Protein AF-A0A522F9F0-F1 (afdb_monomer)

Radius of gyration: 49.86 Å; Cα contacts (8 Å, |Δi|>4): 573; chains: 1; bounding box: 104×82×132 Å

Solvent-accessible surface area (backbone atoms only — not comparable to full-atom values): 29514 Å² total; per-residue (Å²): 129,68,66,38,39,62,70,67,55,67,70,47,55,77,93,46,48,78,68,43,40,61,43,62,64,61,73,43,70,48,67,55,66,69,54,46,45,54,49,38,51,54,48,35,77,34,83,36,64,32,25,82,37,68,54,78,43,66,48,51,72,68,56,47,52,50,26,50,51,36,35,74,73,72,43,85,35,39,51,38,66,67,54,42,52,50,39,53,52,44,52,47,50,50,35,30,74,71,69,41,84,54,70,50,65,78,54,28,74,76,68,66,70,58,67,68,59,52,56,48,44,65,46,81,85,46,72,69,53,51,48,52,55,53,47,52,43,44,49,50,42,75,74,64,51,89,78,61,87,83,68,85,64,97,72,81,53,67,34,51,69,37,51,76,70,69,42,53,57,59,34,45,59,66,61,38,80,48,66,69,61,40,52,53,43,40,57,48,44,73,75,75,48,92,68,90,61,60,62,48,78,92,27,69,44,44,53,54,43,31,53,51,23,48,51,54,15,47,56,22,61,74,36,92,46,33,91,36,66,94,80,33,63,27,54,62,50,19,47,52,25,48,49,52,22,41,76,60,36,74,74,55,49,77,81,42,47,69,63,45,28,53,45,26,53,77,68,70,36,56,71,65,20,47,60,45,39,74,66,45,93,42,67,69,59,34,51,47,53,47,68,78,73,44,54,73,70,53,45,66,73,71,43,52,58,64,33,80,66,14,44,53,51,18,51,54,27,46,75,70,69,34,56,80,62,16,55,67,16,28,81,62,39,58,82,74,40,44,64,59,37,34,50,51,27,43,75,70,64,40,54,69,61,26,49,49,50,44,71,78,34,61,90,83,50,81,67,57,67,67,44,31,44,53,53,17,51,51,25,41,52,52,12,52,55,32,39,50,52,20,57,54,42,49,70,48,28,81,79,67,69,51,45,67,64,31,37,49,28,26,44,52,16,27,52,27,22,49,54,13,34,75,55,45,71,42,74,68,45,46,51,49,30,43,52,37,46,48,50,27,43,50,46,48,51,49,37,37,64,77,36,66,91,73,52,55,68,70,58,51,51,55,41,48,61,51,44,66,78,52,56,62,53,88,86,41,87,61,26,64,58,54,50,49,51,50,50,50,54,51,51,50,54,49,53,50,53,49,58,59,70,57,73,76,96,72,78,71,97,49,86,64,51,63,55,54,50,50,51,53,45,50,55,38,48,56,50,50,54,53,68,71,74,109

Nearest PDB structures (foldseek):
  6xns-assembly2_E  TM=2.927E-01  e=1.046E-01  synthetic construct
  5cwm-assembly1_A  TM=2.498E-01  e=1.089E-01  synthetic construct
  5a31-assembly1_F  TM=1.572E-01  e=1.738E-02  Homo sapiens
  5g04-assembly1_F  TM=1.366E-01  e=1.022E-02  Homo sapiens
  6xr2-assembly2_F  TM=3.954E-01  e=1.259E+00  synthetic construct

pLDDT: mean 86.7, std 9.48, range [40.38, 97.75]

Structure (mmCIF, N/CA/C/O backbone):
data_AF-A0A522F9F0-F1
#
_entry.id   AF-A0A522F9F0-F1
#
loop_
_atom_site.group_PDB
_atom_site.id
_atom_site.type_symbol
_atom_site.label_atom_id
_atom_site.label_alt_id
_atom_site.label_comp_id
_atom_site.label_asym_id
_atom_site.label_entity_id
_atom_site.label_seq_id
_atom_site.pdbx_PDB_ins_code
_atom_site.Cartn_x
_atom_site.Cartn_y
_atom_site.Cartn_z
_atom_site.occupancy
_atom_site.B_iso_or_equiv
_atom_site.auth_seq_id
_atom_site.auth_comp_id
_atom_site.auth_asym_id
_atom_site.auth_atom_id
_atom_site.pdbx_PDB_model_num
ATOM 1 N N . MET A 1 1 ? 5.466 3.163 -49.094 1.00 43.47 1 MET A N 1
ATOM 2 C CA . MET A 1 1 ? 5.959 3.839 -47.871 1.00 43.47 1 MET A CA 1
ATOM 3 C C . MET A 1 1 ? 7.481 3.857 -47.912 1.00 43.47 1 MET A C 1
ATOM 5 O O . MET A 1 1 ? 8.030 2.966 -48.554 1.00 43.47 1 MET A O 1
ATOM 9 N N . PRO A 1 2 ? 8.168 4.862 -47.339 1.00 52.47 2 PRO A N 1
ATOM 10 C CA . PRO A 1 2 ? 9.627 4.839 -47.276 1.00 52.47 2 PRO A CA 1
ATOM 11 C C . PRO A 1 2 ? 10.073 3.642 -46.428 1.00 52.47 2 PRO A C 1
ATOM 13 O O . PRO A 1 2 ? 9.620 3.484 -45.306 1.00 52.47 2 PRO A O 1
ATOM 16 N N . ILE A 1 3 ? 10.933 2.791 -46.988 1.00 67.50 3 ILE A N 1
ATOM 17 C CA . ILE A 1 3 ? 11.431 1.564 -46.335 1.00 67.50 3 ILE A CA 1
ATOM 18 C C . ILE A 1 3 ? 12.525 1.887 -45.294 1.00 67.50 3 ILE A C 1
ATOM 20 O O . ILE A 1 3 ? 12.871 1.061 -44.448 1.00 67.50 3 ILE A O 1
ATOM 24 N N . TYR A 1 4 ? 13.054 3.115 -45.331 1.00 77.06 4 TYR A N 1
ATOM 25 C CA . TYR A 1 4 ? 14.063 3.613 -44.405 1.00 77.06 4 TYR A CA 1
ATOM 26 C C . TYR A 1 4 ? 13.725 5.018 -43.877 1.00 77.06 4 TYR A C 1
ATOM 28 O O . TYR A 1 4 ? 13.125 5.848 -44.565 1.00 77.06 4 TYR A O 1
ATOM 36 N N . ASN A 1 5 ? 14.167 5.301 -42.654 1.00 80.12 5 ASN A N 1
ATOM 37 C CA . ASN A 1 5 ? 13.998 6.544 -41.924 1.00 80.12 5 ASN A CA 1
ATOM 38 C C . ASN A 1 5 ? 14.796 7.680 -42.586 1.00 80.12 5 ASN A C 1
ATOM 40 O O . ASN A 1 5 ? 16.004 7.855 -42.379 1.00 80.12 5 ASN A O 1
ATOM 44 N N . VAL A 1 6 ? 14.090 8.483 -43.382 1.00 81.19 6 VAL A N 1
ATOM 45 C CA . VAL A 1 6 ? 14.659 9.613 -44.129 1.00 81.19 6 VAL A CA 1
ATOM 46 C C . VAL A 1 6 ? 15.247 10.673 -43.193 1.00 81.19 6 VAL A C 1
ATOM 48 O O . VAL A 1 6 ? 16.269 11.274 -43.523 1.00 81.19 6 VAL A O 1
ATOM 51 N N . GLN A 1 7 ? 14.665 10.891 -42.010 1.00 80.31 7 GLN A N 1
ATOM 52 C CA . GLN A 1 7 ? 15.174 11.886 -41.061 1.00 80.31 7 GLN A CA 1
ATOM 53 C C . GLN A 1 7 ? 16.551 11.489 -40.518 1.00 80.31 7 GLN A C 1
ATOM 55 O O . GLN A 1 7 ? 17.471 12.308 -40.526 1.00 80.31 7 GLN A O 1
ATOM 60 N N . SER A 1 8 ? 16.719 10.233 -40.105 1.00 80.88 8 SER A N 1
ATOM 61 C CA . SER A 1 8 ? 18.006 9.702 -39.642 1.00 80.88 8 SER A CA 1
ATOM 62 C C . SER A 1 8 ? 19.043 9.668 -40.768 1.00 80.88 8 SER A C 1
ATOM 64 O O . SER A 1 8 ? 20.196 10.033 -40.548 1.00 80.88 8 SER A O 1
ATOM 66 N N . TYR A 1 9 ? 18.632 9.337 -41.998 1.00 85.81 9 TYR A N 1
ATOM 67 C CA . TYR A 1 9 ? 19.507 9.393 -43.175 1.00 85.81 9 TYR A CA 1
ATOM 68 C C . TYR A 1 9 ? 20.014 10.815 -43.471 1.00 85.81 9 TYR A C 1
ATOM 70 O O . TYR A 1 9 ? 21.198 11.021 -43.747 1.00 85.81 9 TYR A O 1
ATOM 78 N N . LEU A 1 10 ? 19.138 11.822 -43.391 1.00 85.69 10 LEU A N 1
ATOM 79 C CA . LEU A 1 10 ? 19.510 13.216 -43.644 1.00 85.69 10 LEU A CA 1
ATOM 80 C C . LEU A 1 10 ? 20.484 13.773 -42.599 1.00 85.69 10 LEU A C 1
ATOM 82 O O . LEU A 1 10 ? 21.293 14.633 -42.948 1.00 85.69 10 LEU A O 1
ATOM 86 N N . ARG A 1 11 ? 20.458 13.251 -41.365 1.00 83.00 11 ARG A N 1
ATOM 87 C CA . ARG A 1 11 ? 21.407 13.608 -40.295 1.00 83.00 11 ARG A CA 1
ATOM 88 C C . ARG A 1 11 ? 22.820 13.079 -40.535 1.00 83.00 11 ARG A C 1
ATOM 90 O O . ARG A 1 11 ? 23.765 13.624 -39.972 1.00 83.00 11 ARG A O 1
ATOM 97 N N . ILE A 1 12 ? 22.991 12.063 -41.384 1.00 85.94 12 ILE A N 1
ATOM 98 C CA . ILE A 1 12 ? 24.321 11.588 -41.768 1.00 85.94 12 ILE A CA 1
ATOM 99 C C . ILE A 1 12 ? 24.950 12.600 -42.746 1.00 85.94 12 ILE A C 1
ATOM 101 O O . ILE A 1 12 ? 24.376 12.841 -43.822 1.00 85.94 12 ILE A O 1
ATOM 105 N N . PRO A 1 13 ? 26.134 13.172 -42.431 1.00 87.19 13 PRO A N 1
ATOM 106 C CA . PRO A 1 13 ? 26.830 14.091 -43.328 1.00 87.19 13 PRO A CA 1
ATOM 107 C C . PRO A 1 13 ? 27.064 13.450 -44.695 1.00 87.19 13 PRO A C 1
ATOM 109 O O . PRO A 1 13 ? 27.516 12.308 -44.761 1.00 87.19 13 PRO A O 1
ATOM 112 N N . LYS A 1 14 ? 26.799 14.179 -45.790 1.00 85.94 14 LYS A N 1
ATOM 113 C CA . LYS A 1 14 ? 26.909 13.645 -47.165 1.00 85.94 14 LYS A CA 1
ATOM 114 C C . LYS A 1 14 ? 28.255 12.956 -47.425 1.00 85.94 14 LYS A C 1
ATOM 116 O O . LYS A 1 14 ? 28.269 11.867 -47.980 1.00 85.94 14 LYS A O 1
ATOM 121 N N . THR A 1 15 ? 29.347 13.544 -46.937 1.00 83.00 15 THR A N 1
ATOM 122 C CA . THR A 1 15 ? 30.723 13.030 -47.069 1.00 83.00 15 THR A CA 1
ATOM 123 C C . THR A 1 15 ? 30.987 11.720 -46.326 1.00 83.00 15 THR A C 1
ATOM 125 O O . THR A 1 15 ? 31.985 11.065 -46.596 1.00 83.00 15 THR A O 1
ATOM 128 N N . LYS A 1 16 ? 30.119 11.329 -45.385 1.00 83.31 16 LYS A N 1
ATOM 129 C CA . LYS A 1 16 ? 30.250 10.097 -44.595 1.00 83.31 16 LYS A CA 1
ATOM 130 C C . LYS A 1 16 ? 29.263 9.005 -45.010 1.00 83.31 16 LYS A C 1
ATOM 132 O O . LYS A 1 16 ? 29.410 7.878 -44.557 1.00 83.31 16 LYS A O 1
ATOM 137 N N . ARG A 1 17 ? 28.270 9.302 -45.858 1.00 84.38 17 ARG A N 1
ATOM 138 C CA . ARG A 1 17 ? 27.180 8.360 -46.183 1.00 84.38 17 ARG A CA 1
ATOM 139 C C . ARG A 1 17 ? 27.668 7.077 -46.836 1.00 84.38 17 ARG A C 1
ATOM 141 O O . ARG A 1 17 ? 27.158 6.023 -46.483 1.00 84.38 17 ARG A O 1
ATOM 148 N N . GLU A 1 18 ? 28.638 7.163 -47.738 1.00 80.31 18 GLU A N 1
ATOM 149 C CA . GLU A 1 18 ? 29.184 5.991 -48.434 1.00 80.31 18 GLU A CA 1
ATOM 150 C C . GLU A 1 18 ? 29.910 5.057 -47.464 1.00 80.31 18 GLU A C 1
ATOM 152 O O . GLU A 1 18 ? 29.632 3.866 -47.431 1.00 80.31 18 GLU A O 1
ATOM 157 N N . ALA A 1 19 ? 30.747 5.603 -46.578 1.00 81.12 19 ALA A N 1
ATOM 158 C CA . ALA A 1 19 ? 31.408 4.809 -45.543 1.00 81.12 19 ALA A CA 1
ATOM 159 C C . ALA A 1 19 ? 30.406 4.251 -44.516 1.00 81.12 19 ALA A C 1
ATOM 161 O O . ALA A 1 19 ? 30.556 3.127 -44.033 1.00 81.12 19 ALA A O 1
ATOM 162 N N . MET A 1 20 ? 29.368 5.027 -44.179 1.00 85.50 20 MET A N 1
ATOM 163 C CA . MET A 1 20 ? 28.471 4.686 -43.079 1.00 85.50 20 MET A CA 1
ATOM 164 C C . MET A 1 20 ? 27.504 3.538 -43.349 1.00 85.50 20 MET A C 1
ATOM 166 O O . MET A 1 20 ? 27.003 2.932 -42.401 1.00 85.50 20 MET A O 1
ATOM 170 N N . VAL A 1 21 ? 27.322 3.185 -44.619 1.00 83.00 21 VAL A N 1
ATOM 171 C CA . VAL A 1 21 ? 26.626 1.969 -45.052 1.00 83.00 21 VAL A CA 1
ATOM 172 C C . VAL A 1 21 ? 27.149 0.725 -44.325 1.00 83.00 21 VAL A C 1
ATOM 174 O O . VAL A 1 21 ? 26.368 -0.152 -43.946 1.00 83.00 21 VAL A O 1
ATOM 177 N N . HIS A 1 22 ? 28.459 0.664 -44.082 1.00 82.00 22 HIS A N 1
ATOM 178 C CA . HIS A 1 22 ? 29.112 -0.527 -43.553 1.00 82.00 22 HIS A CA 1
ATOM 179 C C . HIS A 1 22 ? 29.095 -0.617 -42.021 1.00 82.00 22 HIS A C 1
ATOM 181 O O . HIS A 1 22 ? 29.227 -1.722 -41.500 1.00 82.00 22 HIS A O 1
ATOM 187 N N . TYR A 1 23 ? 28.892 0.484 -41.282 1.00 88.25 23 TYR A N 1
ATOM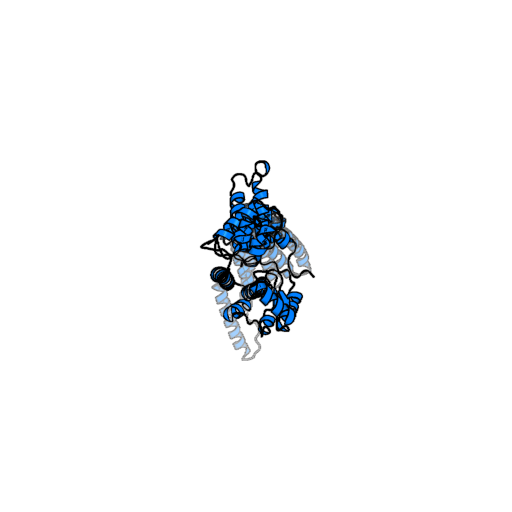 188 C CA . TYR A 1 23 ? 28.904 0.435 -39.811 1.00 88.25 23 TYR A CA 1
ATOM 189 C C . TYR A 1 23 ? 27.743 -0.401 -39.270 1.00 88.25 23 TYR A C 1
ATOM 191 O O . TYR A 1 23 ? 26.604 -0.190 -39.690 1.00 88.25 23 TYR A O 1
ATOM 199 N N . PRO A 1 24 ? 27.986 -1.307 -38.314 1.00 90.25 24 PRO A N 1
ATOM 200 C CA . PRO A 1 24 ? 26.999 -2.293 -37.876 1.00 90.25 24 PRO A CA 1
ATOM 201 C C . PRO A 1 24 ? 25.811 -1.664 -37.131 1.00 90.25 24 PRO A C 1
ATOM 203 O O . PRO A 1 24 ? 24.702 -2.184 -37.201 1.00 90.25 24 PRO A O 1
ATOM 206 N N . ASP A 1 25 ? 26.022 -0.520 -36.481 1.00 91.31 25 ASP A N 1
ATOM 207 C CA . ASP A 1 25 ? 25.040 0.220 -35.684 1.00 91.31 25 ASP A CA 1
ATOM 208 C C . ASP A 1 25 ? 24.257 1.282 -36.482 1.00 91.31 25 ASP A C 1
ATOM 210 O O . ASP A 1 25 ? 23.335 1.910 -35.956 1.00 91.31 25 ASP A O 1
ATOM 214 N N . VAL A 1 26 ? 24.568 1.469 -37.771 1.00 91.56 26 VAL A N 1
ATOM 215 C CA . VAL A 1 26 ? 23.791 2.326 -38.680 1.00 91.56 26 VAL A CA 1
ATOM 216 C C . VAL A 1 26 ? 22.660 1.504 -39.290 1.00 91.56 26 VAL A C 1
ATOM 218 O O . VAL A 1 26 ? 22.815 0.861 -40.335 1.00 91.56 26 VAL A O 1
ATOM 221 N N . ILE A 1 27 ? 21.520 1.527 -38.602 1.00 91.56 27 ILE A N 1
ATOM 222 C CA . ILE A 1 27 ? 20.289 0.823 -38.967 1.00 91.56 27 ILE A CA 1
ATOM 223 C C . ILE A 1 27 ? 19.202 1.867 -39.188 1.00 91.56 27 ILE A C 1
ATOM 225 O O . ILE A 1 27 ? 18.800 2.558 -38.256 1.00 91.56 27 ILE A O 1
ATOM 229 N N . LEU A 1 28 ? 18.759 2.006 -40.438 1.00 90.19 28 LEU A N 1
ATOM 230 C CA . LEU A 1 28 ? 17.803 3.041 -40.838 1.00 90.19 28 LEU A CA 1
ATOM 231 C C . LEU A 1 28 ? 16.439 2.477 -41.231 1.00 90.19 28 LEU A C 1
ATOM 233 O O . LEU A 1 28 ? 15.639 3.233 -41.754 1.00 90.19 28 LEU A O 1
ATOM 237 N N . PHE A 1 29 ? 16.161 1.190 -41.036 1.00 90.06 29 PHE A N 1
ATOM 238 C CA . PHE A 1 29 ? 14.865 0.623 -41.414 1.00 90.06 29 PHE A CA 1
ATOM 239 C C . PHE A 1 29 ? 13.719 1.259 -40.618 1.00 90.06 29 PHE A C 1
ATOM 241 O O . PHE A 1 29 ? 13.864 1.556 -39.432 1.00 90.06 29 PHE A O 1
ATOM 248 N N . ASP A 1 30 ? 12.592 1.478 -41.291 1.00 89.56 30 ASP A N 1
ATOM 249 C CA . ASP A 1 30 ? 11.379 2.047 -40.700 1.00 89.56 30 ASP A CA 1
ATOM 250 C C . ASP A 1 30 ? 10.158 1.301 -41.247 1.00 89.56 30 ASP A C 1
ATOM 252 O O . ASP A 1 30 ? 9.471 1.750 -42.163 1.00 89.56 30 ASP A O 1
ATOM 256 N N . LEU A 1 31 ? 9.971 0.077 -40.755 1.00 91.38 31 LEU A N 1
ATOM 257 C CA . LEU A 1 31 ? 8.941 -0.855 -41.201 1.00 91.38 31 LEU A CA 1
ATOM 258 C C . LEU A 1 31 ? 8.011 -1.188 -40.032 1.00 91.38 31 LEU A C 1
ATOM 260 O O . LEU A 1 31 ? 8.460 -1.476 -38.922 1.00 91.38 31 LEU A O 1
ATOM 264 N N . ASN A 1 32 ? 6.703 -1.218 -40.281 1.00 92.75 32 ASN A N 1
ATOM 265 C CA . ASN A 1 32 ? 5.777 -1.873 -39.356 1.00 92.75 32 ASN A CA 1
ATOM 266 C C . ASN A 1 32 ? 5.843 -3.405 -39.527 1.00 92.75 32 ASN A C 1
ATOM 268 O O . ASN A 1 32 ? 6.434 -3.909 -40.482 1.00 92.75 32 ASN A O 1
ATOM 272 N N . ALA A 1 33 ? 5.214 -4.156 -38.620 1.00 92.81 33 ALA A N 1
ATOM 273 C CA . ALA A 1 33 ? 5.259 -5.620 -38.630 1.00 92.81 33 ALA A CA 1
ATOM 274 C C . ALA A 1 33 ? 4.759 -6.251 -39.947 1.00 92.81 33 ALA A C 1
ATOM 276 O O . ALA A 1 33 ? 5.337 -7.228 -40.420 1.00 92.81 33 ALA A O 1
ATOM 277 N N . GLY A 1 34 ? 3.706 -5.694 -40.558 1.00 93.00 34 GLY A N 1
ATOM 278 C CA . GLY A 1 34 ? 3.159 -6.205 -41.818 1.00 93.00 34 GLY A CA 1
ATOM 279 C C . GLY A 1 34 ? 4.077 -5.926 -43.008 1.00 93.00 34 GLY A C 1
ATOM 280 O O . GLY A 1 34 ? 4.314 -6.810 -43.830 1.00 93.00 34 GLY A O 1
ATOM 281 N N . ASP A 1 35 ? 4.634 -4.716 -43.072 1.00 93.25 35 ASP A N 1
ATOM 282 C CA . ASP A 1 35 ? 5.587 -4.328 -44.110 1.00 93.25 35 ASP A CA 1
ATOM 283 C C . ASP A 1 35 ? 6.901 -5.102 -43.981 1.00 93.25 35 ASP A C 1
ATOM 285 O O . ASP A 1 35 ? 7.471 -5.492 -44.992 1.00 93.25 35 ASP A O 1
ATOM 289 N N . TYR A 1 36 ? 7.344 -5.399 -42.757 1.00 94.44 36 TYR A N 1
ATOM 290 C CA . TYR A 1 36 ? 8.517 -6.231 -42.498 1.00 94.44 36 TYR A CA 1
ATOM 291 C C . TYR A 1 36 ? 8.385 -7.633 -43.107 1.00 94.44 36 TYR A C 1
ATOM 293 O O . TYR A 1 36 ? 9.287 -8.082 -43.815 1.00 94.44 36 TYR A O 1
ATOM 301 N N . VAL A 1 37 ? 7.249 -8.304 -42.883 1.00 93.62 37 VAL A N 1
ATOM 302 C CA . VAL A 1 37 ? 6.984 -9.645 -43.431 1.00 93.62 37 VAL A CA 1
ATOM 303 C C . VAL A 1 37 ? 6.930 -9.608 -44.958 1.00 93.62 37 VAL A C 1
ATOM 305 O O . VAL A 1 37 ? 7.653 -10.359 -45.610 1.00 93.62 37 VAL A O 1
ATOM 308 N N . ARG A 1 38 ? 6.156 -8.678 -45.536 1.00 92.56 38 ARG A N 1
ATOM 309 C CA . ARG A 1 38 ? 6.055 -8.516 -47.000 1.00 92.56 38 ARG A CA 1
ATOM 310 C C . ARG A 1 38 ? 7.399 -8.189 -47.642 1.00 92.56 38 ARG A C 1
ATOM 312 O O . ARG A 1 38 ? 7.676 -8.615 -48.760 1.00 92.56 38 ARG A O 1
ATOM 319 N N . TYR A 1 39 ? 8.229 -7.410 -46.953 1.00 93.44 39 TYR A N 1
ATOM 320 C CA . TYR A 1 39 ? 9.554 -7.052 -47.435 1.00 93.44 39 TYR A CA 1
ATOM 321 C C . TYR A 1 39 ? 10.470 -8.279 -47.470 1.00 93.44 39 TYR A C 1
ATOM 323 O O . TYR A 1 39 ? 11.094 -8.521 -48.497 1.00 93.44 39 TYR A O 1
ATOM 331 N N . TRP A 1 40 ? 10.470 -9.126 -46.435 1.00 93.75 40 TRP A N 1
ATOM 332 C CA . TRP A 1 40 ? 11.181 -10.410 -46.480 1.00 93.75 40 TRP A CA 1
ATOM 333 C C . TRP A 1 40 ? 10.649 -11.372 -47.547 1.00 93.75 40 TRP A C 1
ATOM 335 O O . TRP A 1 40 ? 11.449 -12.016 -48.218 1.00 93.75 40 TRP A O 1
ATOM 345 N N . GLU A 1 41 ? 9.332 -11.458 -47.739 1.00 91.69 41 GLU A N 1
ATOM 346 C CA . GLU A 1 41 ? 8.721 -12.274 -48.801 1.00 91.69 41 GLU A CA 1
ATOM 347 C C . GLU A 1 41 ? 9.142 -11.805 -50.202 1.00 91.69 41 GLU A C 1
ATOM 349 O O . GLU A 1 41 ? 9.465 -12.619 -51.063 1.00 91.69 41 GLU A O 1
ATOM 354 N N . SER A 1 42 ? 9.198 -10.491 -50.424 1.00 92.06 42 SER A N 1
ATOM 355 C CA . SER A 1 42 ? 9.685 -9.907 -51.680 1.00 92.06 42 SER A CA 1
ATOM 356 C C . SER A 1 42 ? 11.159 -10.246 -51.939 1.00 92.06 42 SER A C 1
ATOM 358 O O . SER A 1 42 ? 11.541 -10.622 -53.052 1.00 92.06 42 SER A O 1
ATOM 360 N N . LEU A 1 43 ? 11.996 -10.164 -50.897 1.00 93.31 43 LEU A N 1
ATOM 361 C CA . LEU A 1 43 ? 13.418 -10.495 -50.992 1.00 93.31 43 LEU A CA 1
ATOM 362 C C . LEU A 1 43 ? 13.650 -11.998 -51.216 1.00 93.31 43 LEU A C 1
ATOM 364 O O . LEU A 1 43 ? 14.528 -12.362 -51.993 1.00 93.31 43 LEU A O 1
ATOM 368 N N . SER A 1 44 ? 12.863 -12.870 -50.581 1.00 91.31 44 SER A N 1
ATOM 369 C CA . SER A 1 44 ? 13.048 -14.325 -50.659 1.00 91.31 44 SER A CA 1
ATOM 370 C C . SER A 1 44 ? 12.637 -14.930 -52.001 1.00 91.31 44 SER A C 1
ATOM 372 O O . SER A 1 44 ? 13.225 -15.921 -52.431 1.00 91.31 44 SER A O 1
ATOM 374 N N . GLN A 1 45 ? 11.682 -14.310 -52.699 1.00 90.25 45 GLN A N 1
ATOM 375 C CA . GLN A 1 45 ? 11.254 -14.719 -54.043 1.00 90.25 45 GLN A CA 1
ATOM 376 C C . GLN A 1 45 ? 12.298 -14.429 -55.131 1.00 90.25 45 GLN A C 1
ATOM 378 O O . GLN A 1 45 ? 12.183 -14.934 -56.248 1.00 90.25 45 GLN A O 1
ATOM 383 N N . SER A 1 46 ? 13.302 -13.604 -54.833 1.00 91.12 46 SER A N 1
ATOM 384 C CA . SER A 1 46 ? 14.242 -13.099 -55.828 1.00 91.12 46 SER A CA 1
ATOM 385 C C . SER A 1 46 ? 15.587 -13.813 -55.756 1.00 91.12 46 SER A C 1
ATOM 387 O O . SER A 1 46 ? 16.210 -13.907 -54.702 1.00 91.12 46 SER A O 1
ATOM 389 N N . GLN A 1 47 ? 16.072 -14.282 -56.908 1.00 91.44 47 GLN A N 1
ATOM 390 C CA . GLN A 1 47 ? 17.373 -14.949 -57.008 1.00 91.44 47 GLN A CA 1
ATOM 391 C C . GLN A 1 47 ? 18.554 -13.985 -56.844 1.00 91.44 47 GLN A C 1
ATOM 393 O O . GLN A 1 47 ? 19.605 -14.385 -56.348 1.00 91.44 47 GLN A O 1
ATOM 398 N N . TYR A 1 48 ? 18.382 -12.728 -57.256 1.00 93.06 48 TYR A N 1
ATOM 399 C CA . TYR A 1 48 ? 19.413 -11.700 -57.182 1.00 93.06 48 TYR A CA 1
ATOM 400 C C . TYR A 1 48 ? 18.909 -10.523 -56.359 1.00 93.06 48 TYR A C 1
ATOM 402 O O . TYR A 1 48 ? 17.803 -10.024 -56.579 1.00 93.06 48 TYR A O 1
ATOM 410 N N . LEU A 1 49 ? 19.744 -10.060 -55.434 1.00 94.19 49 LEU A N 1
ATOM 411 C CA . LEU A 1 49 ? 19.473 -8.894 -54.602 1.00 94.19 49 LEU A CA 1
ATOM 412 C C . LEU A 1 49 ? 20.573 -7.850 -54.777 1.00 94.19 49 LEU A C 1
ATOM 414 O O . LEU A 1 49 ? 21.746 -8.180 -54.960 1.00 94.19 49 LEU A O 1
ATOM 418 N N . ALA A 1 50 ? 20.179 -6.589 -54.664 1.00 91.88 50 ALA A N 1
ATOM 419 C CA . ALA A 1 50 ? 21.071 -5.445 -54.628 1.00 91.88 50 ALA A CA 1
ATOM 420 C C . ALA A 1 50 ? 20.763 -4.584 -53.397 1.00 91.88 50 ALA A C 1
ATOM 422 O O . ALA A 1 50 ? 19.656 -4.593 -52.856 1.00 91.88 50 ALA A O 1
ATOM 423 N N . THR A 1 51 ? 21.755 -3.837 -52.929 1.00 90.62 51 THR A N 1
ATOM 424 C CA . THR A 1 51 ? 21.635 -2.928 -51.795 1.00 90.62 51 THR A CA 1
ATOM 425 C C . THR A 1 51 ? 22.482 -1.687 -52.021 1.00 90.62 51 THR A C 1
ATOM 427 O O . THR A 1 51 ? 23.610 -1.763 -52.492 1.00 90.62 51 THR A O 1
ATOM 430 N N . ASN A 1 52 ? 21.957 -0.530 -51.628 1.00 86.31 52 ASN A N 1
ATOM 431 C CA . ASN A 1 52 ? 22.764 0.688 -51.494 1.00 86.31 52 ASN A CA 1
ATOM 432 C C . ASN A 1 52 ? 23.302 0.862 -50.060 1.00 86.31 52 ASN A C 1
ATOM 434 O O . ASN A 1 52 ? 23.718 1.954 -49.674 1.00 86.31 52 ASN A O 1
ATOM 438 N N . GLY A 1 53 ? 23.189 -0.185 -49.236 1.00 82.19 53 GLY A N 1
ATOM 439 C CA . GLY A 1 53 ? 23.555 -0.199 -47.827 1.00 82.19 53 GLY A CA 1
ATOM 440 C C . GLY A 1 53 ? 22.436 0.133 -46.850 1.00 82.19 53 GLY A C 1
ATOM 441 O O . GLY A 1 53 ? 22.405 -0.411 -45.744 1.00 82.19 53 GLY A O 1
ATOM 442 N N . TYR A 1 54 ? 21.510 0.997 -47.262 1.00 85.19 54 TYR A N 1
ATOM 443 C CA . TYR A 1 54 ? 20.380 1.460 -46.451 1.00 85.19 54 TYR A CA 1
ATOM 444 C C . TYR A 1 54 ? 19.055 0.798 -46.848 1.00 85.19 54 TYR A C 1
ATOM 446 O O . TYR A 1 54 ? 18.122 0.754 -46.051 1.00 85.19 54 TYR A O 1
ATOM 454 N N . HIS A 1 55 ? 18.974 0.289 -48.076 1.00 89.31 55 HIS A N 1
ATOM 455 C CA . HIS A 1 55 ? 17.799 -0.332 -48.668 1.00 89.31 55 HIS A CA 1
ATOM 456 C C . HIS A 1 55 ? 18.213 -1.540 -49.511 1.00 89.31 55 HIS A C 1
ATOM 458 O O . HIS A 1 55 ? 19.187 -1.456 -50.258 1.00 89.31 55 HIS A O 1
ATOM 464 N N . ILE A 1 56 ? 17.451 -2.630 -49.410 1.00 92.25 56 ILE A N 1
ATOM 465 C CA . ILE A 1 56 ? 17.684 -3.899 -50.106 1.00 92.25 56 ILE A CA 1
ATOM 466 C C . ILE A 1 56 ? 16.542 -4.086 -51.096 1.00 92.25 56 ILE A C 1
ATOM 468 O O . ILE A 1 56 ? 15.379 -3.929 -50.743 1.00 92.25 56 ILE A O 1
ATOM 472 N N . TYR A 1 57 ? 16.849 -4.415 -52.339 1.00 92.06 57 TYR A N 1
ATOM 473 C CA . TYR A 1 57 ? 15.826 -4.574 -53.357 1.00 92.06 57 TYR A CA 1
ATOM 474 C C . TYR A 1 57 ? 16.133 -5.754 -54.273 1.00 92.06 57 TYR A C 1
ATOM 476 O O . TYR A 1 57 ? 17.303 -6.073 -54.513 1.00 92.06 57 TYR A O 1
ATOM 484 N N . PRO A 1 58 ? 15.086 -6.421 -54.779 1.00 92.25 58 PRO A N 1
ATOM 485 C CA . PRO A 1 58 ? 15.254 -7.459 -55.777 1.00 92.25 58 PRO A CA 1
ATOM 486 C C . PRO A 1 58 ? 15.785 -6.864 -57.082 1.00 92.25 58 PRO A C 1
ATOM 488 O O . PRO A 1 58 ? 15.435 -5.745 -57.460 1.00 92.25 58 PRO A O 1
ATOM 491 N N . THR A 1 59 ? 16.647 -7.610 -57.768 1.00 92.06 59 THR A N 1
ATOM 492 C CA . THR A 1 59 ? 17.229 -7.202 -59.050 1.00 92.06 59 THR A CA 1
ATOM 493 C C . THR A 1 59 ? 17.203 -8.351 -60.058 1.00 92.06 59 THR A C 1
ATOM 495 O O . THR A 1 59 ? 16.965 -9.508 -59.707 1.00 92.06 59 THR A O 1
ATOM 498 N N . HIS A 1 60 ? 17.411 -8.041 -61.336 1.00 91.12 60 HIS A N 1
ATOM 499 C CA . HIS A 1 60 ? 17.479 -9.037 -62.401 1.00 91.12 60 HIS A CA 1
ATOM 500 C C . HIS A 1 60 ? 18.931 -9.444 -62.683 1.00 91.12 60 HIS A C 1
ATOM 502 O O . HIS A 1 60 ? 19.875 -8.726 -62.361 1.00 91.12 60 HIS A O 1
ATOM 508 N N . TRP A 1 61 ? 19.127 -10.596 -63.329 1.00 92.56 61 TRP A N 1
ATOM 509 C CA . TRP A 1 61 ? 20.463 -11.141 -63.603 1.00 92.56 61 TRP A CA 1
ATOM 510 C C . TRP A 1 61 ? 21.348 -10.206 -64.452 1.00 92.56 61 TRP A C 1
ATOM 512 O O . TRP A 1 61 ? 22.562 -10.174 -64.255 1.00 92.56 61 TRP A O 1
ATOM 522 N N . LEU A 1 62 ? 20.750 -9.430 -65.369 1.00 93.06 62 LEU A N 1
ATOM 523 C CA . LEU A 1 62 ? 21.459 -8.442 -66.195 1.00 93.06 62 LEU A CA 1
ATOM 524 C C . LEU A 1 62 ? 22.047 -7.318 -65.340 1.00 93.06 62 LEU A C 1
ATOM 526 O O . LEU A 1 62 ? 23.231 -7.004 -65.458 1.00 93.06 62 LEU A O 1
ATOM 530 N N . ASP A 1 63 ? 21.234 -6.752 -64.450 1.00 90.00 63 ASP A N 1
ATOM 531 C CA . ASP A 1 63 ? 21.660 -5.700 -63.530 1.00 90.00 63 ASP A CA 1
ATOM 532 C C . ASP A 1 63 ? 22.700 -6.228 -62.543 1.00 90.00 63 ASP A C 1
ATOM 534 O O . ASP A 1 63 ? 23.692 -5.554 -62.282 1.00 90.00 63 ASP A O 1
ATOM 538 N N . TYR A 1 64 ? 22.534 -7.459 -62.057 1.00 91.06 64 TYR A N 1
ATOM 539 C CA . TYR A 1 64 ? 23.518 -8.122 -61.204 1.00 91.06 64 TYR A CA 1
ATOM 540 C C . TYR A 1 64 ? 24.879 -8.282 -61.903 1.00 91.06 64 TYR A C 1
ATOM 542 O O . TYR A 1 64 ? 25.924 -7.952 -61.331 1.00 91.06 64 TYR A O 1
ATOM 550 N N . ALA A 1 65 ? 24.885 -8.739 -63.161 1.00 90.81 65 ALA A N 1
ATOM 551 C CA . ALA A 1 65 ? 26.103 -8.871 -63.958 1.00 90.81 65 ALA A CA 1
ATOM 552 C C . ALA A 1 65 ? 26.754 -7.504 -64.216 1.00 90.81 65 ALA A C 1
ATOM 554 O O . ALA A 1 65 ? 27.968 -7.352 -64.062 1.00 90.81 65 ALA A O 1
ATOM 555 N N . TRP A 1 66 ? 25.946 -6.489 -64.532 1.00 92.06 66 TRP A N 1
ATOM 556 C CA . TRP A 1 66 ? 26.416 -5.120 -64.724 1.00 92.06 66 TRP A CA 1
ATOM 557 C C . TRP A 1 66 ? 27.006 -4.515 -63.445 1.00 92.06 66 TRP A C 1
ATOM 559 O O . TRP A 1 66 ? 28.089 -3.938 -63.479 1.00 92.06 66 TRP A O 1
ATOM 569 N N . GLN A 1 67 ? 26.342 -4.674 -62.301 1.00 89.75 67 GLN A N 1
ATOM 570 C CA . GLN A 1 67 ? 26.818 -4.212 -60.994 1.00 89.75 67 GLN A CA 1
ATOM 571 C C . GLN A 1 67 ? 28.132 -4.890 -60.597 1.00 89.75 67 GLN A C 1
ATOM 573 O O . GLN A 1 67 ? 29.067 -4.227 -60.147 1.00 89.75 67 GLN A O 1
ATOM 578 N N . THR A 1 68 ? 28.244 -6.191 -60.861 1.00 87.06 68 THR A N 1
ATOM 579 C CA . THR A 1 68 ? 29.484 -6.946 -60.654 1.00 87.06 68 THR A CA 1
ATOM 580 C C . THR A 1 68 ? 30.616 -6.416 -61.538 1.00 87.06 68 THR A C 1
ATOM 582 O O . THR A 1 68 ? 31.717 -6.167 -61.044 1.00 87.06 68 THR A O 1
ATOM 585 N N . PHE A 1 69 ? 30.342 -6.161 -62.821 1.00 89.75 69 PHE A N 1
ATOM 586 C CA . PHE A 1 69 ? 31.308 -5.569 -63.750 1.00 89.75 69 PHE A CA 1
ATOM 587 C C . PHE A 1 69 ? 31.725 -4.147 -63.336 1.00 89.75 69 PHE A C 1
ATOM 589 O O . PHE A 1 69 ? 32.914 -3.832 -63.329 1.00 89.75 69 PHE A O 1
ATOM 596 N N . LYS A 1 70 ? 30.776 -3.302 -62.906 1.00 90.56 70 LYS A N 1
ATOM 597 C CA . LYS A 1 70 ? 31.063 -1.974 -62.334 1.00 90.56 70 LYS A CA 1
ATOM 598 C C . LYS A 1 70 ? 31.992 -2.066 -61.124 1.00 90.56 70 LYS A C 1
ATOM 600 O O . LYS A 1 70 ? 32.942 -1.294 -61.035 1.00 90.56 70 LYS A O 1
ATOM 605 N N . GLY A 1 71 ? 31.736 -3.020 -60.228 1.00 84.25 71 GLY A N 1
ATOM 606 C CA . GLY A 1 71 ? 32.584 -3.283 -59.066 1.00 84.25 71 GLY A CA 1
ATOM 607 C C . GLY A 1 71 ? 34.009 -3.662 -59.443 1.00 84.25 71 GLY A C 1
ATOM 608 O O . GLY A 1 71 ? 34.956 -3.159 -58.847 1.00 84.25 71 GLY A O 1
ATOM 609 N N . TRP A 1 72 ? 34.166 -4.498 -60.471 1.00 86.75 72 TRP A N 1
ATOM 610 C CA . TRP A 1 72 ? 35.480 -4.864 -61.003 1.00 86.75 72 TRP A CA 1
ATOM 611 C C . TRP A 1 72 ? 36.253 -3.653 -61.553 1.00 86.75 72 TRP A C 1
ATOM 613 O O . TRP A 1 72 ? 37.466 -3.571 -61.387 1.00 86.75 72 TRP A O 1
ATOM 623 N N . LEU A 1 73 ? 35.548 -2.671 -62.125 1.00 86.12 73 LEU A N 1
ATOM 624 C CA . LEU A 1 73 ? 36.115 -1.391 -62.569 1.00 86.12 73 LEU A CA 1
ATOM 625 C C . LEU A 1 73 ? 36.368 -0.380 -61.430 1.00 86.12 73 LEU A C 1
ATOM 627 O O . LEU A 1 73 ? 36.812 0.735 -61.698 1.00 86.12 73 LEU A O 1
ATOM 631 N N . GLY A 1 74 ? 36.088 -0.734 -60.173 1.00 79.00 74 GLY A N 1
ATOM 632 C CA . GLY A 1 74 ? 36.289 0.138 -59.011 1.00 79.00 74 GLY A CA 1
ATOM 633 C C . GLY A 1 74 ? 35.159 1.142 -58.752 1.00 79.00 74 GLY A C 1
ATOM 634 O O . GLY A 1 74 ? 35.311 2.016 -57.900 1.00 79.00 74 GLY A O 1
ATOM 635 N N . PHE A 1 75 ? 34.025 1.028 -59.451 1.00 83.88 75 PHE A N 1
ATOM 636 C CA . PHE A 1 75 ? 32.816 1.795 -59.139 1.00 83.88 75 PHE A CA 1
ATOM 637 C C . PHE A 1 75 ? 31.983 1.104 -58.054 1.00 83.88 75 PHE A C 1
ATOM 639 O O . PHE A 1 75 ? 32.146 -0.084 -57.773 1.00 83.88 75 PHE A O 1
ATOM 646 N N . THR A 1 76 ? 31.032 1.836 -57.472 1.00 81.19 76 THR A N 1
ATOM 647 C CA . THR A 1 76 ? 30.088 1.289 -56.492 1.00 81.19 76 THR A CA 1
ATOM 648 C C . THR A 1 76 ? 29.320 0.098 -57.070 1.00 81.19 76 THR A C 1
ATOM 650 O O . THR A 1 76 ? 28.663 0.206 -58.114 1.00 81.19 76 THR A O 1
ATOM 653 N N . ASN A 1 77 ? 29.415 -1.032 -56.368 1.00 85.88 77 ASN A N 1
ATOM 654 C CA . ASN A 1 77 ? 28.740 -2.283 -56.685 1.00 85.88 77 ASN A CA 1
ATOM 655 C C . ASN A 1 77 ? 27.628 -2.539 -55.667 1.00 85.88 77 ASN A C 1
ATOM 657 O O . ASN A 1 77 ? 27.889 -2.999 -54.556 1.00 85.88 77 ASN A O 1
ATOM 661 N N . ASP A 1 78 ? 26.385 -2.297 -56.074 1.00 87.19 78 ASP A N 1
ATOM 662 C CA . ASP A 1 78 ? 25.218 -2.516 -55.212 1.00 87.19 78 ASP A CA 1
ATOM 663 C C . ASP A 1 78 ? 24.954 -4.015 -54.963 1.00 87.19 78 ASP A C 1
ATOM 665 O O . ASP A 1 78 ? 24.218 -4.390 -54.058 1.00 87.19 78 ASP A O 1
ATOM 669 N N . CYS A 1 79 ? 25.564 -4.901 -55.751 1.00 88.25 79 CYS A N 1
ATOM 670 C CA . CYS A 1 79 ? 25.487 -6.355 -55.598 1.00 88.25 79 CYS A CA 1
ATOM 671 C C . CYS A 1 79 ? 26.689 -6.928 -54.827 1.00 88.25 79 CYS A C 1
ATOM 673 O O . CYS A 1 79 ? 26.917 -8.140 -54.858 1.00 88.25 79 CYS A O 1
ATOM 675 N N . HIS A 1 80 ? 27.487 -6.085 -54.156 1.00 87.00 80 HIS A N 1
ATOM 676 C CA . HIS A 1 80 ? 28.655 -6.549 -53.412 1.00 87.00 80 HIS A CA 1
ATOM 677 C C . HIS A 1 80 ? 28.232 -7.493 -52.266 1.00 87.00 80 HIS A C 1
ATOM 679 O O . HIS A 1 80 ? 27.483 -7.056 -51.380 1.00 87.00 80 HIS A O 1
ATOM 685 N N . PRO A 1 81 ? 28.715 -8.756 -52.236 1.00 86.50 81 PRO A N 1
ATOM 686 C CA . PRO A 1 81 ? 28.214 -9.781 -51.316 1.00 86.50 81 PRO A CA 1
ATOM 687 C C . PRO A 1 81 ? 28.249 -9.366 -49.845 1.00 86.50 81 PRO A C 1
ATOM 689 O O . PRO A 1 81 ? 27.287 -9.587 -49.119 1.00 86.50 81 PRO A O 1
ATOM 692 N N . GLU A 1 82 ? 29.316 -8.692 -49.424 1.00 85.06 82 GLU A N 1
ATOM 693 C CA . GLU A 1 82 ? 29.527 -8.290 -48.029 1.00 85.06 82 GLU A CA 1
ATOM 694 C C . GLU A 1 82 ? 28.594 -7.153 -47.599 1.00 85.06 82 GLU A C 1
ATOM 696 O O . GLU A 1 82 ? 28.091 -7.117 -46.477 1.00 85.06 82 GLU A O 1
ATOM 701 N N . THR A 1 83 ? 28.296 -6.229 -48.518 1.00 86.25 83 THR A N 1
ATOM 702 C CA . THR A 1 83 ? 27.347 -5.140 -48.236 1.00 86.25 83 THR A CA 1
ATOM 703 C C . THR A 1 83 ? 25.933 -5.692 -48.144 1.00 86.25 83 THR A C 1
ATOM 705 O O . THR A 1 83 ? 25.196 -5.347 -47.223 1.00 86.25 83 THR A O 1
ATOM 708 N N . LEU A 1 84 ? 25.580 -6.606 -49.050 1.00 90.12 84 LEU A N 1
ATOM 709 C CA . LEU A 1 84 ? 24.301 -7.300 -49.023 1.00 90.12 84 LEU A CA 1
ATOM 710 C C . LEU A 1 84 ? 24.140 -8.146 -47.754 1.00 90.12 84 LEU A C 1
ATOM 712 O O . LEU A 1 84 ? 23.112 -8.046 -47.084 1.00 90.12 84 LEU A O 1
ATOM 716 N N . TYR A 1 85 ? 25.168 -8.910 -47.379 1.00 89.56 85 TYR A N 1
ATOM 717 C CA . TYR A 1 85 ? 25.189 -9.704 -46.153 1.00 89.56 85 TYR A CA 1
ATOM 718 C C . TYR A 1 85 ? 24.959 -8.826 -44.920 1.00 89.56 85 TYR A C 1
ATOM 720 O O . TYR A 1 85 ? 24.050 -9.101 -44.132 1.00 89.56 85 TYR A O 1
ATOM 728 N N . MET A 1 86 ? 25.721 -7.736 -44.774 1.00 89.81 86 MET A N 1
ATOM 729 C CA . MET A 1 86 ? 25.566 -6.798 -43.662 1.00 89.81 86 MET A CA 1
ATOM 730 C C . MET A 1 86 ? 24.160 -6.179 -43.631 1.00 89.81 86 MET A C 1
ATOM 732 O O . MET A 1 86 ? 23.526 -6.153 -42.575 1.00 89.81 86 MET A O 1
ATOM 736 N N . SER A 1 87 ? 23.638 -5.706 -44.769 1.00 91.94 87 SER A N 1
ATOM 737 C CA . SER A 1 87 ? 22.293 -5.118 -44.841 1.00 91.94 87 SER A CA 1
ATOM 738 C C . SER A 1 87 ? 21.202 -6.113 -44.425 1.00 91.94 87 SER A C 1
ATOM 740 O O . SER A 1 87 ? 20.306 -5.739 -43.667 1.00 91.94 87 SER A O 1
ATOM 742 N N . LEU A 1 88 ? 21.285 -7.378 -44.856 1.00 93.12 88 LEU A N 1
ATOM 743 C CA . LEU A 1 88 ? 20.325 -8.420 -44.472 1.00 93.12 88 LEU A CA 1
ATOM 744 C C . LEU A 1 88 ? 20.383 -8.727 -42.966 1.00 93.12 88 LEU A C 1
ATOM 746 O O . LEU A 1 88 ? 19.340 -8.846 -42.323 1.00 93.12 88 LEU A O 1
ATOM 750 N N . HIS A 1 89 ? 21.580 -8.789 -42.372 1.00 92.94 89 HIS A N 1
ATOM 751 C CA . HIS A 1 89 ? 21.726 -9.013 -40.927 1.00 92.94 89 HIS A CA 1
ATOM 752 C C . HIS A 1 89 ? 21.226 -7.818 -40.107 1.00 92.94 89 HIS A C 1
ATOM 754 O O . HIS A 1 89 ? 20.596 -8.012 -39.067 1.00 92.94 89 HIS A O 1
ATOM 760 N N . LYS A 1 90 ? 21.435 -6.585 -40.585 1.00 94.25 90 LYS A N 1
ATOM 761 C CA . LYS A 1 90 ? 20.849 -5.378 -39.982 1.00 94.25 90 LYS A CA 1
ATOM 762 C C . LYS A 1 90 ? 19.321 -5.397 -40.034 1.00 94.25 90 LYS A C 1
ATOM 764 O O . LYS A 1 90 ? 18.688 -5.027 -39.051 1.00 94.25 90 LYS A O 1
ATOM 769 N N . LEU A 1 91 ? 18.727 -5.840 -41.147 1.00 94.00 91 LEU A N 1
ATOM 770 C CA . LEU A 1 91 ? 17.271 -5.970 -41.287 1.00 94.00 91 LEU A CA 1
ATOM 771 C C . LEU A 1 91 ? 16.706 -7.034 -40.335 1.00 94.00 91 LEU A C 1
ATOM 773 O O . LEU A 1 91 ? 15.686 -6.815 -39.682 1.00 94.00 91 LEU A O 1
ATOM 777 N N . ALA A 1 92 ? 17.383 -8.175 -40.218 1.00 94.50 92 ALA A N 1
ATOM 778 C CA . ALA A 1 92 ? 17.016 -9.224 -39.273 1.00 94.50 92 ALA A CA 1
ATOM 779 C C . ALA A 1 92 ? 17.118 -8.731 -37.818 1.00 94.50 92 ALA A C 1
ATOM 781 O O . ALA A 1 92 ? 16.162 -8.864 -37.058 1.00 94.50 92 ALA A O 1
ATOM 782 N N . TYR A 1 93 ? 18.220 -8.069 -37.451 1.00 95.31 93 TYR A N 1
ATOM 783 C CA . TYR A 1 93 ? 18.390 -7.483 -36.118 1.00 95.31 93 TYR A CA 1
ATOM 784 C C . TYR A 1 93 ? 17.354 -6.389 -35.816 1.00 95.31 93 TYR A C 1
ATOM 786 O O . TYR A 1 93 ? 16.811 -6.352 -34.717 1.00 95.31 93 TYR A O 1
ATOM 794 N N . TYR A 1 94 ? 17.014 -5.546 -36.796 1.00 94.25 94 TYR A N 1
ATOM 795 C CA . TYR A 1 94 ? 15.930 -4.568 -36.677 1.00 94.25 94 TYR A CA 1
ATOM 796 C C . TYR A 1 94 ? 14.590 -5.231 -36.321 1.00 94.25 94 TYR A C 1
ATOM 798 O O . TYR A 1 94 ? 13.926 -4.812 -35.374 1.00 94.25 94 TYR A O 1
ATOM 806 N N . GLY A 1 95 ? 14.214 -6.299 -37.034 1.00 94.00 95 GLY A N 1
ATOM 807 C CA . GLY A 1 95 ? 12.992 -7.046 -36.730 1.00 94.00 95 GLY A CA 1
ATOM 808 C C . GLY A 1 95 ? 13.030 -7.744 -35.370 1.00 94.00 95 GLY A C 1
ATOM 809 O O . GLY A 1 95 ? 12.016 -7.758 -34.675 1.00 94.00 95 GLY A O 1
ATOM 810 N N . TYR A 1 96 ? 14.194 -8.263 -34.966 1.00 95.00 96 TYR A N 1
ATOM 811 C CA . TYR A 1 96 ? 14.415 -8.830 -33.632 1.00 95.00 96 TYR A CA 1
ATOM 812 C C . TYR A 1 96 ? 14.192 -7.785 -32.528 1.00 95.00 96 TYR A C 1
ATOM 814 O O . TYR A 1 96 ? 13.459 -8.049 -31.575 1.00 95.00 96 TYR A O 1
ATOM 822 N N . LEU A 1 97 ? 14.750 -6.576 -32.676 1.00 93.81 97 LEU A N 1
ATOM 823 C CA . LEU A 1 97 ? 14.547 -5.483 -31.718 1.00 93.81 97 LEU A CA 1
ATOM 824 C C . LEU A 1 97 ? 13.078 -5.061 -31.617 1.00 93.81 97 LEU A C 1
ATOM 826 O O . LEU A 1 97 ? 12.586 -4.811 -30.517 1.00 93.81 97 LEU A O 1
ATOM 830 N N . ALA A 1 98 ? 12.379 -5.011 -32.753 1.00 91.94 98 ALA A N 1
ATOM 831 C CA . ALA A 1 98 ? 10.964 -4.661 -32.817 1.00 91.94 98 ALA A CA 1
ATOM 832 C C . ALA A 1 98 ? 10.020 -5.802 -32.377 1.00 91.94 98 ALA A C 1
ATOM 834 O O . ALA A 1 98 ? 8.818 -5.581 -32.237 1.00 91.94 98 ALA A O 1
ATOM 835 N N . GLY A 1 99 ? 10.538 -7.017 -32.153 1.00 92.75 99 GLY A N 1
ATOM 836 C CA . GLY A 1 99 ? 9.741 -8.191 -31.785 1.00 92.75 99 GLY A CA 1
ATOM 837 C C . GLY A 1 99 ? 8.837 -8.704 -32.911 1.00 92.75 99 GLY A C 1
ATOM 838 O O . GLY A 1 99 ? 7.795 -9.299 -32.640 1.00 92.75 99 GLY A O 1
ATOM 839 N N . TYR A 1 100 ? 9.199 -8.449 -34.170 1.00 94.38 100 TYR A N 1
ATOM 840 C CA . TYR A 1 100 ? 8.434 -8.889 -35.337 1.00 94.38 100 TYR A CA 1
ATOM 841 C C . TYR A 1 100 ? 8.635 -10.376 -35.632 1.00 94.38 100 TYR A C 1
ATOM 843 O O . TYR A 1 100 ? 9.644 -10.970 -35.251 1.00 94.38 100 TYR A O 1
ATOM 851 N N . ASP A 1 101 ? 7.685 -10.967 -36.361 1.00 91.00 101 ASP A N 1
ATOM 852 C CA . ASP A 1 101 ? 7.747 -12.365 -36.787 1.00 91.00 101 ASP A CA 1
ATOM 853 C C . ASP A 1 101 ? 8.974 -12.636 -37.670 1.00 91.00 101 ASP A C 1
ATOM 855 O O . ASP A 1 101 ? 9.155 -12.017 -38.717 1.00 91.00 101 ASP A O 1
ATOM 859 N N . GLN A 1 102 ? 9.800 -13.591 -37.242 1.00 90.69 102 GLN A N 1
ATOM 860 C CA . GLN A 1 102 ? 11.055 -13.965 -37.892 1.00 90.69 102 GLN A CA 1
ATOM 861 C C . GLN A 1 102 ? 10.938 -15.216 -38.780 1.00 90.69 102 GLN A C 1
ATOM 863 O O . GLN A 1 102 ? 11.928 -15.638 -39.375 1.00 90.69 102 GLN A O 1
ATOM 868 N N . ARG A 1 103 ? 9.752 -15.831 -38.898 1.00 88.81 103 ARG A N 1
ATOM 869 C CA . ARG A 1 103 ? 9.525 -16.975 -39.806 1.00 88.81 103 ARG A CA 1
ATOM 870 C C . ARG A 1 103 ? 9.887 -16.693 -41.274 1.00 88.81 103 ARG A C 1
ATOM 872 O O . ARG A 1 103 ? 10.437 -17.596 -41.903 1.00 88.81 103 ARG A O 1
ATOM 879 N N . PRO A 1 104 ? 9.670 -15.482 -41.835 1.00 88.50 104 PRO A N 1
ATOM 880 C CA . PRO A 1 104 ? 10.029 -15.202 -43.227 1.00 88.50 104 PRO A CA 1
ATOM 881 C C . PRO A 1 104 ? 11.519 -15.384 -43.547 1.00 88.50 104 PRO A C 1
ATOM 883 O O . PRO A 1 104 ? 11.862 -15.669 -44.692 1.00 88.50 104 PRO A O 1
ATOM 886 N N . LEU A 1 105 ? 12.408 -15.286 -42.549 1.00 86.94 105 LEU A N 1
ATOM 887 C CA . LEU A 1 105 ? 13.849 -15.455 -42.752 1.00 86.94 105 LEU A CA 1
ATOM 888 C C . LEU A 1 105 ? 14.209 -16.876 -43.228 1.00 86.94 105 LEU A C 1
ATOM 890 O O . LEU A 1 105 ? 15.198 -17.036 -43.937 1.00 86.94 105 LEU A O 1
ATOM 894 N N . ASP A 1 106 ? 13.400 -17.892 -42.898 1.00 86.06 106 ASP A N 1
ATOM 895 C CA . ASP A 1 106 ? 13.604 -19.277 -43.361 1.00 86.06 106 ASP A CA 1
ATOM 896 C C . ASP A 1 106 ? 13.402 -19.445 -44.867 1.00 86.06 106 ASP A C 1
ATOM 898 O O . ASP A 1 106 ? 13.879 -20.410 -45.460 1.00 86.06 106 ASP A O 1
ATOM 902 N N . SER A 1 107 ? 12.701 -18.502 -45.496 1.00 85.50 107 SER A N 1
ATOM 903 C CA . SER A 1 107 ? 12.395 -18.554 -46.926 1.00 85.50 107 SER A CA 1
ATOM 904 C C . SER A 1 107 ? 13.555 -18.052 -47.796 1.00 85.50 107 SER A C 1
ATOM 906 O O . SER A 1 107 ? 13.503 -18.167 -49.017 1.00 85.50 107 SER A O 1
ATOM 908 N N . MET A 1 108 ? 14.618 -17.500 -47.197 1.00 88.50 108 MET A N 1
ATOM 909 C CA . MET A 1 108 ? 15.774 -16.943 -47.909 1.00 88.50 108 MET A CA 1
ATOM 910 C C . MET A 1 108 ? 16.717 -18.041 -48.429 1.00 88.50 108 MET A C 1
ATOM 912 O O . MET A 1 108 ? 17.761 -18.316 -47.840 1.00 88.50 108 MET A O 1
ATOM 916 N N . LEU A 1 109 ? 16.367 -18.657 -49.563 1.00 85.12 109 LEU A N 1
ATOM 917 C CA . LEU A 1 109 ? 17.133 -19.766 -50.153 1.00 85.12 109 LEU A CA 1
ATOM 918 C C . LEU A 1 109 ? 18.431 -19.321 -50.848 1.00 85.12 109 LEU A C 1
ATOM 920 O O . LEU A 1 109 ? 19.450 -20.000 -50.748 1.00 85.12 109 LEU A O 1
ATOM 924 N N . HIS A 1 110 ? 18.404 -18.189 -51.557 1.00 86.88 110 HIS A N 1
ATOM 925 C CA . HIS A 1 110 ? 19.535 -17.731 -52.380 1.00 86.88 110 HIS A CA 1
ATOM 926 C C . HIS A 1 110 ? 20.601 -16.955 -51.596 1.00 86.88 110 HIS A C 1
ATOM 928 O O . HIS A 1 110 ? 21.757 -16.907 -52.009 1.00 86.88 110 HIS A O 1
ATOM 934 N N . TYR A 1 111 ? 20.223 -16.387 -50.449 1.00 88.00 111 TYR A N 1
ATOM 935 C CA . TYR A 1 111 ? 21.107 -15.632 -49.560 1.00 88.00 111 TYR A CA 1
ATOM 936 C C . TYR A 1 111 ? 20.906 -16.098 -48.111 1.00 88.00 111 TYR A C 1
ATOM 938 O O . TYR A 1 111 ? 20.351 -15.351 -47.299 1.00 88.00 111 TYR A O 1
ATOM 946 N N . PRO A 1 112 ? 21.296 -17.346 -47.782 1.00 84.81 112 PRO A N 1
ATOM 947 C CA . PRO A 1 112 ? 21.049 -17.908 -46.463 1.00 84.81 112 PRO A CA 1
ATOM 948 C C . PRO A 1 112 ? 21.808 -17.124 -45.389 1.00 84.81 112 PRO A C 1
ATOM 950 O O . PRO A 1 112 ? 23.014 -16.882 -45.489 1.00 84.81 112 PRO A O 1
ATOM 953 N N . LEU A 1 113 ? 21.090 -16.733 -44.336 1.00 85.81 113 LEU A N 1
ATOM 954 C CA . LEU A 1 113 ? 21.687 -16.117 -43.154 1.00 85.81 113 LEU A CA 1
ATOM 955 C C . LEU A 1 113 ? 22.458 -17.161 -42.339 1.00 85.81 113 LEU A C 1
ATOM 957 O O . LEU A 1 113 ? 22.182 -18.360 -42.406 1.00 85.81 113 LEU A O 1
ATOM 961 N N . ASN A 1 114 ? 23.416 -16.703 -41.530 1.00 86.00 114 ASN A N 1
ATOM 962 C CA . ASN A 1 114 ? 24.151 -17.598 -40.640 1.00 86.00 114 ASN A CA 1
ATOM 963 C C . ASN A 1 114 ? 23.165 -18.342 -39.704 1.00 86.00 114 ASN A C 1
ATOM 965 O O . ASN A 1 114 ? 22.387 -17.673 -39.020 1.00 86.00 114 ASN A O 1
ATOM 969 N N . PRO A 1 115 ? 23.197 -19.689 -39.613 1.00 85.62 115 PRO A N 1
ATOM 970 C CA . PRO A 1 115 ? 22.229 -20.450 -38.817 1.00 85.62 115 PRO A CA 1
ATOM 971 C C . PRO A 1 115 ? 22.200 -20.079 -37.330 1.00 85.62 115 PRO A C 1
ATOM 973 O O . PRO A 1 115 ? 21.131 -20.055 -36.723 1.00 85.62 115 PRO A O 1
ATOM 976 N N . ASN A 1 116 ? 23.353 -19.737 -36.742 1.00 87.06 116 ASN A N 1
ATOM 977 C CA . ASN A 1 116 ? 23.424 -19.304 -35.345 1.00 87.06 116 ASN A CA 1
ATOM 978 C C . ASN A 1 116 ? 22.774 -17.929 -35.168 1.00 87.06 116 ASN A C 1
ATOM 980 O O . ASN A 1 116 ? 22.011 -17.732 -34.225 1.00 87.06 116 ASN A O 1
ATOM 984 N N . PHE A 1 117 ? 23.018 -17.006 -36.101 1.00 88.75 117 PHE A N 1
ATOM 985 C CA . PHE A 1 117 ? 22.385 -15.687 -36.097 1.00 88.75 117 PHE A CA 1
ATOM 986 C C . PHE A 1 117 ? 20.869 -15.780 -36.314 1.00 88.75 117 PHE A C 1
ATOM 988 O O . PHE A 1 117 ? 20.102 -15.105 -35.636 1.00 88.75 117 PHE A O 1
ATOM 995 N N . LEU A 1 118 ? 20.420 -16.658 -37.213 1.00 89.25 118 LEU A N 1
ATOM 996 C CA . LEU A 1 118 ? 19.003 -16.933 -37.455 1.00 89.25 118 LEU A CA 1
ATOM 997 C C . LEU A 1 118 ? 18.323 -17.516 -36.207 1.00 89.25 118 LEU A C 1
ATOM 999 O O . LEU A 1 118 ? 17.228 -17.094 -35.837 1.00 89.25 118 LEU A O 1
ATOM 1003 N N . CYS A 1 119 ? 18.985 -18.467 -35.542 1.00 90.00 119 CYS A N 1
ATOM 1004 C CA . CYS A 1 119 ? 18.516 -19.035 -34.281 1.00 90.00 119 CYS A CA 1
ATOM 1005 C C . CYS A 1 119 ? 18.372 -17.950 -33.204 1.00 90.00 119 CYS A C 1
ATOM 1007 O O . CYS A 1 119 ? 17.355 -17.912 -32.519 1.00 90.00 119 CYS A O 1
ATOM 1009 N N . GLN A 1 120 ? 19.343 -17.039 -33.094 1.00 92.25 120 GLN A N 1
ATOM 1010 C CA . GLN A 1 120 ? 19.294 -15.894 -32.178 1.00 92.25 120 GLN A CA 1
ATOM 1011 C C . GLN A 1 120 ? 18.161 -14.920 -32.525 1.00 92.25 120 GLN A C 1
ATOM 1013 O O . GLN A 1 120 ? 17.392 -14.559 -31.641 1.00 92.25 120 GLN A O 1
ATOM 1018 N N . ALA A 1 121 ? 18.007 -14.550 -33.800 1.00 91.31 121 ALA A N 1
ATOM 1019 C CA . ALA A 1 121 ? 16.981 -13.609 -34.247 1.00 91.31 121 ALA A CA 1
ATOM 1020 C C . ALA A 1 121 ? 15.562 -14.084 -33.898 1.00 91.31 121 ALA A C 1
ATOM 1022 O O . ALA A 1 121 ? 14.721 -13.275 -33.525 1.00 91.31 121 ALA A O 1
ATOM 1023 N N . LYS A 1 122 ? 15.305 -15.397 -33.962 1.00 90.31 122 LYS A N 1
ATOM 1024 C CA . LYS A 1 122 ? 14.006 -16.006 -33.625 1.00 90.31 122 LYS A CA 1
ATOM 1025 C C . LYS A 1 122 ? 13.721 -16.104 -32.123 1.00 90.31 122 LYS A C 1
ATOM 1027 O O . LYS A 1 122 ? 12.596 -16.430 -31.746 1.00 90.31 122 LYS A O 1
ATOM 1032 N N . GLN A 1 123 ? 14.713 -15.887 -31.261 1.00 90.75 123 GLN A N 1
ATOM 1033 C CA . GLN A 1 123 ? 14.511 -15.930 -29.814 1.00 90.75 123 GLN A CA 1
ATOM 1034 C C . GLN A 1 123 ? 13.812 -14.664 -29.319 1.00 90.75 123 GLN A C 1
ATOM 1036 O O . GLN A 1 123 ? 13.901 -13.591 -29.913 1.00 90.75 123 GLN A O 1
ATOM 1041 N N . LYS A 1 124 ? 13.137 -14.775 -28.170 1.00 91.00 124 LYS A N 1
ATOM 1042 C CA . LYS A 1 124 ? 12.592 -13.602 -27.482 1.00 91.00 124 LYS A CA 1
ATOM 1043 C C . LYS A 1 124 ? 13.737 -12.680 -27.050 1.00 91.00 124 LYS A C 1
ATOM 1045 O O . LYS A 1 124 ? 14.728 -13.156 -26.486 1.00 91.00 124 LYS A O 1
ATOM 1050 N N . ARG A 1 125 ? 13.552 -11.370 -27.253 1.00 91.44 125 ARG A N 1
ATOM 1051 C CA . ARG A 1 125 ? 14.534 -10.338 -26.897 1.00 91.44 125 ARG A CA 1
ATOM 1052 C C . ARG A 1 125 ? 15.002 -10.483 -25.449 1.00 91.44 125 ARG A C 1
ATOM 1054 O O . ARG A 1 125 ? 14.187 -10.526 -24.528 1.00 91.44 125 ARG A O 1
ATOM 1061 N N . ASN A 1 126 ? 16.316 -10.543 -25.271 1.00 92.25 126 ASN A N 1
ATOM 1062 C CA . ASN A 1 126 ? 16.992 -10.466 -23.981 1.00 92.25 126 ASN A CA 1
ATOM 1063 C C . ASN A 1 126 ? 18.434 -9.981 -24.181 1.00 92.25 126 ASN A C 1
ATOM 1065 O O . ASN A 1 126 ? 18.990 -10.114 -25.273 1.00 92.25 126 ASN A O 1
ATOM 1069 N N . ASP A 1 127 ? 19.049 -9.470 -23.116 1.00 91.62 127 ASP A N 1
ATOM 1070 C CA . ASP A 1 127 ? 20.376 -8.849 -23.178 1.00 91.62 127 ASP A CA 1
ATOM 1071 C C . ASP A 1 127 ? 21.457 -9.791 -23.732 1.00 91.62 127 ASP A C 1
ATOM 1073 O O . ASP A 1 127 ? 22.297 -9.371 -24.524 1.00 91.62 127 ASP A O 1
ATOM 1077 N N . ASN A 1 128 ? 21.429 -11.083 -23.386 1.00 93.06 128 ASN A N 1
ATOM 1078 C CA . ASN A 1 128 ? 22.430 -12.044 -23.858 1.00 93.06 128 ASN A CA 1
ATOM 1079 C C . ASN A 1 128 ? 22.340 -12.266 -25.377 1.00 93.06 128 ASN A C 1
ATOM 1081 O O . ASN A 1 128 ? 23.356 -12.233 -26.072 1.00 93.06 128 ASN A O 1
ATOM 1085 N N . VAL A 1 129 ? 21.129 -12.452 -25.905 1.00 93.62 129 VAL A N 1
ATOM 1086 C CA . VAL A 1 129 ? 20.904 -12.606 -27.350 1.00 93.62 129 VAL A CA 1
ATOM 1087 C C . VAL A 1 129 ? 21.270 -11.318 -28.083 1.00 93.62 129 VAL A C 1
ATOM 1089 O O . VAL A 1 129 ? 22.003 -11.371 -29.072 1.00 93.62 129 VAL A O 1
ATOM 1092 N N . THR A 1 130 ? 20.869 -10.157 -27.553 1.00 94.75 130 THR A N 1
ATOM 1093 C CA . THR A 1 130 ? 21.226 -8.849 -28.119 1.00 94.75 130 THR A CA 1
ATOM 1094 C C . THR A 1 130 ? 22.748 -8.671 -28.187 1.00 94.75 130 THR A C 1
ATOM 1096 O O . THR A 1 130 ? 23.273 -8.319 -29.243 1.00 94.75 130 THR A O 1
ATOM 1099 N N . VAL A 1 131 ? 23.485 -8.997 -27.116 1.00 94.06 131 VAL A N 1
ATOM 1100 C CA . VAL A 1 131 ? 24.960 -8.965 -27.100 1.00 94.06 131 VAL A CA 1
ATOM 1101 C C . VAL A 1 131 ? 25.550 -9.851 -28.195 1.00 94.06 131 VAL A C 1
ATOM 1103 O O . VAL A 1 131 ? 26.489 -9.441 -28.878 1.00 94.06 131 VAL A O 1
ATOM 1106 N N . GLN A 1 132 ? 25.041 -11.073 -28.363 1.00 93.06 132 GLN A N 1
ATOM 1107 C CA . GLN A 1 132 ? 25.571 -12.007 -29.356 1.00 93.06 132 GLN A CA 1
ATOM 1108 C C . GLN A 1 132 ? 25.330 -11.515 -30.789 1.00 93.06 132 GLN A C 1
ATOM 1110 O O . GLN A 1 132 ? 26.260 -11.527 -31.597 1.00 93.06 132 GLN A O 1
ATOM 1115 N N . MET A 1 133 ? 24.130 -11.010 -31.088 1.00 93.94 133 MET A N 1
ATOM 1116 C CA . MET A 1 133 ? 23.801 -10.468 -32.410 1.00 93.94 133 MET A CA 1
ATOM 1117 C C . MET A 1 133 ? 24.610 -9.203 -32.730 1.00 93.94 133 MET A C 1
ATOM 1119 O O . MET A 1 133 ? 25.161 -9.086 -33.827 1.00 93.94 133 MET A O 1
ATOM 1123 N N . GLN A 1 134 ? 24.761 -8.287 -31.766 1.00 93.94 134 GLN A N 1
ATOM 1124 C CA . GLN A 1 134 ? 25.605 -7.094 -31.919 1.00 93.94 134 GLN A CA 1
ATOM 1125 C C . GLN A 1 134 ? 27.077 -7.462 -32.140 1.00 93.94 134 GLN A C 1
ATOM 1127 O O . GLN A 1 134 ? 27.740 -6.858 -32.986 1.00 93.94 134 GLN A O 1
ATOM 1132 N N . LYS A 1 135 ? 27.594 -8.472 -31.424 1.00 91.00 135 LYS A N 1
ATOM 1133 C CA . LYS A 1 135 ? 28.953 -8.999 -31.633 1.00 91.00 135 LYS A CA 1
ATOM 1134 C C . LYS A 1 135 ? 29.119 -9.603 -33.021 1.00 91.00 135 LYS A C 1
ATOM 1136 O O . LYS A 1 135 ? 30.145 -9.360 -33.641 1.00 91.00 135 LYS A O 1
ATOM 1141 N N . HIS A 1 136 ? 28.131 -10.339 -33.531 1.00 90.25 136 HIS A N 1
ATOM 1142 C CA . HIS A 1 136 ? 28.177 -10.900 -34.887 1.00 90.25 136 HIS A CA 1
ATOM 1143 C C . HIS A 1 136 ? 28.284 -9.799 -35.950 1.00 90.25 136 HIS A C 1
ATOM 1145 O O . HIS A 1 136 ? 29.196 -9.826 -36.775 1.00 90.25 136 HIS A O 1
ATOM 1151 N N . LEU A 1 137 ? 27.418 -8.783 -35.870 1.00 91.00 137 LEU A N 1
ATOM 1152 C CA . LEU A 1 137 ? 27.450 -7.616 -36.761 1.00 91.00 137 LEU A CA 1
ATOM 1153 C C . LEU A 1 137 ? 28.777 -6.849 -36.659 1.00 91.00 137 LEU A C 1
ATOM 1155 O O . LEU A 1 137 ? 29.381 -6.491 -37.670 1.00 91.00 137 LEU A O 1
ATOM 1159 N N . THR A 1 138 ? 29.254 -6.622 -35.435 1.00 90.06 138 THR A N 1
ATOM 1160 C CA . THR A 1 138 ? 30.502 -5.892 -35.181 1.00 90.06 138 THR A CA 1
ATOM 1161 C C . THR A 1 138 ? 31.716 -6.657 -35.691 1.00 90.06 138 THR A C 1
ATOM 1163 O O . THR A 1 138 ? 32.568 -6.073 -36.353 1.00 90.06 138 THR A O 1
ATOM 1166 N N . ASN A 1 139 ? 31.786 -7.964 -35.443 1.00 87.12 139 ASN A N 1
ATOM 1167 C CA . ASN A 1 139 ? 32.884 -8.799 -35.916 1.00 87.12 139 ASN A CA 1
ATOM 1168 C C . ASN A 1 139 ? 32.925 -8.833 -37.440 1.00 87.12 139 ASN A C 1
ATOM 1170 O O . ASN A 1 139 ? 33.992 -8.636 -38.003 1.00 87.12 139 ASN A O 1
ATOM 1174 N N . HIS A 1 140 ? 31.775 -8.988 -38.102 1.00 85.25 140 HIS A N 1
ATOM 1175 C CA . HIS A 1 140 ? 31.707 -8.943 -39.560 1.00 85.25 140 HIS A CA 1
ATOM 1176 C C . HIS A 1 140 ? 32.217 -7.604 -40.121 1.00 85.25 140 HIS A C 1
ATOM 1178 O O . HIS A 1 140 ? 33.024 -7.570 -41.049 1.00 85.25 140 HIS A O 1
ATOM 1184 N N . TYR A 1 141 ? 31.825 -6.484 -39.506 1.00 85.50 141 TYR A N 1
ATOM 1185 C CA . TYR A 1 141 ? 32.362 -5.168 -39.860 1.00 85.50 141 TYR A CA 1
ATOM 1186 C C . TYR A 1 141 ? 33.892 -5.092 -39.689 1.00 85.50 141 TYR A C 1
ATOM 1188 O O . TYR A 1 141 ? 34.591 -4.565 -40.560 1.00 85.50 141 TYR A O 1
ATOM 1196 N N . LEU A 1 142 ? 34.422 -5.639 -38.592 1.00 81.25 142 LEU A N 1
ATOM 1197 C CA . LEU A 1 142 ? 35.853 -5.647 -38.274 1.00 81.25 142 LEU A CA 1
ATOM 1198 C C . LEU A 1 142 ? 36.675 -6.641 -39.104 1.00 81.25 142 LEU A C 1
ATOM 1200 O O . LEU A 1 142 ? 37.889 -6.485 -39.175 1.00 81.25 142 LEU A O 1
ATOM 1204 N N . THR A 1 143 ? 36.071 -7.650 -39.728 1.00 77.62 143 THR A N 1
ATOM 1205 C CA . THR A 1 143 ? 36.802 -8.620 -40.561 1.00 77.62 143 THR A CA 1
ATOM 1206 C C . THR A 1 143 ? 36.769 -8.282 -42.042 1.00 77.62 143 THR A C 1
ATOM 1208 O O . THR A 1 143 ? 37.676 -8.684 -42.763 1.00 77.62 143 THR A O 1
ATOM 1211 N N . THR A 1 144 ? 35.738 -7.566 -42.500 1.00 71.06 144 THR A N 1
ATOM 1212 C CA . THR A 1 144 ? 35.415 -7.534 -43.932 1.00 71.06 144 THR A CA 1
ATOM 1213 C C . THR A 1 144 ? 35.382 -6.138 -44.559 1.00 71.06 144 THR A C 1
ATOM 1215 O O . THR A 1 144 ? 35.355 -6.000 -45.782 1.00 71.06 144 THR A O 1
ATOM 1218 N N . SER A 1 145 ? 35.400 -5.064 -43.766 1.00 62.16 145 SER A N 1
ATOM 1219 C CA . SER A 1 145 ? 35.382 -3.712 -44.333 1.00 62.16 145 SER A CA 1
ATOM 1220 C C . SER A 1 145 ? 36.709 -3.371 -45.035 1.00 62.16 145 SER A C 1
ATOM 1222 O O . SER A 1 145 ? 37.735 -3.146 -44.405 1.00 62.16 145 SER A O 1
ATOM 1224 N N . LEU A 1 146 ? 36.681 -3.246 -46.367 1.00 52.88 146 LEU A N 1
ATOM 1225 C CA . LEU A 1 146 ? 37.819 -2.800 -47.197 1.00 52.88 146 LEU A CA 1
ATOM 1226 C C . LEU A 1 146 ? 38.308 -1.371 -46.858 1.00 52.88 146 LEU A C 1
ATOM 1228 O O . LEU A 1 146 ? 39.401 -0.973 -47.247 1.00 52.88 146 LEU A O 1
ATOM 1232 N N . TYR A 1 147 ? 37.530 -0.604 -46.088 1.00 52.50 147 TYR A N 1
ATOM 1233 C CA . TYR A 1 147 ? 37.840 0.761 -45.635 1.00 52.50 147 TYR A CA 1
ATOM 1234 C C . TYR A 1 147 ? 38.733 0.820 -44.376 1.00 52.50 147 TYR A C 1
ATOM 1236 O O . TYR A 1 147 ? 38.876 1.869 -43.748 1.00 52.50 147 TYR A O 1
ATOM 1244 N N . GLN A 1 148 ? 39.365 -0.296 -44.004 1.00 50.91 148 GLN A N 1
ATOM 1245 C CA . GLN A 1 148 ? 40.162 -0.466 -42.783 1.00 50.91 148 GLN A CA 1
ATOM 1246 C C . GLN A 1 148 ? 41.493 0.300 -42.707 1.00 50.91 148 GLN A C 1
ATOM 1248 O O . GLN A 1 148 ? 42.204 0.171 -41.714 1.00 50.91 148 GLN A O 1
ATOM 1253 N N . HIS A 1 149 ? 41.875 1.097 -43.706 1.00 40.38 149 HIS A N 1
ATOM 1254 C CA . HIS A 1 149 ? 43.243 1.635 -43.783 1.00 40.38 149 HIS A CA 1
ATOM 1255 C C . HIS A 1 149 ? 43.501 2.955 -43.035 1.00 40.38 149 HIS A C 1
ATOM 1257 O O . HIS A 1 149 ? 44.631 3.433 -43.052 1.00 40.38 149 HIS A O 1
ATOM 1263 N N . SER A 1 150 ? 42.527 3.543 -42.330 1.00 42.69 150 SER A N 1
ATOM 1264 C CA . SER A 1 150 ? 42.773 4.809 -41.602 1.00 42.69 150 SER A CA 1
ATOM 1265 C C . SER A 1 150 ? 42.147 4.942 -40.211 1.00 42.69 150 SER A C 1
ATOM 1267 O O . SER A 1 150 ? 42.523 5.851 -39.475 1.00 42.69 150 SER A O 1
ATOM 1269 N N . TYR A 1 151 ? 41.256 4.036 -39.793 1.00 44.53 151 TYR A N 1
ATOM 1270 C CA . TYR A 1 151 ? 40.580 4.133 -38.493 1.00 44.53 151 TYR A CA 1
ATOM 1271 C C . TYR A 1 151 ? 40.393 2.759 -37.838 1.00 44.53 151 TYR A C 1
ATOM 1273 O O . TYR A 1 151 ? 39.275 2.262 -37.705 1.00 44.53 151 TYR A O 1
ATOM 1281 N N . GLN A 1 152 ? 41.486 2.139 -37.386 1.00 43.12 152 GLN A N 1
ATOM 1282 C CA . GLN A 1 152 ? 41.389 1.051 -36.411 1.00 43.12 152 GLN A CA 1
ATOM 1283 C C . GLN A 1 152 ? 40.843 1.628 -35.095 1.00 43.12 152 GLN A C 1
ATOM 1285 O O . GLN A 1 152 ? 41.571 2.270 -34.342 1.00 43.12 152 GLN A O 1
ATOM 1290 N N . ARG A 1 153 ? 39.552 1.421 -34.809 1.00 50.50 153 ARG A N 1
ATOM 1291 C CA . ARG A 1 153 ? 39.037 1.508 -33.435 1.00 50.50 153 ARG A CA 1
ATOM 1292 C C . ARG A 1 153 ? 39.083 0.094 -32.845 1.00 50.50 153 ARG A C 1
ATOM 1294 O O . ARG A 1 153 ? 38.309 -0.743 -33.301 1.00 50.50 153 ARG A O 1
ATOM 1301 N N . PRO A 1 154 ? 39.953 -0.190 -31.855 1.00 48.00 154 PRO A N 1
ATOM 1302 C CA . PRO A 1 154 ? 40.110 -1.532 -31.275 1.00 48.00 154 PRO A CA 1
ATOM 1303 C C . PRO A 1 154 ? 38.870 -2.046 -30.522 1.00 48.00 154 PRO A C 1
ATOM 1305 O O . PRO A 1 154 ? 38.824 -3.203 -30.120 1.00 48.00 154 PRO A O 1
ATOM 1308 N N . SER A 1 155 ? 37.860 -1.200 -30.321 1.00 64.38 155 SER A N 1
ATOM 1309 C CA . SER A 1 155 ? 36.606 -1.533 -29.653 1.00 64.38 155 SER A CA 1
ATOM 1310 C C . SER A 1 155 ? 35.472 -0.699 -30.254 1.00 64.38 155 SER A C 1
ATOM 1312 O O . SER A 1 155 ? 35.341 0.497 -29.996 1.00 64.38 155 SER A O 1
ATOM 1314 N N . HIS A 1 156 ? 34.659 -1.310 -31.117 1.00 77.81 156 HIS A N 1
ATOM 1315 C CA . HIS A 1 156 ? 33.423 -0.691 -31.590 1.00 77.81 156 HIS A CA 1
ATOM 1316 C C . HIS A 1 156 ? 32.281 -1.088 -30.653 1.00 77.81 156 HIS A C 1
ATOM 1318 O O . HIS A 1 156 ? 31.826 -2.230 -30.671 1.00 77.81 156 HIS A O 1
ATOM 1324 N N . SER A 1 157 ? 31.824 -0.147 -29.829 1.00 86.81 157 SER A N 1
ATOM 1325 C CA . SER A 1 157 ? 30.595 -0.311 -29.049 1.00 86.81 157 SER A CA 1
ATOM 1326 C C . SER A 1 157 ? 29.394 -0.003 -29.945 1.00 86.81 157 SER A C 1
ATOM 1328 O O . SER A 1 157 ? 29.380 1.021 -30.635 1.00 86.81 157 SER A O 1
ATOM 1330 N N . PHE A 1 158 ? 28.388 -0.876 -29.940 1.00 90.56 158 PHE A N 1
ATOM 1331 C CA . PHE A 1 158 ? 27.203 -0.752 -30.790 1.00 90.56 158 PHE A CA 1
ATOM 1332 C C . PHE A 1 158 ? 26.401 0.509 -30.416 1.00 90.56 158 PHE A C 1
ATOM 1334 O O . PHE A 1 158 ? 25.849 0.588 -29.320 1.00 90.56 158 PHE A O 1
ATOM 1341 N N . GLY A 1 159 ? 26.387 1.515 -31.298 1.00 91.81 159 GLY A N 1
ATOM 1342 C CA . GLY A 1 159 ? 25.819 2.853 -31.075 1.00 91.81 159 GLY A CA 1
ATOM 1343 C C . GLY A 1 159 ? 26.866 3.980 -31.031 1.00 91.81 159 GLY A C 1
ATOM 1344 O O . GLY A 1 159 ? 26.513 5.158 -31.120 1.00 91.81 159 GLY A O 1
ATOM 1345 N N . SER A 1 160 ? 28.161 3.648 -30.949 1.00 90.44 160 SER A N 1
ATOM 1346 C CA . SER A 1 160 ? 29.263 4.626 -30.917 1.00 90.44 160 SER A CA 1
ATOM 1347 C C . SER A 1 160 ? 29.377 5.472 -32.194 1.00 90.44 160 SER A C 1
ATOM 1349 O O . SER A 1 160 ? 29.926 6.583 -32.163 1.00 90.44 160 SER A O 1
ATOM 1351 N N . THR A 1 161 ? 28.839 4.994 -33.320 1.00 90.12 161 THR A N 1
ATOM 1352 C CA . THR A 1 161 ? 28.777 5.773 -34.561 1.00 90.12 161 THR A CA 1
ATOM 1353 C C . THR A 1 161 ? 27.850 6.976 -34.396 1.00 90.12 161 THR A C 1
ATOM 1355 O O . THR A 1 161 ? 28.212 8.093 -34.770 1.00 90.12 161 THR A O 1
ATOM 1358 N N . TRP A 1 162 ? 26.688 6.781 -33.769 1.00 91.25 162 TRP A N 1
ATOM 1359 C CA . TRP A 1 162 ? 25.722 7.850 -33.503 1.00 91.25 162 TRP A CA 1
ATOM 1360 C C . TRP A 1 162 ? 26.208 8.822 -32.427 1.00 91.25 162 TRP A C 1
ATOM 1362 O O . TRP A 1 162 ? 26.026 10.029 -32.585 1.00 91.25 162 TRP A O 1
ATOM 1372 N N . GLU A 1 163 ? 26.912 8.323 -31.404 1.00 91.19 163 GLU A N 1
ATOM 1373 C CA . GLU A 1 163 ? 27.640 9.155 -30.431 1.00 91.19 163 GLU A CA 1
ATOM 1374 C C . GLU A 1 163 ? 28.639 10.082 -31.142 1.00 91.19 163 GLU A C 1
ATOM 1376 O O . GLU A 1 163 ? 28.633 11.292 -30.925 1.00 91.19 163 GLU A O 1
ATOM 1381 N N . THR A 1 164 ? 29.447 9.546 -32.064 1.00 88.06 164 THR A N 1
ATOM 1382 C CA . THR A 1 164 ? 30.458 10.328 -32.805 1.00 88.06 164 THR A CA 1
ATOM 1383 C C . THR A 1 164 ? 29.825 11.403 -33.706 1.00 88.06 164 THR A C 1
ATOM 1385 O O . THR A 1 164 ? 30.460 12.412 -34.011 1.00 88.06 164 THR A O 1
ATOM 1388 N N . LEU A 1 165 ? 28.576 11.206 -34.141 1.00 87.44 165 LEU A N 1
ATOM 1389 C CA . LEU A 1 165 ? 27.800 12.200 -34.892 1.00 87.44 165 LEU A CA 1
ATOM 1390 C C . LEU A 1 165 ? 27.028 13.185 -33.999 1.00 87.44 165 LEU A C 1
ATOM 1392 O O . LEU A 1 165 ? 26.348 14.065 -34.524 1.00 87.44 165 LEU A O 1
ATOM 1396 N N . GLY A 1 166 ? 27.097 13.041 -32.673 1.00 87.81 166 GLY A N 1
ATOM 1397 C CA . GLY A 1 166 ? 26.323 13.840 -31.724 1.00 87.81 166 GLY A CA 1
ATOM 1398 C C . GLY A 1 166 ? 24.820 13.544 -31.746 1.00 87.81 166 GLY A C 1
ATOM 1399 O O . GLY A 1 166 ? 24.039 14.329 -31.210 1.00 87.81 166 GLY A O 1
ATOM 1400 N N . PHE A 1 167 ? 24.389 12.430 -32.353 1.00 87.88 167 PHE A N 1
ATOM 1401 C CA . PHE A 1 167 ? 22.977 12.061 -32.456 1.00 87.88 167 PHE A CA 1
ATOM 1402 C C . PHE A 1 167 ? 22.575 11.044 -31.383 1.00 87.88 167 PHE A C 1
ATOM 1404 O O . PHE A 1 167 ? 22.169 9.914 -31.656 1.00 87.88 167 PHE A O 1
ATOM 1411 N N . TRP A 1 168 ? 22.686 11.480 -30.132 1.00 91.19 168 TRP A N 1
ATOM 1412 C CA . TRP A 1 168 ? 22.459 10.666 -28.939 1.00 91.19 168 TRP A CA 1
ATOM 1413 C C . TRP A 1 168 ? 21.059 10.049 -28.865 1.00 91.19 168 TRP A C 1
ATOM 1415 O O . TRP A 1 168 ? 20.905 8.952 -28.345 1.00 91.19 168 TRP A O 1
ATOM 1425 N N . GLN A 1 169 ? 20.043 10.715 -29.422 1.00 90.38 169 GLN A N 1
ATOM 1426 C CA . GLN A 1 169 ? 18.644 10.274 -29.376 1.00 90.38 169 GLN A CA 1
ATOM 1427 C C . GLN A 1 169 ? 18.382 8.977 -30.157 1.00 90.38 169 GLN A C 1
ATOM 1429 O O . GLN A 1 169 ? 17.372 8.326 -29.914 1.00 90.38 169 GLN A O 1
ATOM 1434 N N . ALA A 1 170 ? 19.254 8.601 -31.099 1.00 89.25 170 ALA A N 1
ATOM 1435 C CA . ALA A 1 170 ? 19.116 7.349 -31.846 1.00 89.25 170 ALA A CA 1
ATOM 1436 C C . ALA A 1 170 ? 19.652 6.133 -31.082 1.00 89.25 170 ALA A C 1
ATOM 1438 O O . ALA A 1 170 ? 19.231 5.010 -31.343 1.00 89.25 170 ALA A O 1
ATOM 1439 N N . ILE A 1 171 ? 20.574 6.350 -30.140 1.00 93.75 171 ILE A N 1
ATOM 1440 C CA . ILE A 1 171 ? 21.293 5.277 -29.448 1.00 93.75 171 ILE A CA 1
ATOM 1441 C C . ILE A 1 171 ? 20.340 4.365 -28.649 1.00 93.75 171 ILE A C 1
ATOM 1443 O O . ILE A 1 171 ? 20.469 3.150 -28.786 1.00 93.75 171 ILE A O 1
ATOM 1447 N N . PRO A 1 172 ? 19.351 4.872 -27.879 1.00 93.38 172 PRO A N 1
ATOM 1448 C CA . PRO A 1 172 ? 18.456 4.016 -27.092 1.00 93.38 172 PRO A CA 1
ATOM 1449 C C . PRO A 1 172 ? 17.623 3.025 -27.918 1.00 93.38 172 PRO A C 1
ATOM 1451 O O . PRO A 1 172 ? 17.279 1.952 -27.425 1.00 93.38 172 PRO A O 1
ATOM 1454 N N . ALA A 1 173 ? 17.317 3.351 -29.178 1.00 92.38 173 ALA A N 1
ATOM 1455 C CA . ALA A 1 173 ? 16.561 2.480 -30.079 1.00 92.38 173 ALA A CA 1
ATOM 1456 C C . ALA A 1 173 ? 17.379 1.292 -30.619 1.00 92.38 173 ALA A C 1
ATOM 1458 O O . ALA A 1 173 ? 16.817 0.395 -31.239 1.00 92.38 173 ALA A O 1
ATOM 1459 N N . LEU A 1 174 ? 18.696 1.270 -30.389 1.00 93.56 174 LEU A N 1
ATOM 1460 C CA . LEU A 1 174 ? 19.595 0.205 -30.846 1.00 93.56 174 LEU A CA 1
ATOM 1461 C C . LEU A 1 174 ? 19.801 -0.909 -29.808 1.00 93.56 174 LEU A C 1
ATOM 1463 O O . LEU A 1 174 ? 20.509 -1.875 -30.101 1.00 93.56 174 LEU A O 1
ATOM 1467 N N . ASP A 1 175 ? 19.201 -0.771 -28.619 1.00 94.31 175 ASP A N 1
ATOM 1468 C CA . ASP A 1 175 ? 19.396 -1.644 -27.449 1.00 94.31 175 ASP A CA 1
ATOM 1469 C C . ASP A 1 175 ? 20.890 -1.839 -27.099 1.00 94.31 175 ASP A C 1
ATOM 1471 O O . ASP A 1 175 ? 21.377 -2.975 -27.061 1.00 94.31 175 ASP A O 1
ATOM 1475 N N . PRO A 1 176 ? 21.671 -0.751 -26.913 1.00 94.69 176 PRO A N 1
ATOM 1476 C CA . PRO A 1 176 ? 23.111 -0.846 -26.686 1.00 94.69 176 PRO A CA 1
ATOM 1477 C C . PRO A 1 176 ? 23.397 -1.688 -25.442 1.00 94.69 176 PRO A C 1
ATOM 1479 O O . PRO A 1 176 ? 22.702 -1.579 -24.438 1.00 94.69 176 PRO A O 1
ATOM 1482 N N . GLN A 1 177 ? 24.442 -2.513 -25.498 1.00 94.19 177 GLN A N 1
ATOM 1483 C CA . GLN A 1 177 ? 24.811 -3.408 -24.392 1.00 94.19 177 GLN A CA 1
ATOM 1484 C C . GLN A 1 177 ? 26.086 -2.970 -23.655 1.00 94.19 177 GLN A C 1
ATOM 1486 O O . GLN A 1 177 ? 26.436 -3.527 -22.613 1.00 94.19 177 GLN A O 1
ATOM 1491 N N . ASP A 1 178 ? 26.777 -1.959 -24.185 1.00 93.25 178 ASP A N 1
ATOM 1492 C CA . ASP A 1 178 ? 27.970 -1.362 -23.590 1.00 93.25 178 ASP A CA 1
ATOM 1493 C C . ASP A 1 178 ? 27.582 -0.375 -22.479 1.00 93.25 178 ASP A C 1
ATOM 1495 O O . ASP A 1 178 ? 26.993 0.676 -22.738 1.00 93.25 178 ASP A O 1
ATOM 1499 N N . LEU A 1 179 ? 27.924 -0.713 -21.232 1.00 91.06 179 LEU A N 1
ATOM 1500 C CA . LEU A 1 179 ? 27.587 0.100 -20.060 1.00 91.06 179 LEU A CA 1
ATOM 1501 C C . LEU A 1 179 ? 28.186 1.510 -20.115 1.00 91.06 179 LEU A C 1
ATOM 1503 O O . LEU A 1 179 ? 27.531 2.459 -19.690 1.00 91.06 179 LEU A O 1
ATOM 1507 N N . GLY A 1 180 ? 29.402 1.665 -20.645 1.00 92.81 180 GLY A N 1
ATOM 1508 C CA . GLY A 1 180 ? 30.060 2.967 -20.726 1.00 92.81 180 GLY A CA 1
ATOM 1509 C C . GLY A 1 180 ? 29.352 3.898 -21.709 1.00 92.81 180 GLY A C 1
ATOM 1510 O O . GLY A 1 180 ? 29.125 5.068 -21.400 1.00 92.81 180 GLY A O 1
ATOM 1511 N N . LEU A 1 181 ? 28.962 3.380 -22.877 1.00 93.94 181 LEU A N 1
ATOM 1512 C CA . LEU A 1 181 ? 28.157 4.106 -23.859 1.00 93.94 181 LEU A CA 1
ATOM 1513 C C . LEU A 1 181 ? 26.771 4.445 -23.302 1.00 93.94 181 LEU A C 1
ATOM 1515 O O . LEU A 1 181 ? 26.324 5.583 -23.459 1.00 93.94 181 LEU A O 1
ATOM 1519 N N . ILE A 1 182 ? 26.107 3.494 -22.632 1.00 94.69 182 ILE A N 1
ATOM 1520 C CA . ILE A 1 182 ? 24.809 3.727 -21.984 1.00 94.69 182 ILE A CA 1
ATOM 1521 C C . ILE A 1 182 ? 24.921 4.884 -20.990 1.00 94.69 182 ILE A C 1
ATOM 1523 O O . ILE A 1 182 ? 24.159 5.838 -21.097 1.00 94.69 182 ILE A O 1
ATOM 1527 N N . GLN A 1 183 ? 25.889 4.842 -20.070 1.00 92.88 183 GLN A N 1
ATOM 1528 C CA . GLN A 1 183 ? 26.067 5.874 -19.045 1.00 92.88 183 GLN A CA 1
ATOM 1529 C C . GLN A 1 183 ? 26.283 7.259 -19.660 1.00 92.88 183 GLN A C 1
ATOM 1531 O O . GLN A 1 183 ? 25.584 8.202 -19.294 1.00 92.88 183 GLN A O 1
ATOM 1536 N N . ARG A 1 184 ? 27.181 7.385 -20.649 1.00 93.25 184 ARG A N 1
ATOM 1537 C CA . ARG A 1 184 ? 27.399 8.662 -21.355 1.00 93.25 184 ARG A CA 1
ATOM 1538 C C . ARG A 1 184 ? 26.137 9.148 -22.065 1.00 93.25 184 ARG A C 1
ATOM 1540 O O . ARG A 1 184 ? 25.815 10.332 -21.994 1.00 93.25 184 ARG A O 1
ATOM 1547 N N . THR A 1 185 ? 25.401 8.235 -22.700 1.00 93.69 185 THR A N 1
ATOM 1548 C CA . THR A 1 185 ? 24.145 8.547 -23.397 1.00 93.69 185 THR A CA 1
ATOM 1549 C C . THR A 1 185 ? 23.070 9.022 -22.424 1.00 93.69 185 THR A C 1
ATOM 1551 O O . THR A 1 185 ? 22.415 10.026 -22.696 1.00 93.69 185 THR A O 1
ATOM 1554 N N . VAL A 1 186 ? 22.907 8.352 -21.279 1.00 92.44 186 VAL A N 1
ATOM 1555 C CA . VAL A 1 186 ? 21.992 8.768 -20.207 1.00 92.44 186 VAL A CA 1
ATOM 1556 C C . VAL A 1 186 ? 22.388 10.150 -19.700 1.00 92.44 186 VAL A C 1
ATOM 1558 O O . VAL A 1 186 ? 21.581 11.070 -19.779 1.00 92.44 186 VAL A O 1
ATOM 1561 N N . SER A 1 187 ? 23.640 10.355 -19.281 1.00 89.69 187 SER A N 1
ATOM 1562 C CA . SER A 1 187 ? 24.093 11.662 -18.793 1.00 89.69 187 SER A CA 1
ATOM 1563 C C . SER A 1 187 ? 23.864 12.778 -19.816 1.00 89.69 187 SER A C 1
ATOM 1565 O O . SER A 1 187 ? 23.399 13.854 -19.446 1.00 89.69 187 SER A O 1
ATOM 1567 N N . HIS A 1 188 ? 24.123 12.530 -21.103 1.00 90.75 188 HIS A N 1
ATOM 1568 C CA . HIS A 1 188 ? 23.909 13.528 -22.148 1.00 90.75 188 HIS A CA 1
ATOM 1569 C C . HIS A 1 188 ? 22.421 13.828 -22.377 1.00 90.75 188 HIS A C 1
ATOM 1571 O O . HIS A 1 188 ? 22.020 14.992 -22.390 1.00 90.75 188 HIS A O 1
ATOM 1577 N N . LEU A 1 189 ? 21.592 12.800 -22.577 1.00 89.38 189 LEU A N 1
ATOM 1578 C CA . LEU A 1 189 ? 20.173 12.986 -22.884 1.00 89.38 189 LEU A CA 1
ATOM 1579 C C . LEU A 1 189 ? 19.408 13.575 -21.700 1.00 89.38 189 LEU A C 1
ATOM 1581 O O . LEU A 1 189 ? 18.590 14.466 -21.904 1.00 89.38 189 LEU A O 1
ATOM 1585 N N . VAL A 1 190 ? 19.712 13.148 -20.475 1.00 80.94 190 VAL A N 1
ATOM 1586 C CA . VAL A 1 190 ? 19.037 13.659 -19.279 1.00 80.94 190 VAL A CA 1
ATOM 1587 C C . VAL A 1 190 ? 19.428 15.112 -18.979 1.00 80.94 190 VAL A C 1
ATOM 1589 O O . VAL A 1 190 ? 18.578 15.889 -18.546 1.00 80.94 190 VAL A O 1
ATOM 1592 N N . THR A 1 191 ? 20.681 15.502 -19.239 1.00 77.81 191 THR A N 1
ATOM 1593 C CA . THR A 1 191 ? 21.165 16.866 -18.951 1.00 77.81 191 THR A CA 1
ATOM 1594 C C . THR A 1 191 ? 20.778 17.870 -20.039 1.00 77.81 191 THR A C 1
ATOM 1596 O O . THR A 1 191 ? 20.449 19.011 -19.724 1.00 77.81 191 THR A O 1
ATOM 1599 N N . ASN A 1 192 ? 20.796 17.462 -21.314 1.00 74.94 192 ASN A N 1
ATOM 1600 C CA . ASN A 1 192 ? 20.778 18.398 -22.446 1.00 74.94 192 ASN A CA 1
ATOM 1601 C C . ASN A 1 192 ? 19.562 18.267 -23.381 1.00 74.94 192 ASN A C 1
ATOM 1603 O O . ASN A 1 192 ? 19.438 19.067 -24.306 1.00 74.94 192 ASN A O 1
ATOM 1607 N N . SER A 1 193 ? 18.690 17.265 -23.215 1.00 64.81 193 SER A N 1
ATOM 1608 C CA . SER A 1 193 ? 17.603 16.997 -24.168 1.00 64.81 193 SER A CA 1
ATOM 1609 C C . SER A 1 193 ? 16.230 16.983 -23.499 1.00 64.81 193 SER A C 1
ATOM 1611 O O . SER A 1 193 ? 15.905 16.081 -22.737 1.00 64.81 193 SER A O 1
ATOM 1613 N N . GLU A 1 194 ? 15.372 17.934 -23.875 1.00 61.50 194 GLU A N 1
ATOM 1614 C CA . GLU A 1 194 ? 13.931 17.901 -23.560 1.00 61.50 194 GLU A CA 1
ATOM 1615 C C . GLU A 1 194 ? 13.108 17.136 -24.613 1.00 61.50 194 GLU A C 1
ATOM 1617 O O . GLU A 1 194 ? 11.897 16.966 -24.477 1.00 61.50 194 GLU A O 1
ATOM 1622 N N . GLN A 1 195 ? 13.748 16.677 -25.692 1.00 64.12 195 GLN A N 1
ATOM 1623 C CA . GLN A 1 195 ? 13.064 16.009 -26.795 1.00 64.12 195 GLN A CA 1
ATOM 1624 C C . GLN A 1 195 ? 12.726 14.560 -26.447 1.00 64.12 195 GLN A C 1
ATOM 1626 O O . GLN A 1 195 ? 13.581 13.820 -25.964 1.00 64.12 195 GLN A O 1
ATOM 1631 N N . LYS A 1 196 ? 11.497 14.141 -26.772 1.00 78.25 196 LYS A N 1
ATOM 1632 C CA . LYS A 1 196 ? 11.105 12.726 -26.776 1.00 78.25 196 LYS A CA 1
ATOM 1633 C C . LYS A 1 196 ? 11.939 11.975 -27.813 1.00 78.25 196 LYS A C 1
ATOM 1635 O O . LYS A 1 196 ? 12.023 12.407 -28.962 1.00 78.25 196 LYS A O 1
ATOM 1640 N N . TYR A 1 197 ? 12.528 10.856 -27.411 1.00 87.25 197 TYR A N 1
ATOM 1641 C CA . TYR A 1 197 ? 13.333 9.995 -28.274 1.00 87.25 197 TYR A CA 1
ATOM 1642 C C . TYR A 1 197 ? 12.839 8.543 -28.205 1.00 87.25 197 TYR A C 1
ATOM 1644 O O . TYR A 1 197 ? 12.263 8.147 -27.190 1.00 87.25 197 TYR A O 1
ATOM 1652 N N . PRO A 1 198 ? 13.018 7.755 -29.281 1.00 87.62 198 PRO A N 1
ATOM 1653 C CA . PRO A 1 198 ? 12.635 6.351 -29.286 1.00 87.62 198 PRO A CA 1
ATOM 1654 C C . PRO A 1 198 ? 13.573 5.538 -28.391 1.00 87.62 198 PRO A C 1
ATOM 1656 O O . PRO A 1 198 ? 14.788 5.724 -28.419 1.00 87.62 198 PRO A O 1
ATOM 1659 N N . PHE A 1 199 ? 13.009 4.612 -27.626 1.00 90.06 199 PHE A N 1
ATOM 1660 C CA . PHE A 1 199 ? 13.746 3.660 -26.803 1.00 90.06 199 PHE A CA 1
ATOM 1661 C C . PHE A 1 199 ? 13.009 2.321 -26.772 1.00 90.06 199 PHE A C 1
ATOM 1663 O O . PHE A 1 199 ? 11.831 2.238 -27.124 1.00 90.06 199 PHE A O 1
ATOM 1670 N N . ILE A 1 200 ? 13.707 1.275 -26.339 1.00 89.88 200 ILE A N 1
ATOM 1671 C CA . ILE A 1 200 ? 13.138 -0.064 -26.180 1.00 89.88 200 ILE A CA 1
ATOM 1672 C C . ILE A 1 200 ? 12.827 -0.300 -24.701 1.00 89.88 200 ILE A C 1
ATOM 1674 O O . ILE A 1 200 ? 13.725 -0.222 -23.861 1.00 89.88 200 ILE A O 1
ATOM 1678 N N . SER A 1 201 ? 11.565 -0.594 -24.381 1.00 86.88 201 SER A N 1
ATOM 1679 C CA . SER A 1 201 ? 11.125 -0.925 -23.018 1.00 86.88 201 SER A CA 1
ATOM 1680 C C . SER A 1 201 ? 11.822 -2.182 -22.495 1.00 86.88 201 SER A C 1
ATOM 1682 O O . SER A 1 201 ? 12.023 -3.140 -23.247 1.00 86.88 201 SER A O 1
ATOM 1684 N N . CYS A 1 202 ? 12.163 -2.197 -21.203 1.00 84.75 202 CYS A N 1
ATOM 1685 C CA . CYS A 1 202 ? 12.912 -3.283 -20.556 1.00 84.75 202 CYS A CA 1
ATOM 1686 C C . CYS A 1 202 ? 14.260 -3.575 -21.247 1.00 84.75 202 CYS A C 1
ATOM 1688 O O . CYS A 1 202 ? 14.653 -4.732 -21.402 1.00 84.75 202 CYS A O 1
ATOM 1690 N N . SER A 1 203 ? 14.929 -2.547 -21.768 1.00 91.44 203 SER A N 1
ATOM 1691 C CA . SER A 1 203 ? 16.313 -2.623 -22.242 1.00 91.44 203 SER A CA 1
ATOM 1692 C C . SER A 1 203 ? 17.291 -2.288 -21.122 1.00 91.44 203 SER A C 1
ATOM 1694 O O . SER A 1 203 ? 16.956 -1.599 -20.150 1.00 91.44 203 SER A O 1
ATOM 1696 N N . ARG A 1 204 ? 18.546 -2.691 -21.311 1.00 92.31 204 ARG A N 1
ATOM 1697 C CA . ARG A 1 204 ? 19.645 -2.308 -20.423 1.00 92.31 204 ARG A CA 1
ATOM 1698 C C . ARG A 1 204 ? 19.828 -0.790 -20.335 1.00 92.31 204 ARG A C 1
ATOM 1700 O O . ARG A 1 204 ? 20.144 -0.269 -19.268 1.00 92.31 204 ARG A O 1
ATOM 1707 N N . TYR A 1 205 ? 19.569 -0.076 -21.435 1.00 93.25 205 TYR A N 1
ATOM 1708 C CA . TYR A 1 205 ? 19.525 1.386 -21.440 1.00 93.25 205 TYR A CA 1
ATOM 1709 C C . TYR A 1 205 ? 18.422 1.925 -20.520 1.00 93.25 205 TYR A C 1
ATOM 1711 O O . TYR A 1 205 ? 18.708 2.769 -19.673 1.00 93.25 205 TYR A O 1
ATOM 1719 N N . THR A 1 206 ? 17.178 1.440 -20.656 1.00 92.06 206 THR A N 1
ATOM 1720 C CA . THR A 1 206 ? 16.060 1.932 -19.829 1.00 92.06 206 THR A CA 1
ATOM 1721 C C . THR A 1 206 ? 16.297 1.697 -18.345 1.00 92.06 206 THR A C 1
ATOM 1723 O O . THR A 1 206 ? 16.051 2.606 -17.562 1.00 92.06 206 THR A O 1
ATOM 1726 N N . ALA A 1 207 ? 16.853 0.542 -17.963 1.00 92.50 207 ALA A N 1
ATOM 1727 C CA . ALA A 1 207 ? 17.197 0.257 -16.573 1.00 92.50 207 ALA A CA 1
ATOM 1728 C C . ALA A 1 207 ? 18.207 1.280 -16.019 1.00 92.50 207 ALA A C 1
ATOM 1730 O O . ALA A 1 207 ? 17.957 1.905 -14.992 1.00 92.50 207 ALA A O 1
ATOM 1731 N N . ALA A 1 208 ? 19.296 1.539 -16.751 1.00 93.50 208 ALA A N 1
ATOM 1732 C CA . ALA A 1 208 ? 20.301 2.521 -16.342 1.00 93.50 208 ALA A CA 1
ATOM 1733 C C . ALA A 1 208 ? 19.752 3.962 -16.297 1.00 93.50 208 ALA A C 1
ATOM 1735 O O . ALA A 1 208 ? 20.122 4.747 -15.424 1.00 93.50 208 ALA A O 1
ATOM 1736 N N . ALA A 1 209 ? 18.866 4.325 -17.229 1.00 92.75 209 ALA A N 1
ATOM 1737 C CA . ALA A 1 209 ? 18.213 5.631 -17.237 1.00 92.75 209 ALA A CA 1
ATOM 1738 C C . ALA A 1 209 ? 17.268 5.802 -16.034 1.00 92.75 209 ALA A C 1
ATOM 1740 O O . ALA A 1 209 ? 17.290 6.848 -15.386 1.00 92.75 209 ALA A O 1
ATOM 1741 N N . VAL A 1 210 ? 16.483 4.772 -15.701 1.00 93.69 210 VAL A N 1
ATOM 1742 C CA . VAL A 1 210 ? 15.603 4.742 -14.521 1.00 93.69 210 VAL A CA 1
ATOM 1743 C C . VAL A 1 210 ? 16.415 4.885 -13.236 1.00 93.69 210 VAL A C 1
ATOM 1745 O O . VAL A 1 210 ? 16.093 5.741 -12.415 1.00 93.69 210 VAL A O 1
ATOM 1748 N N . GLU A 1 211 ? 17.502 4.125 -13.080 1.00 93.81 211 GLU A N 1
ATOM 1749 C CA . GLU A 1 211 ? 18.405 4.240 -11.926 1.00 93.81 211 GLU A CA 1
ATOM 1750 C C . GLU A 1 211 ? 18.967 5.660 -11.777 1.00 93.81 211 GLU A C 1
ATOM 1752 O O . GLU A 1 211 ? 18.964 6.220 -10.678 1.00 93.81 211 GLU A O 1
ATOM 1757 N N . PHE A 1 212 ? 19.390 6.279 -12.885 1.00 92.38 212 PHE A N 1
ATOM 1758 C CA . PHE A 1 212 ? 19.876 7.658 -12.887 1.00 92.38 212 PHE A CA 1
ATOM 1759 C C . PHE A 1 212 ? 18.797 8.648 -12.426 1.00 92.38 212 PHE A C 1
ATOM 1761 O O . PHE A 1 212 ? 19.050 9.493 -11.566 1.00 92.38 212 PHE A O 1
ATOM 1768 N N . TYR A 1 213 ? 17.579 8.543 -12.966 1.00 92.94 213 TYR A N 1
ATOM 1769 C CA . TYR A 1 213 ? 16.474 9.420 -12.583 1.00 92.94 213 TYR A CA 1
ATOM 1770 C C . TYR A 1 213 ? 16.053 9.233 -11.124 1.00 92.94 213 TYR A C 1
ATOM 1772 O O . TYR A 1 213 ? 15.807 10.228 -10.442 1.00 92.94 213 TYR A O 1
ATOM 1780 N N . ILE A 1 214 ? 16.011 7.995 -10.625 1.00 94.94 214 ILE A N 1
ATOM 1781 C CA . ILE A 1 214 ? 15.719 7.704 -9.215 1.00 94.94 214 ILE A CA 1
ATOM 1782 C C . ILE A 1 214 ? 16.803 8.300 -8.314 1.00 94.94 214 ILE A C 1
ATOM 1784 O O . ILE A 1 214 ? 16.475 8.928 -7.309 1.00 94.94 214 ILE A O 1
ATOM 1788 N N . ALA A 1 215 ? 18.084 8.170 -8.673 1.00 93.31 215 ALA A N 1
ATOM 1789 C CA . ALA A 1 215 ? 19.182 8.765 -7.914 1.00 93.31 215 ALA A CA 1
ATOM 1790 C C . ALA A 1 215 ? 19.075 10.300 -7.858 1.00 93.31 215 ALA A C 1
ATOM 1792 O O . ALA A 1 215 ? 19.171 10.892 -6.782 1.00 93.31 215 ALA A O 1
ATOM 1793 N N . GLU A 1 216 ? 18.796 10.951 -8.990 1.00 91.94 216 GLU A N 1
ATOM 1794 C CA . GLU A 1 216 ? 18.607 12.405 -9.051 1.00 91.94 216 GLU A CA 1
ATOM 1795 C C . GLU A 1 216 ? 17.365 12.880 -8.283 1.00 91.94 216 GLU A C 1
ATOM 1797 O O . GLU A 1 216 ? 17.412 13.908 -7.599 1.00 91.94 216 GLU A O 1
ATOM 1802 N N . ALA A 1 217 ? 16.266 12.125 -8.355 1.00 93.25 217 ALA A N 1
ATOM 1803 C CA . ALA A 1 217 ? 15.056 12.396 -7.589 1.00 93.25 217 ALA A CA 1
ATOM 1804 C C . ALA A 1 217 ? 15.315 12.265 -6.081 1.00 93.25 217 ALA A C 1
ATOM 1806 O O . ALA A 1 217 ? 14.915 13.137 -5.310 1.00 93.25 217 ALA A O 1
ATOM 1807 N N . ASN A 1 218 ? 16.061 11.240 -5.668 1.00 93.75 218 ASN A N 1
ATOM 1808 C CA . ASN A 1 218 ? 16.469 11.027 -4.283 1.00 93.75 218 ASN A CA 1
ATOM 1809 C C . ASN A 1 218 ? 17.394 12.122 -3.754 1.00 93.75 218 ASN A C 1
ATOM 1811 O O . ASN A 1 218 ? 17.221 12.586 -2.627 1.00 93.75 218 ASN A O 1
ATOM 1815 N N . ASN A 1 219 ? 18.355 12.568 -4.561 1.00 92.06 219 ASN A N 1
ATOM 1816 C CA . ASN A 1 219 ? 19.230 13.685 -4.207 1.00 92.06 219 ASN A CA 1
ATOM 1817 C C . ASN A 1 219 ? 18.419 14.968 -3.970 1.00 92.06 219 ASN A C 1
ATOM 1819 O O . ASN A 1 219 ? 18.700 15.722 -3.038 1.00 92.06 219 ASN A O 1
ATOM 1823 N N . ALA A 1 220 ? 17.381 15.202 -4.779 1.00 90.81 220 ALA A N 1
ATOM 1824 C CA . ALA A 1 220 ? 16.468 16.322 -4.590 1.00 90.81 220 ALA A CA 1
ATOM 1825 C C . ALA A 1 220 ? 15.561 16.141 -3.357 1.00 90.81 220 ALA A C 1
ATOM 1827 O O . ALA A 1 220 ? 15.370 17.097 -2.606 1.00 90.81 220 ALA A O 1
ATOM 1828 N N . TYR A 1 221 ? 15.053 14.927 -3.118 1.00 90.00 221 TYR A N 1
ATOM 1829 C CA . TYR A 1 221 ? 14.212 14.585 -1.966 1.00 90.00 221 TYR A CA 1
ATOM 1830 C C . TYR A 1 221 ? 14.945 14.754 -0.628 1.00 90.00 221 TYR A C 1
ATOM 1832 O O . TYR A 1 221 ? 14.418 15.351 0.307 1.00 90.00 221 TYR A O 1
ATOM 1840 N N . LYS A 1 222 ? 16.200 14.298 -0.552 1.00 89.62 222 LYS A N 1
ATOM 1841 C CA . LYS A 1 222 ? 17.048 14.374 0.653 1.00 89.62 222 LYS A CA 1
ATOM 1842 C C . LYS A 1 222 ? 17.678 15.753 0.877 1.00 89.62 222 LYS A C 1
ATOM 1844 O O . LYS A 1 222 ? 18.414 15.945 1.843 1.00 89.62 222 LYS A O 1
ATOM 1849 N N . SER A 1 223 ? 17.419 16.715 -0.006 1.00 88.19 223 SER A N 1
ATOM 1850 C CA . SER A 1 223 ? 17.919 18.079 0.133 1.00 88.19 223 SER A CA 1
ATOM 1851 C C . SER A 1 223 ? 17.308 18.774 1.353 1.00 88.19 223 SER A C 1
ATOM 1853 O O . SER A 1 223 ? 16.097 18.723 1.566 1.00 88.19 223 SER A O 1
ATOM 1855 N N . LEU A 1 224 ? 18.126 19.513 2.112 1.00 82.94 224 LEU A N 1
ATOM 1856 C CA . LEU A 1 224 ? 17.674 20.298 3.272 1.00 82.94 224 LEU A CA 1
ATOM 1857 C C . LEU A 1 224 ? 16.579 21.321 2.922 1.00 82.94 224 LEU A C 1
ATOM 1859 O O . LEU A 1 224 ? 15.808 21.723 3.788 1.00 82.94 224 LEU A O 1
ATOM 1863 N N . THR A 1 225 ? 16.488 21.737 1.657 1.00 83.38 225 THR A N 1
ATOM 1864 C CA . THR A 1 225 ? 15.498 22.709 1.176 1.00 83.38 225 THR A CA 1
ATOM 1865 C C . THR A 1 225 ? 14.235 22.069 0.601 1.00 83.38 225 THR A C 1
ATOM 1867 O O . THR A 1 225 ? 13.353 22.789 0.142 1.00 83.38 225 THR A O 1
ATOM 1870 N N . PHE A 1 226 ? 14.094 20.738 0.633 1.00 82.44 226 PHE A N 1
ATOM 1871 C CA . PHE A 1 226 ? 12.949 20.041 0.034 1.00 82.44 226 PHE A CA 1
ATOM 1872 C C . PHE A 1 226 ? 11.595 20.466 0.627 1.00 82.44 226 PHE A C 1
ATOM 1874 O O . PHE A 1 226 ? 10.623 20.643 -0.105 1.00 82.44 226 PHE A O 1
ATOM 1881 N N . MET A 1 227 ? 11.535 20.700 1.941 1.00 78.69 227 MET A N 1
ATOM 1882 C CA . MET A 1 227 ? 10.321 21.166 2.631 1.00 78.69 227 MET A CA 1
ATOM 1883 C C . MET A 1 227 ? 10.111 22.687 2.527 1.00 78.69 227 MET A C 1
ATOM 1885 O O . MET A 1 227 ? 9.171 23.216 3.114 1.00 78.69 227 MET A O 1
ATOM 1889 N N . MET A 1 228 ? 10.969 23.399 1.789 1.00 80.06 228 MET A N 1
ATOM 1890 C CA . MET A 1 228 ? 10.923 24.853 1.622 1.00 80.06 228 MET A CA 1
ATOM 1891 C C . MET A 1 228 ? 10.837 25.212 0.127 1.00 80.06 228 MET A C 1
ATOM 1893 O O . MET A 1 228 ? 11.830 25.662 -0.452 1.00 80.06 228 MET A O 1
ATOM 1897 N N . PRO A 1 229 ? 9.659 25.045 -0.516 1.00 71.44 229 PRO A N 1
ATOM 1898 C CA . PRO A 1 229 ? 9.487 25.294 -1.952 1.00 71.44 229 PRO A CA 1
ATOM 1899 C C . PRO A 1 229 ? 9.836 26.730 -2.368 1.00 71.44 229 PRO A C 1
ATOM 1901 O O . PRO A 1 229 ? 10.247 26.967 -3.497 1.00 71.44 229 PRO A O 1
ATOM 1904 N N . SER A 1 230 ? 9.704 27.696 -1.454 1.00 71.81 230 SER A N 1
ATOM 1905 C CA . SER A 1 230 ? 10.061 29.101 -1.686 1.00 71.81 230 SER A CA 1
ATOM 1906 C C . SER A 1 230 ? 11.570 29.352 -1.788 1.00 71.81 230 SER A C 1
ATOM 1908 O O . SER A 1 230 ? 11.973 30.397 -2.291 1.00 71.81 230 SER A O 1
ATOM 1910 N N . LEU A 1 231 ? 12.405 28.419 -1.318 1.00 68.50 231 LEU A N 1
ATOM 1911 C CA . LEU A 1 231 ? 13.866 28.547 -1.279 1.00 68.50 231 LEU A CA 1
ATOM 1912 C C . LEU A 1 231 ? 14.578 27.663 -2.311 1.00 68.50 231 LEU A C 1
ATOM 1914 O O . LEU A 1 231 ? 15.785 27.806 -2.499 1.00 68.50 231 LEU A O 1
ATOM 1918 N N . SER A 1 232 ? 13.877 26.719 -2.949 1.00 80.12 232 SER A N 1
ATOM 1919 C CA . SER A 1 232 ? 14.487 25.770 -3.881 1.00 80.12 232 SER A CA 1
ATOM 1920 C C . SER A 1 232 ? 13.481 25.104 -4.818 1.00 80.12 232 SER A C 1
ATOM 1922 O O . SER A 1 232 ? 12.364 24.770 -4.434 1.00 80.12 232 SER A O 1
ATOM 1924 N N . ASN A 1 233 ? 13.956 24.748 -6.013 1.00 85.75 233 ASN A N 1
ATOM 1925 C CA . ASN A 1 233 ? 13.244 23.908 -6.977 1.00 85.75 233 ASN A CA 1
ATOM 1926 C C . ASN A 1 233 ? 13.367 22.395 -6.683 1.00 85.75 233 ASN A C 1
ATOM 1928 O O . ASN A 1 233 ? 13.104 21.580 -7.568 1.00 85.75 233 ASN A O 1
ATOM 1932 N N . SER A 1 234 ? 13.767 21.990 -5.469 1.00 87.38 234 SER A N 1
ATOM 1933 C CA . SER A 1 234 ? 13.982 20.580 -5.094 1.00 87.38 234 SER A CA 1
ATOM 1934 C C . SER A 1 234 ? 12.743 19.707 -5.335 1.00 87.38 234 SER A C 1
ATOM 1936 O O . SER A 1 234 ? 12.864 18.630 -5.915 1.00 87.38 234 SER A O 1
ATOM 1938 N N . GLN A 1 235 ? 11.541 20.179 -4.978 1.00 88.81 235 GLN A N 1
ATOM 1939 C CA . GLN A 1 235 ? 10.298 19.434 -5.232 1.00 88.81 235 GLN A CA 1
ATOM 1940 C C . GLN A 1 235 ? 10.007 19.289 -6.728 1.00 88.81 235 GLN A C 1
ATOM 1942 O O . GLN A 1 235 ? 9.683 18.199 -7.192 1.00 88.81 235 GLN A O 1
ATOM 1947 N N . ALA A 1 236 ? 10.175 20.365 -7.504 1.00 88.81 236 ALA A N 1
ATOM 1948 C CA . ALA A 1 236 ? 9.975 20.335 -8.951 1.00 88.81 236 ALA A CA 1
ATOM 1949 C C . ALA A 1 236 ? 10.969 19.386 -9.641 1.00 88.81 236 ALA A C 1
ATOM 1951 O O . ALA A 1 236 ? 10.583 18.625 -10.529 1.00 88.81 236 ALA A O 1
ATOM 1952 N N . LYS A 1 237 ? 12.236 19.382 -9.200 1.00 89.88 237 LYS A N 1
ATOM 1953 C CA . LYS A 1 237 ? 13.262 18.457 -9.694 1.00 89.88 237 LYS A CA 1
ATOM 1954 C C . LYS A 1 237 ? 12.912 17.007 -9.355 1.00 89.88 237 LYS A C 1
ATOM 1956 O O . LYS A 1 237 ? 12.926 16.173 -10.255 1.00 89.88 237 LYS A O 1
ATOM 1961 N N . MET A 1 238 ? 12.544 16.722 -8.102 1.00 93.25 238 MET A N 1
ATOM 1962 C CA . MET A 1 238 ? 12.120 15.384 -7.677 1.00 93.25 238 MET A CA 1
ATOM 1963 C C . MET A 1 238 ? 10.941 14.888 -8.522 1.00 93.25 238 MET A C 1
ATOM 1965 O O . MET A 1 238 ? 11.040 13.819 -9.119 1.00 93.25 238 MET A O 1
ATOM 1969 N N . ARG A 1 239 ? 9.886 15.703 -8.682 1.00 92.50 239 ARG A N 1
ATOM 1970 C CA . ARG A 1 239 ? 8.711 15.370 -9.506 1.00 92.50 239 ARG A CA 1
ATOM 1971 C C . ARG A 1 239 ? 9.074 15.101 -10.963 1.00 92.50 239 ARG A C 1
ATOM 1973 O O . ARG A 1 239 ? 8.622 14.109 -11.529 1.00 92.50 239 ARG A O 1
ATOM 1980 N N . LYS A 1 240 ? 9.907 15.955 -11.573 1.00 91.38 240 LYS A N 1
ATOM 1981 C CA . LYS A 1 240 ? 10.357 15.791 -12.966 1.00 91.38 240 LYS A CA 1
ATOM 1982 C C . LYS A 1 240 ? 11.114 14.474 -13.152 1.00 91.38 240 LYS A C 1
ATOM 1984 O O . LYS A 1 240 ? 10.830 13.747 -14.099 1.00 91.38 240 LYS A O 1
ATOM 1989 N N . CYS A 1 241 ? 12.054 14.169 -12.260 1.00 92.06 241 CYS A N 1
ATOM 1990 C CA . CYS A 1 241 ? 12.871 12.959 -12.339 1.00 92.06 241 CYS A CA 1
ATOM 1991 C C . CYS A 1 241 ? 12.060 11.689 -12.035 1.00 92.06 241 CYS A C 1
ATOM 1993 O O . CYS A 1 241 ? 12.147 10.732 -12.797 1.00 92.06 241 CYS A O 1
ATOM 1995 N N . ALA A 1 242 ? 11.220 11.690 -10.995 1.00 94.12 242 ALA A N 1
ATOM 1996 C CA . ALA A 1 242 ? 10.352 10.557 -10.667 1.00 94.12 242 ALA A CA 1
ATOM 1997 C C . ALA A 1 242 ? 9.359 10.253 -11.800 1.00 94.12 242 ALA A C 1
ATOM 1999 O O . ALA A 1 242 ? 9.201 9.098 -12.189 1.00 94.12 242 ALA A O 1
ATOM 2000 N N . LYS A 1 243 ? 8.758 11.288 -12.405 1.00 93.44 243 LYS A N 1
ATOM 2001 C CA . LYS A 1 243 ? 7.901 11.126 -13.585 1.00 93.44 243 LYS A CA 1
ATOM 2002 C C . LYS A 1 243 ? 8.662 10.531 -14.770 1.00 93.44 243 LYS A C 1
ATOM 2004 O O . LYS A 1 243 ? 8.164 9.607 -15.397 1.00 93.44 243 LYS A O 1
ATOM 2009 N N . ALA A 1 244 ? 9.870 11.021 -15.054 1.00 90.88 244 ALA A N 1
ATOM 2010 C CA . ALA A 1 244 ? 10.687 10.489 -16.143 1.00 90.88 244 ALA A CA 1
ATOM 2011 C C . ALA A 1 244 ? 11.074 9.013 -15.925 1.00 90.88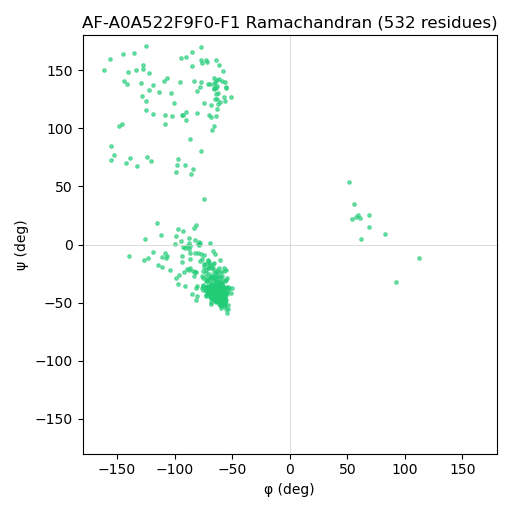 244 ALA A C 1
ATOM 2013 O O . ALA A 1 244 ? 11.095 8.247 -16.884 1.00 90.88 244 ALA A O 1
ATOM 2014 N N . ALA A 1 245 ? 11.327 8.597 -14.678 1.00 93.19 245 ALA A N 1
ATOM 2015 C CA . ALA A 1 245 ? 11.542 7.190 -14.343 1.00 93.19 245 ALA A CA 1
ATOM 2016 C C . ALA A 1 245 ? 10.286 6.341 -14.618 1.00 93.19 245 ALA A C 1
ATOM 2018 O O . ALA A 1 245 ? 10.391 5.306 -15.269 1.00 93.19 245 ALA A O 1
ATOM 2019 N N . LEU A 1 246 ? 9.101 6.810 -14.206 1.00 92.81 246 LEU A N 1
ATOM 2020 C CA . LEU A 1 246 ? 7.824 6.123 -14.456 1.00 92.81 246 LEU A CA 1
ATOM 2021 C C . LEU A 1 246 ? 7.456 6.057 -15.945 1.00 92.81 246 LEU A C 1
ATOM 2023 O O . LEU A 1 246 ? 6.891 5.059 -16.387 1.00 92.81 246 LEU A O 1
ATOM 2027 N N . ASP A 1 247 ? 7.782 7.096 -16.719 1.00 90.69 247 ASP A N 1
ATOM 2028 C CA . ASP A 1 247 ? 7.565 7.127 -18.172 1.00 90.69 247 ASP A CA 1
ATOM 2029 C C . ASP A 1 247 ? 8.444 6.084 -18.901 1.00 90.69 247 ASP A C 1
ATOM 2031 O O . ASP A 1 247 ? 8.062 5.587 -19.963 1.00 90.69 247 ASP A O 1
ATOM 2035 N N . LEU A 1 248 ? 9.615 5.748 -18.343 1.00 89.69 248 LEU A N 1
ATOM 2036 C CA . LEU A 1 248 ? 10.520 4.718 -18.868 1.00 89.69 248 LEU A CA 1
ATOM 2037 C C . LEU A 1 248 ? 10.149 3.307 -18.390 1.00 89.69 248 LEU A C 1
ATOM 2039 O O . LEU A 1 248 ? 10.184 2.367 -19.188 1.00 89.69 248 LEU A O 1
ATOM 2043 N N . ASP A 1 249 ? 9.813 3.161 -17.107 1.00 91.12 249 ASP A N 1
ATOM 2044 C CA . ASP A 1 249 ? 9.395 1.905 -16.486 1.00 91.12 249 ASP A CA 1
ATOM 2045 C C . ASP A 1 249 ? 8.343 2.150 -15.383 1.00 91.12 249 ASP A C 1
ATOM 2047 O O . ASP A 1 249 ? 8.689 2.536 -14.264 1.00 91.12 249 ASP A O 1
ATOM 2051 N N . PRO A 1 250 ? 7.052 1.878 -15.643 1.00 90.12 250 PRO A N 1
ATOM 2052 C CA . PRO A 1 250 ? 5.993 2.056 -14.650 1.00 90.12 250 PRO A CA 1
ATOM 2053 C C . PRO A 1 250 ? 6.142 1.190 -13.390 1.00 90.12 250 PRO A C 1
ATOM 2055 O O . PRO A 1 250 ? 5.545 1.515 -12.366 1.00 90.12 250 PRO A O 1
ATOM 2058 N N . LEU A 1 251 ? 6.911 0.094 -13.449 1.00 90.19 251 LEU A N 1
ATOM 2059 C CA . LEU A 1 251 ? 7.109 -0.833 -12.328 1.00 90.19 251 LEU A CA 1
ATOM 2060 C C . LEU A 1 251 ? 8.293 -0.440 -11.432 1.00 90.19 251 LEU A C 1
ATOM 2062 O O . LEU A 1 251 ? 8.535 -1.084 -10.411 1.00 90.19 251 LEU A O 1
ATOM 2066 N N . CYS A 1 252 ? 9.010 0.641 -11.760 1.00 91.38 252 CYS A N 1
ATOM 2067 C CA . CYS A 1 252 ? 10.171 1.089 -10.989 1.00 91.38 252 CYS A CA 1
ATOM 2068 C C . CYS A 1 252 ? 9.836 1.599 -9.576 1.00 91.38 252 CYS A C 1
ATOM 2070 O O . CYS A 1 252 ? 10.752 1.861 -8.794 1.00 91.38 252 CYS A O 1
ATOM 2072 N N . THR A 1 253 ? 8.548 1.700 -9.216 1.00 91.75 253 THR A N 1
ATOM 2073 C CA . THR A 1 253 ? 8.092 2.098 -7.874 1.00 91.75 253 THR A CA 1
ATOM 2074 C C . THR A 1 253 ? 8.671 1.232 -6.763 1.00 91.75 253 THR A C 1
ATOM 2076 O O . THR A 1 253 ? 8.898 1.707 -5.653 1.00 91.75 253 THR A O 1
ATOM 2079 N N . ASP A 1 254 ? 8.935 -0.034 -7.074 1.00 89.06 254 ASP A N 1
ATOM 2080 C CA . ASP A 1 254 ? 9.407 -1.034 -6.120 1.00 89.06 254 ASP A CA 1
ATOM 2081 C C . ASP A 1 254 ? 10.883 -0.846 -5.747 1.00 89.06 254 ASP A C 1
ATOM 2083 O O . ASP A 1 254 ? 11.326 -1.352 -4.716 1.00 89.06 254 ASP A O 1
ATOM 2087 N N . ASN A 1 255 ? 11.629 -0.077 -6.545 1.00 88.75 255 ASN A N 1
ATOM 2088 C CA . ASN A 1 255 ? 13.033 0.227 -6.286 1.00 88.75 255 ASN A CA 1
ATOM 2089 C C . ASN A 1 255 ? 13.198 1.205 -5.111 1.00 88.75 255 ASN A C 1
ATOM 2091 O O . ASN A 1 255 ? 14.202 1.141 -4.405 1.00 88.75 255 ASN A O 1
ATOM 2095 N N . ASP A 1 256 ? 12.230 2.107 -4.900 1.00 92.69 256 ASP A N 1
ATOM 2096 C CA . ASP A 1 256 ? 12.239 3.071 -3.794 1.00 92.69 256 ASP A CA 1
ATOM 2097 C C . ASP A 1 256 ? 10.817 3.530 -3.421 1.00 92.69 256 ASP A C 1
ATOM 2099 O O . ASP A 1 256 ? 10.323 4.568 -3.870 1.00 92.69 256 ASP A O 1
ATOM 2103 N N . LEU A 1 257 ? 10.148 2.746 -2.571 1.00 93.25 257 LEU A N 1
ATOM 2104 C CA . LEU A 1 257 ? 8.769 3.022 -2.159 1.00 93.25 257 LEU A CA 1
ATOM 2105 C C . LEU A 1 257 ? 8.603 4.416 -1.536 1.00 93.25 257 LEU A C 1
ATOM 2107 O O . LEU A 1 257 ? 7.611 5.083 -1.810 1.00 93.25 257 LEU A O 1
ATOM 2111 N N . GLU A 1 258 ? 9.547 4.872 -0.707 1.00 92.38 258 GLU A N 1
ATOM 2112 C CA . GLU A 1 258 ? 9.418 6.146 0.018 1.00 92.38 258 GLU A CA 1
ATOM 2113 C C . GLU A 1 258 ? 9.451 7.342 -0.944 1.00 92.38 258 GLU A C 1
ATOM 2115 O O . GLU A 1 258 ? 8.621 8.251 -0.828 1.00 92.38 258 GLU A O 1
ATOM 2120 N N . LEU A 1 259 ? 10.344 7.306 -1.940 1.00 94.38 259 LEU A N 1
ATOM 2121 C CA . LEU A 1 259 ? 10.407 8.320 -2.992 1.00 94.38 259 LEU A CA 1
ATOM 2122 C C . LEU A 1 259 ? 9.082 8.417 -3.761 1.00 94.38 259 LEU A C 1
ATOM 2124 O O . LEU A 1 259 ? 8.558 9.515 -3.967 1.00 94.38 259 LEU A O 1
ATOM 2128 N N . PHE A 1 260 ? 8.534 7.275 -4.184 1.00 95.75 260 PHE A N 1
ATOM 2129 C CA . PHE A 1 260 ? 7.322 7.255 -5.003 1.00 95.75 260 PHE A CA 1
ATOM 2130 C C . PHE A 1 260 ? 6.042 7.523 -4.202 1.00 95.75 260 PHE A C 1
ATOM 2132 O O . PHE A 1 260 ? 5.104 8.103 -4.750 1.00 95.75 260 PHE A O 1
ATOM 2139 N N . ILE A 1 261 ? 6.013 7.203 -2.903 1.00 94.62 261 ILE A N 1
ATOM 2140 C CA . ILE A 1 261 ? 4.956 7.666 -1.992 1.00 94.62 261 ILE A CA 1
ATOM 2141 C C . ILE A 1 261 ? 4.937 9.195 -1.969 1.00 94.62 261 ILE A C 1
ATOM 2143 O O . ILE A 1 261 ? 3.892 9.790 -2.222 1.00 94.62 261 ILE A O 1
ATOM 2147 N N . GLU A 1 262 ? 6.080 9.843 -1.720 1.00 92.81 262 GLU A N 1
ATOM 2148 C CA . GLU A 1 262 ? 6.143 11.309 -1.683 1.00 92.81 262 GLU A CA 1
ATOM 2149 C C . GLU A 1 262 ? 5.785 11.922 -3.046 1.00 92.81 262 GLU A C 1
ATOM 2151 O O . GLU A 1 262 ? 5.062 12.915 -3.103 1.00 92.81 262 GLU A O 1
ATOM 2156 N N . TYR A 1 263 ? 6.230 11.311 -4.149 1.00 95.06 263 TYR A N 1
ATOM 2157 C CA . TYR A 1 263 ? 5.853 11.739 -5.496 1.00 95.06 263 TYR A CA 1
ATOM 2158 C C . TYR A 1 263 ? 4.330 11.742 -5.691 1.00 95.06 263 TYR A C 1
ATOM 2160 O O . TYR A 1 263 ? 3.769 12.771 -6.064 1.00 95.06 263 TYR A O 1
ATOM 2168 N N . TYR A 1 264 ? 3.645 10.632 -5.397 1.00 95.38 264 TYR A N 1
ATOM 2169 C CA . TYR A 1 264 ? 2.192 10.554 -5.569 1.00 95.38 264 TYR A CA 1
ATOM 2170 C C . TYR A 1 264 ? 1.426 11.473 -4.616 1.00 95.38 264 TYR A C 1
ATOM 2172 O O . TYR A 1 264 ? 0.390 12.006 -5.007 1.00 95.38 264 TYR A O 1
ATOM 2180 N N . LEU A 1 265 ? 1.942 11.716 -3.407 1.00 91.94 265 LEU A N 1
ATOM 2181 C CA . LEU A 1 265 ? 1.365 12.698 -2.487 1.00 91.94 265 LEU A CA 1
ATOM 2182 C C . LEU A 1 265 ? 1.466 14.130 -3.033 1.00 91.94 265 LEU A C 1
ATOM 2184 O O . LEU A 1 265 ? 0.499 14.879 -2.932 1.00 91.94 265 LEU A O 1
ATOM 2188 N N . LEU A 1 266 ? 2.594 14.503 -3.648 1.00 90.38 266 LEU A N 1
ATOM 2189 C CA . LEU A 1 266 ? 2.771 15.817 -4.285 1.00 90.38 266 LEU A CA 1
ATOM 2190 C C . LEU A 1 266 ? 1.940 15.994 -5.566 1.00 90.38 266 LEU A C 1
ATOM 2192 O O . LEU A 1 266 ? 1.640 17.125 -5.944 1.00 90.38 266 LEU A O 1
ATOM 2196 N N . GLU A 1 267 ? 1.601 14.900 -6.247 1.00 92.31 267 GLU A N 1
ATOM 2197 C CA . GLU A 1 267 ? 0.689 14.883 -7.401 1.00 92.31 267 GLU A CA 1
ATOM 2198 C C . GLU A 1 267 ? -0.791 14.732 -6.992 1.00 92.31 267 GLU A C 1
ATOM 2200 O O . GLU A 1 267 ? -1.641 14.566 -7.865 1.00 92.31 267 GLU A O 1
ATOM 2205 N N . GLU A 1 268 ? -1.103 14.746 -5.689 1.00 91.00 268 GLU A N 1
ATOM 2206 C CA . GLU A 1 268 ? -2.456 14.560 -5.131 1.00 91.00 268 GLU A CA 1
ATOM 2207 C C . GLU A 1 268 ? -3.125 13.224 -5.539 1.00 91.00 268 GLU A C 1
ATOM 2209 O O . GLU A 1 268 ? -4.345 13.063 -5.494 1.00 91.00 268 GLU A O 1
ATOM 2214 N N . GLN A 1 269 ? -2.325 12.214 -5.899 1.00 92.56 269 GLN A N 1
ATOM 2215 C CA . GLN A 1 269 ? -2.777 10.865 -6.262 1.00 92.56 269 GLN A CA 1
ATOM 2216 C C . GLN A 1 269 ? -2.814 9.955 -5.025 1.00 92.56 269 GLN A C 1
ATOM 2218 O O . GLN A 1 269 ? -2.027 9.015 -4.891 1.00 92.56 269 GLN A O 1
ATOM 2223 N N . TYR A 1 270 ? -3.745 10.239 -4.109 1.00 90.50 270 TYR A N 1
ATOM 2224 C CA . TYR A 1 270 ? -3.846 9.554 -2.814 1.00 90.50 270 TYR A CA 1
ATOM 2225 C C . TYR A 1 270 ? -4.085 8.040 -2.913 1.00 90.50 270 TYR A C 1
ATOM 2227 O O . TYR A 1 270 ? -3.536 7.311 -2.090 1.00 90.50 270 TYR A O 1
ATOM 2235 N N . ASP A 1 271 ? -4.838 7.562 -3.914 1.00 91.31 271 ASP A N 1
ATOM 2236 C CA . ASP A 1 271 ? -5.081 6.124 -4.117 1.00 91.31 271 ASP A CA 1
ATOM 2237 C C . ASP A 1 271 ? -3.748 5.371 -4.323 1.00 91.31 271 ASP A C 1
ATOM 2239 O O . ASP A 1 271 ? -3.437 4.424 -3.602 1.00 91.31 271 ASP A O 1
ATOM 2243 N N . LYS A 1 272 ? -2.894 5.861 -5.236 1.00 92.88 272 LYS A N 1
ATOM 2244 C CA . LYS A 1 272 ? -1.583 5.253 -5.528 1.00 92.88 272 LYS A CA 1
ATOM 2245 C C . LYS A 1 272 ? -0.592 5.410 -4.381 1.00 92.88 272 LYS A C 1
ATOM 2247 O O . LYS A 1 272 ? 0.175 4.494 -4.094 1.00 92.88 272 LYS A O 1
ATOM 2252 N N . ALA A 1 273 ? -0.606 6.561 -3.706 1.00 93.94 273 ALA A N 1
ATOM 2253 C CA . ALA A 1 273 ? 0.218 6.764 -2.519 1.00 93.94 273 ALA A CA 1
ATOM 2254 C C . ALA A 1 273 ? -0.144 5.748 -1.424 1.00 93.94 273 ALA A C 1
ATOM 2256 O O . ALA A 1 273 ? 0.749 5.158 -0.817 1.00 93.94 273 ALA A O 1
ATOM 2257 N N . TYR A 1 274 ? -1.439 5.502 -1.202 1.00 92.00 274 TYR A N 1
ATOM 2258 C CA . TYR A 1 274 ? -1.904 4.523 -0.225 1.00 92.00 274 TYR A CA 1
ATOM 2259 C C . TYR A 1 274 ? -1.491 3.091 -0.586 1.00 92.00 274 TYR A C 1
ATOM 2261 O O . TYR A 1 274 ? -0.997 2.374 0.284 1.00 92.00 274 TYR A O 1
ATOM 2269 N N . GLU A 1 275 ? -1.623 2.688 -1.854 1.00 91.62 275 GLU A N 1
ATOM 2270 C CA . GLU A 1 275 ? -1.173 1.368 -2.325 1.00 91.62 275 GLU A CA 1
ATOM 2271 C C . GLU A 1 275 ? 0.306 1.116 -2.001 1.00 91.62 275 GLU A C 1
ATOM 2273 O O . GLU A 1 275 ? 0.663 0.040 -1.519 1.00 91.62 275 GLU A O 1
ATOM 2278 N N . LEU A 1 276 ? 1.169 2.119 -2.192 1.00 93.19 276 LEU A N 1
ATOM 2279 C CA . LEU A 1 276 ? 2.583 2.009 -1.833 1.00 93.19 276 LEU A CA 1
ATOM 2280 C C . LEU A 1 276 ? 2.813 2.038 -0.314 1.00 93.19 276 LEU A C 1
ATOM 2282 O O . LEU A 1 276 ? 3.631 1.269 0.191 1.00 93.19 276 LEU A O 1
ATOM 2286 N N . ILE A 1 277 ? 2.077 2.869 0.435 1.00 92.38 277 ILE A N 1
ATOM 2287 C CA . ILE A 1 277 ? 2.153 2.920 1.907 1.00 92.38 277 ILE A CA 1
ATOM 2288 C C . ILE A 1 277 ? 1.791 1.562 2.521 1.00 92.38 277 ILE A C 1
ATOM 2290 O O . ILE A 1 277 ? 2.464 1.112 3.448 1.00 92.38 277 ILE A O 1
ATOM 2294 N N . ALA A 1 278 ? 0.767 0.887 1.996 1.00 87.31 278 ALA A N 1
ATOM 2295 C CA . ALA A 1 278 ? 0.340 -0.431 2.460 1.00 87.31 278 ALA A CA 1
ATOM 2296 C C . ALA A 1 278 ? 1.405 -1.522 2.233 1.00 87.31 278 ALA A C 1
ATOM 2298 O O . ALA A 1 278 ? 1.423 -2.522 2.949 1.00 87.31 278 ALA A O 1
ATOM 2299 N N . ARG A 1 279 ? 2.311 -1.318 1.267 1.00 90.12 279 ARG A N 1
ATOM 2300 C CA . ARG A 1 279 ? 3.438 -2.215 0.968 1.00 90.12 279 ARG A CA 1
ATOM 2301 C C . ARG A 1 279 ? 4.685 -1.929 1.809 1.00 90.12 279 ARG A C 1
ATOM 2303 O O . ARG A 1 279 ? 5.642 -2.701 1.737 1.00 90.12 279 ARG A O 1
ATOM 2310 N N . LEU A 1 280 ? 4.708 -0.851 2.600 1.00 90.12 280 LEU A N 1
ATOM 2311 C CA . LEU A 1 280 ? 5.845 -0.557 3.470 1.00 90.12 280 LEU A CA 1
ATOM 2312 C C . LEU A 1 280 ? 6.008 -1.660 4.532 1.00 90.12 280 LEU A C 1
ATOM 2314 O O . LEU A 1 280 ? 5.047 -2.005 5.218 1.00 90.12 280 LEU A O 1
ATOM 2318 N N . PRO A 1 281 ? 7.236 -2.155 4.770 1.00 86.75 281 PRO A N 1
ATOM 2319 C CA . PRO A 1 281 ? 7.476 -3.226 5.741 1.00 86.75 281 PRO A CA 1
ATOM 2320 C C . PRO A 1 281 ? 7.263 -2.780 7.197 1.00 86.75 281 PRO A C 1
ATOM 2322 O O . PRO A 1 281 ? 7.133 -3.605 8.098 1.00 86.75 281 PRO A O 1
ATOM 2325 N N . SER A 1 282 ? 7.254 -1.469 7.453 1.00 88.06 282 SER A N 1
ATOM 2326 C CA . SER A 1 282 ? 7.134 -0.893 8.789 1.00 88.06 282 SER A CA 1
ATOM 2327 C C . SER A 1 282 ? 5.767 -0.244 8.982 1.00 88.06 282 SER A C 1
ATOM 2329 O O . SER A 1 282 ? 5.488 0.826 8.437 1.00 88.06 282 SER A O 1
ATOM 2331 N N . VAL A 1 283 ? 4.950 -0.854 9.845 1.00 84.31 283 VAL A N 1
ATOM 2332 C CA . VAL A 1 283 ? 3.636 -0.321 10.244 1.00 84.31 283 VAL A CA 1
ATOM 2333 C C . VAL A 1 283 ? 3.769 1.070 10.871 1.00 84.31 283 VAL A C 1
ATOM 2335 O O . VAL A 1 283 ? 2.943 1.939 10.614 1.00 84.31 283 VAL A O 1
ATOM 2338 N N . SER A 1 284 ? 4.825 1.325 11.651 1.00 85.75 284 SER A N 1
ATOM 2339 C CA . SER A 1 284 ? 5.056 2.637 12.268 1.00 85.75 284 SER A CA 1
ATOM 2340 C C . SER A 1 284 ? 5.391 3.723 11.243 1.00 85.75 284 SER A C 1
ATOM 2342 O O . SER A 1 284 ? 4.887 4.841 11.364 1.00 85.75 284 SER A O 1
ATOM 2344 N N . LYS A 1 285 ? 6.181 3.408 10.206 1.00 87.94 285 LYS A N 1
ATOM 2345 C CA . LYS A 1 285 ? 6.437 4.335 9.091 1.00 87.94 285 LYS A CA 1
ATOM 2346 C C . LYS A 1 285 ? 5.174 4.604 8.275 1.00 87.94 285 LYS A C 1
ATOM 2348 O O . LYS A 1 285 ? 4.867 5.764 8.016 1.00 87.94 285 LYS A O 1
ATOM 2353 N N . ALA A 1 286 ? 4.426 3.560 7.919 1.00 88.94 286 ALA A N 1
ATOM 2354 C CA . ALA A 1 286 ? 3.164 3.700 7.194 1.00 88.94 286 ALA A CA 1
ATOM 2355 C C . ALA A 1 286 ? 2.174 4.584 7.968 1.00 8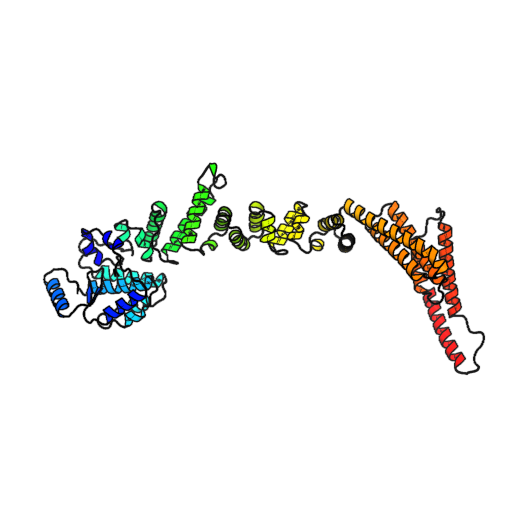8.94 286 ALA A C 1
ATOM 2357 O O . ALA A 1 286 ? 1.604 5.528 7.425 1.00 88.94 286 ALA A O 1
ATOM 2358 N N . LEU A 1 287 ? 2.059 4.351 9.277 1.00 88.19 287 LEU A N 1
ATOM 2359 C CA . LEU A 1 287 ? 1.237 5.153 10.172 1.00 88.19 287 LEU A CA 1
ATOM 2360 C C . LEU A 1 287 ? 1.671 6.628 10.213 1.00 88.19 287 LEU A C 1
ATOM 2362 O O . LEU A 1 287 ? 0.816 7.507 10.283 1.00 88.19 287 LEU A O 1
ATOM 2366 N N . LYS A 1 288 ? 2.978 6.913 10.163 1.00 90.00 288 LYS A N 1
ATOM 2367 C CA . LYS A 1 288 ? 3.497 8.286 10.114 1.00 90.00 288 LYS A CA 1
ATOM 2368 C C . LYS A 1 288 ? 3.056 9.012 8.839 1.00 90.00 288 LYS A C 1
ATOM 2370 O O . LYS A 1 288 ? 2.513 10.105 8.941 1.00 90.00 288 LYS A O 1
ATOM 2375 N N . TYR A 1 289 ? 3.206 8.390 7.666 1.00 90.31 289 TYR A N 1
ATOM 2376 C CA . TYR A 1 289 ? 2.736 8.978 6.402 1.00 90.31 289 TYR A CA 1
ATOM 2377 C C . TYR A 1 289 ? 1.238 9.280 6.429 1.00 90.31 289 TYR A C 1
ATOM 2379 O O . TYR A 1 289 ? 0.820 10.373 6.052 1.00 90.31 289 TYR A O 1
ATOM 2387 N N . LEU A 1 290 ? 0.439 8.329 6.918 1.00 89.81 290 LEU A N 1
ATOM 2388 C CA . LEU A 1 290 ? -1.006 8.494 7.036 1.00 89.81 290 LEU A CA 1
ATOM 2389 C C . LEU A 1 290 ? -1.365 9.681 7.944 1.00 89.81 290 LEU A C 1
ATOM 2391 O O . LEU A 1 290 ? -2.159 10.528 7.553 1.00 89.81 290 LEU A O 1
ATOM 2395 N N . LYS A 1 291 ? -0.738 9.801 9.118 1.00 87.94 291 LYS A N 1
ATOM 2396 C CA . LYS A 1 291 ? -1.004 10.902 10.063 1.00 87.94 291 LYS A CA 1
ATOM 2397 C C . LYS A 1 291 ? -0.579 12.271 9.540 1.00 87.94 291 LYS A C 1
ATOM 2399 O O . LYS A 1 291 ? -1.288 13.247 9.758 1.00 87.94 291 LYS A O 1
ATOM 2404 N N . ASP A 1 292 ? 0.587 12.341 8.905 1.00 87.62 292 ASP A N 1
ATOM 2405 C CA . ASP A 1 292 ? 1.206 13.616 8.539 1.00 87.62 292 ASP A CA 1
ATOM 2406 C C . ASP A 1 292 ? 0.628 14.184 7.232 1.00 87.62 292 ASP A C 1
ATOM 2408 O O . ASP A 1 292 ? 0.725 15.388 6.988 1.00 87.62 292 ASP A O 1
ATOM 2412 N N . ARG A 1 293 ? 0.069 13.327 6.362 1.00 87.19 293 ARG A N 1
ATOM 2413 C CA . ARG A 1 293 ? -0.253 13.687 4.969 1.00 87.19 293 ARG A CA 1
ATOM 2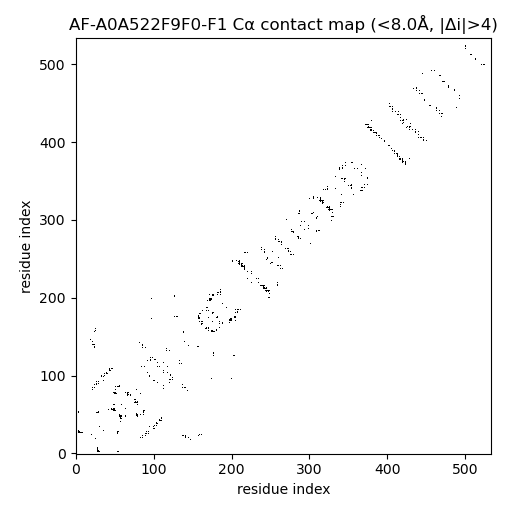414 C C . ARG A 1 293 ? -1.699 13.421 4.538 1.00 87.19 293 ARG A C 1
ATOM 2416 O O . ARG A 1 293 ? -2.088 13.922 3.485 1.00 87.19 293 ARG A O 1
ATOM 2423 N N . PHE A 1 294 ? -2.497 12.666 5.299 1.00 89.75 294 PHE A N 1
ATOM 2424 C CA . PHE A 1 294 ? -3.895 12.370 4.954 1.00 89.75 294 PHE A CA 1
ATOM 2425 C C . PHE A 1 294 ? -4.862 13.097 5.895 1.00 89.75 294 PHE A C 1
ATOM 2427 O O . PHE A 1 294 ? -4.635 13.180 7.100 1.00 89.75 294 PHE A O 1
ATOM 2434 N N . SER A 1 295 ? -5.972 13.603 5.344 1.00 87.62 295 SER A N 1
ATOM 2435 C CA . SER A 1 295 ? -7.072 14.136 6.152 1.00 87.62 295 SER A CA 1
ATOM 2436 C C . SER A 1 295 ? -7.844 13.003 6.848 1.00 87.62 295 SER A C 1
ATOM 2438 O O . SER A 1 295 ? -7.812 11.863 6.369 1.00 87.62 295 SER A O 1
ATOM 2440 N N . PRO A 1 296 ? -8.581 13.282 7.939 1.00 85.81 296 PRO A N 1
ATOM 2441 C CA . PRO A 1 296 ? -9.422 12.285 8.603 1.00 85.81 296 PRO A CA 1
ATOM 2442 C C . PRO A 1 296 ? -10.404 11.584 7.654 1.00 85.81 296 PRO A C 1
ATOM 2444 O O . PRO A 1 296 ? -10.570 10.369 7.728 1.00 85.81 296 PRO A O 1
ATOM 2447 N N . GLU A 1 297 ? -11.006 12.311 6.710 1.00 87.12 297 GLU A N 1
ATOM 2448 C CA . GLU A 1 297 ? -11.919 11.743 5.711 1.00 87.12 297 GLU A CA 1
ATOM 2449 C C . GLU A 1 297 ? -11.206 10.733 4.809 1.00 87.12 297 GLU A C 1
ATOM 2451 O O . GLU A 1 297 ? -11.715 9.633 4.577 1.00 87.12 297 GLU A O 1
ATOM 2456 N N . ASN A 1 298 ? -10.000 11.076 4.346 1.00 87.19 298 ASN A N 1
ATOM 2457 C CA . ASN A 1 298 ? -9.190 10.172 3.537 1.00 87.19 298 ASN A CA 1
ATOM 2458 C C . ASN A 1 298 ? -8.776 8.936 4.346 1.00 87.19 298 ASN A C 1
ATOM 2460 O O . ASN A 1 298 ? -8.855 7.822 3.835 1.00 87.19 298 ASN A O 1
ATOM 2464 N N . LEU A 1 299 ? -8.401 9.096 5.619 1.00 89.88 299 LEU A N 1
ATOM 2465 C CA . LEU A 1 299 ? -8.056 7.965 6.484 1.00 89.88 299 LEU A CA 1
ATOM 2466 C C . LEU A 1 299 ? -9.211 6.965 6.598 1.00 89.88 299 LEU A C 1
ATOM 2468 O O . LEU A 1 299 ? -8.984 5.770 6.423 1.00 89.88 299 LEU A O 1
ATOM 2472 N N . ARG A 1 300 ? -10.444 7.440 6.820 1.00 89.69 300 ARG A N 1
ATOM 2473 C CA . ARG A 1 300 ? -11.636 6.576 6.904 1.00 89.69 300 ARG A CA 1
ATOM 2474 C C . ARG A 1 300 ? -11.952 5.858 5.590 1.00 89.69 300 ARG A C 1
ATOM 2476 O O . ARG A 1 300 ? -12.485 4.755 5.619 1.00 89.69 300 ARG A O 1
ATOM 2483 N N . ARG A 1 301 ? -11.650 6.480 4.444 1.00 89.81 301 ARG A N 1
ATOM 2484 C CA . ARG A 1 301 ? -11.854 5.875 3.120 1.00 89.81 301 ARG A CA 1
ATOM 2485 C C . ARG A 1 301 ? -10.835 4.776 2.830 1.00 89.81 301 ARG A C 1
ATOM 2487 O O . ARG A 1 301 ? -11.209 3.740 2.289 1.00 89.81 301 ARG A O 1
ATOM 2494 N N . TYR A 1 302 ? -9.563 5.027 3.130 1.00 87.69 302 TYR A N 1
ATOM 2495 C CA . TYR A 1 302 ? -8.474 4.157 2.693 1.00 87.69 302 TYR A CA 1
ATOM 2496 C C . TYR A 1 302 ? -8.125 3.066 3.691 1.00 87.69 302 TYR A C 1
ATOM 2498 O O . TYR A 1 302 ? -7.764 1.974 3.270 1.00 87.69 302 TYR A O 1
ATOM 2506 N N . VAL A 1 303 ? -8.208 3.334 4.995 1.00 89.94 303 VAL A N 1
ATOM 2507 C CA . VAL A 1 303 ? -7.778 2.371 6.010 1.00 89.94 303 VAL A CA 1
ATOM 2508 C C . VAL A 1 303 ? -8.949 1.479 6.407 1.00 89.94 303 VAL A C 1
ATOM 2510 O O . VAL A 1 303 ? -9.887 1.965 7.042 1.00 89.94 303 VAL A O 1
ATOM 2513 N N . PRO A 1 304 ? -8.895 0.166 6.115 1.00 90.06 304 PRO A N 1
ATOM 2514 C CA . PRO A 1 304 ? -9.959 -0.736 6.510 1.00 90.06 304 PRO A CA 1
ATOM 2515 C C . PRO A 1 304 ? -10.041 -0.842 8.030 1.00 90.06 304 PRO A C 1
ATOM 2517 O O . PRO A 1 304 ? -9.019 -0.937 8.726 1.00 90.06 304 PRO A O 1
ATOM 2520 N N . LYS A 1 305 ? -11.276 -0.878 8.526 1.00 92.56 305 LYS A N 1
ATOM 2521 C CA . LYS A 1 305 ? -11.581 -1.132 9.932 1.00 92.56 305 LYS A CA 1
ATOM 2522 C C . LYS A 1 305 ? -10.973 -2.466 10.377 1.00 92.56 305 LYS A C 1
ATOM 2524 O O . LYS A 1 305 ? -10.958 -3.420 9.604 1.00 92.56 305 LYS A O 1
ATOM 2529 N N . ASP A 1 306 ? -10.422 -2.501 11.588 1.00 90.38 306 ASP A N 1
ATOM 2530 C CA . ASP A 1 306 ? -9.774 -3.667 12.216 1.00 90.38 306 ASP A CA 1
ATOM 2531 C C . ASP A 1 306 ? -8.534 -4.228 11.493 1.00 90.38 306 ASP A C 1
ATOM 2533 O O . ASP A 1 306 ? -7.936 -5.210 11.938 1.00 90.38 306 ASP A O 1
ATOM 2537 N N . SER A 1 307 ? -8.074 -3.585 10.417 1.00 90.12 307 SER A N 1
ATOM 2538 C CA . SER A 1 307 ? -6.771 -3.899 9.825 1.00 90.12 307 SER A CA 1
ATOM 2539 C C . SER A 1 307 ? -5.629 -3.573 10.804 1.00 90.12 307 SER A C 1
ATOM 2541 O O . SER A 1 307 ? -5.798 -2.718 11.678 1.00 90.12 307 SER A O 1
ATOM 2543 N N . PRO A 1 308 ? -4.423 -4.156 10.651 1.00 89.00 308 PRO A N 1
ATOM 2544 C CA . PRO A 1 308 ? -3.280 -3.814 11.503 1.00 89.00 308 PRO A CA 1
ATOM 2545 C C . PRO A 1 308 ? -2.987 -2.305 11.570 1.00 89.00 308 PRO A C 1
ATOM 2547 O O . PRO A 1 308 ? -2.660 -1.786 12.636 1.00 89.00 308 PRO A O 1
ATOM 2550 N N . LEU A 1 309 ? -3.151 -1.586 10.451 1.00 89.25 309 LEU A N 1
ATOM 2551 C CA . LEU A 1 309 ? -3.037 -0.123 10.395 1.00 89.25 309 LEU A CA 1
ATOM 2552 C C . LEU A 1 309 ? -4.233 0.579 11.051 1.00 89.25 309 LEU A C 1
ATOM 2554 O O . LEU A 1 309 ? -4.032 1.552 11.777 1.00 89.25 309 LEU A O 1
ATOM 2558 N N . GLY A 1 310 ? -5.451 0.071 10.847 1.00 91.12 310 GLY A N 1
ATOM 2559 C CA . GLY A 1 310 ? -6.671 0.568 11.487 1.00 91.12 310 GLY A CA 1
ATOM 2560 C C . GLY A 1 310 ? -6.595 0.502 13.010 1.00 91.12 310 GLY A C 1
ATOM 2561 O O . GLY A 1 310 ? -6.818 1.505 13.679 1.00 91.12 310 GLY A O 1
ATOM 2562 N N . LEU A 1 311 ? -6.153 -0.623 13.574 1.00 91.06 311 LEU A N 1
ATOM 2563 C CA . LEU A 1 311 ? -5.978 -0.774 15.022 1.00 91.06 311 LEU A CA 1
ATOM 2564 C C . LEU A 1 311 ? -4.958 0.225 15.592 1.00 91.06 311 LEU A C 1
ATOM 2566 O O . LEU A 1 311 ? -5.165 0.783 16.670 1.00 91.06 311 LEU A O 1
ATOM 2570 N N . GLN A 1 312 ? -3.866 0.493 14.869 1.00 90.25 312 GLN A N 1
ATOM 2571 C CA . GLN A 1 312 ? -2.859 1.477 15.285 1.00 90.25 312 GLN A CA 1
ATOM 2572 C C . GLN A 1 312 ? -3.359 2.924 15.165 1.00 90.25 312 GLN A C 1
ATOM 2574 O O . GLN A 1 312 ? -3.053 3.751 16.026 1.00 90.25 312 GLN A O 1
ATOM 2579 N N . LEU A 1 313 ? -4.151 3.239 14.135 1.00 91.12 313 LEU A N 1
ATOM 2580 C CA . LEU A 1 313 ? -4.842 4.528 14.038 1.00 91.12 313 LEU A CA 1
ATOM 2581 C C . LEU A 1 313 ? -5.871 4.694 15.157 1.00 91.12 313 LEU A C 1
ATOM 2583 O O . LEU A 1 313 ? -5.917 5.750 15.780 1.00 91.12 313 LEU A O 1
ATOM 2587 N N . GLY A 1 314 ? -6.612 3.635 15.480 1.00 92.06 314 GLY A N 1
ATOM 2588 C CA . GLY A 1 314 ? -7.508 3.584 16.630 1.00 92.06 314 GLY A CA 1
ATOM 2589 C C . GLY A 1 314 ? -6.799 3.958 17.929 1.00 92.06 314 GLY A C 1
ATOM 2590 O O . GLY A 1 314 ? -7.227 4.890 18.605 1.00 92.06 314 GLY A O 1
ATOM 2591 N N . ARG A 1 315 ? -5.663 3.313 18.241 1.00 90.44 315 ARG A N 1
ATOM 2592 C CA . ARG A 1 315 ? -4.840 3.654 19.426 1.00 90.44 315 ARG A CA 1
ATOM 2593 C C . ARG A 1 315 ? -4.422 5.113 19.442 1.00 90.44 315 ARG A C 1
ATOM 2595 O O . ARG A 1 315 ? -4.541 5.770 20.467 1.00 90.44 315 ARG A O 1
ATOM 2602 N N . TYR A 1 316 ? -3.971 5.626 18.305 1.00 90.44 316 TYR A N 1
ATOM 2603 C CA . TYR A 1 316 ? -3.554 7.017 18.199 1.00 90.44 316 TYR A CA 1
ATOM 2604 C C . TYR A 1 316 ? -4.687 8.008 18.504 1.00 90.44 316 TYR A C 1
ATOM 2606 O O . TYR A 1 316 ? -4.473 8.993 19.211 1.00 90.44 316 TYR A O 1
ATOM 2614 N N . TYR A 1 317 ? -5.894 7.762 17.992 1.00 91.44 317 TYR A N 1
ATOM 2615 C CA . TYR A 1 317 ? -7.044 8.613 18.295 1.00 91.44 317 TYR A CA 1
ATOM 2616 C C . TYR A 1 317 ? -7.492 8.475 19.756 1.00 91.44 317 TYR A C 1
ATOM 2618 O O . TYR 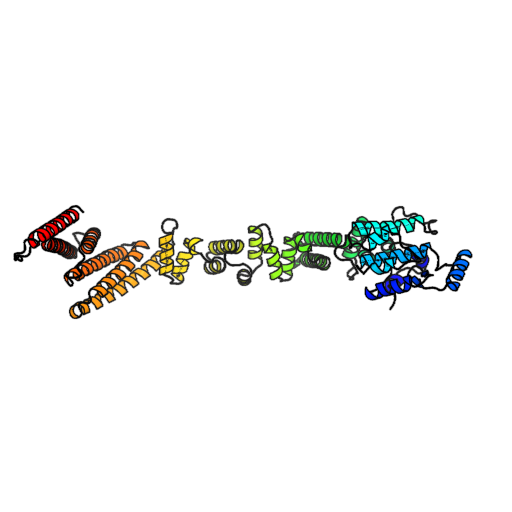A 1 317 ? -7.824 9.482 20.382 1.00 91.44 317 TYR A O 1
ATOM 2626 N N . LEU A 1 318 ? -7.399 7.277 20.341 1.00 90.88 318 LEU A N 1
ATOM 2627 C CA . LEU A 1 318 ? -7.638 7.066 21.773 1.00 90.88 318 LEU A CA 1
ATOM 2628 C C . LEU A 1 318 ? -6.643 7.831 22.658 1.00 90.88 318 LEU A C 1
ATOM 2630 O O . LEU A 1 318 ? -7.068 8.501 23.594 1.00 90.88 318 LEU A O 1
ATOM 2634 N N . GLU A 1 319 ? -5.347 7.832 22.329 1.00 88.62 319 GLU A N 1
ATOM 2635 C CA . GLU A 1 319 ? -4.328 8.635 23.032 1.00 88.62 319 GLU A CA 1
ATOM 2636 C C . GLU A 1 319 ? -4.640 10.140 22.981 1.00 88.62 319 GLU A C 1
ATOM 2638 O O . GLU A 1 319 ? -4.402 10.874 23.943 1.00 88.62 319 GLU A O 1
ATOM 2643 N N . LYS A 1 320 ? -5.232 10.603 21.874 1.00 88.75 320 LYS A N 1
ATOM 2644 C CA . LYS A 1 320 ? -5.733 11.975 21.711 1.00 88.75 320 LYS A CA 1
ATOM 2645 C C . LYS A 1 320 ? -7.093 12.231 22.368 1.00 88.75 320 LYS A C 1
ATOM 2647 O O . LYS A 1 320 ? -7.582 13.357 22.304 1.00 88.75 320 LYS A O 1
ATOM 2652 N N . LYS A 1 321 ? -7.684 11.223 23.016 1.00 86.75 321 LYS A N 1
ATOM 2653 C CA . LYS A 1 321 ? -9.032 11.241 23.607 1.00 86.75 321 LYS A CA 1
ATOM 2654 C C . LYS A 1 321 ? -10.150 11.487 22.587 1.00 86.75 321 LYS A C 1
ATOM 2656 O O . LYS A 1 321 ? -11.243 11.912 22.957 1.00 86.75 321 LYS A O 1
ATOM 2661 N N . ASP A 1 322 ? -9.898 11.191 21.315 1.00 89.56 322 ASP A N 1
ATOM 2662 C CA . ASP A 1 322 ? -10.881 11.271 20.238 1.00 89.56 322 ASP A CA 1
ATOM 2663 C C . ASP A 1 322 ? -11.496 9.893 19.975 1.00 89.56 322 ASP A C 1
ATOM 2665 O O . ASP A 1 322 ? -11.200 9.189 19.007 1.00 89.56 322 ASP A O 1
ATOM 2669 N N . VAL A 1 323 ? -12.359 9.480 20.900 1.00 89.81 323 VAL A N 1
ATOM 2670 C CA . VAL A 1 323 ? -13.045 8.186 20.818 1.00 89.81 323 VAL A CA 1
ATOM 2671 C C . VAL A 1 323 ? -13.985 8.127 19.604 1.00 89.81 323 VAL A C 1
ATOM 2673 O O . VAL A 1 323 ? -14.190 7.056 19.037 1.00 89.81 323 VAL A O 1
ATOM 2676 N N . GLY A 1 324 ? -14.514 9.279 19.174 1.00 87.50 324 GLY A N 1
ATOM 2677 C CA . GLY A 1 324 ? -15.392 9.389 18.008 1.00 87.50 324 GLY A CA 1
ATOM 2678 C C . GLY A 1 324 ? -14.688 9.036 16.699 1.00 87.50 324 GLY A C 1
ATOM 2679 O O . GLY A 1 324 ? -15.283 8.369 15.857 1.00 87.50 324 GLY A O 1
ATOM 2680 N N . GLU A 1 325 ? -13.414 9.402 16.545 1.00 90.00 325 GLU A N 1
ATOM 2681 C CA . GLU A 1 325 ? -12.616 8.917 15.416 1.00 90.00 325 GLU A CA 1
ATOM 2682 C C . GLU A 1 325 ? -12.154 7.474 15.586 1.00 90.00 325 GLU A C 1
ATOM 2684 O O . GLU A 1 325 ? -12.155 6.713 14.618 1.00 90.00 325 GLU A O 1
ATOM 2689 N N . ALA A 1 326 ? -11.792 7.063 16.804 1.00 92.12 326 ALA A N 1
ATOM 2690 C CA . ALA A 1 326 ? -11.287 5.714 17.049 1.00 92.12 326 ALA A CA 1
ATOM 2691 C C . ALA A 1 326 ? -12.278 4.617 16.607 1.00 92.12 326 ALA A C 1
ATOM 2693 O O . ALA A 1 326 ? -11.860 3.609 16.030 1.00 92.12 326 ALA A O 1
ATOM 2694 N N . VAL A 1 327 ? -13.589 4.830 16.793 1.00 91.25 327 VAL A N 1
ATOM 2695 C CA . VAL A 1 327 ? -14.638 3.866 16.392 1.00 91.25 327 VAL A CA 1
ATOM 2696 C C . VAL A 1 327 ? -14.763 3.666 14.876 1.00 91.25 327 VAL A C 1
ATOM 2698 O O . VAL A 1 327 ? -15.339 2.665 14.437 1.00 91.25 327 VAL A O 1
ATOM 2701 N N . ASN A 1 328 ? -14.205 4.567 14.059 1.00 92.19 328 ASN A N 1
ATOM 2702 C CA . ASN A 1 328 ? -14.146 4.382 12.606 1.00 92.19 328 ASN A CA 1
ATOM 2703 C C . ASN A 1 328 ? -13.112 3.319 12.210 1.00 92.19 328 ASN A C 1
ATOM 2705 O O . ASN A 1 328 ? -13.261 2.679 11.172 1.00 92.19 328 ASN A O 1
ATOM 2709 N N . PHE A 1 329 ? -12.102 3.088 13.055 1.00 93.12 329 PHE A N 1
ATOM 2710 C CA . PHE A 1 329 ? -10.986 2.186 12.763 1.00 93.12 329 PHE A CA 1
ATOM 2711 C C . PHE A 1 329 ? -10.979 0.908 13.610 1.00 93.12 329 PHE A C 1
ATOM 2713 O O . PHE A 1 329 ? -10.365 -0.074 13.196 1.00 93.12 329 PHE A O 1
ATOM 2720 N N . VAL A 1 330 ? -11.683 0.901 14.747 1.00 93.19 330 VAL A N 1
ATOM 2721 C CA . VAL A 1 330 ? -11.791 -0.242 15.671 1.00 93.19 330 VAL A CA 1
ATOM 2722 C C . VAL A 1 330 ? -13.263 -0.580 15.894 1.00 93.19 330 VAL A C 1
ATOM 2724 O O . VAL A 1 330 ? -14.049 0.294 16.264 1.00 93.19 330 VAL A O 1
ATOM 2727 N N . SER A 1 331 ? -13.674 -1.822 15.627 1.00 89.12 331 SER A N 1
ATOM 2728 C CA . SER A 1 331 ? -15.068 -2.258 15.814 1.00 89.12 331 SER A CA 1
ATOM 2729 C C . SER A 1 331 ? -15.373 -2.610 17.259 1.00 89.12 331 SER A C 1
ATOM 2731 O O . SER A 1 331 ? -16.356 -2.114 17.807 1.00 89.12 331 SER A O 1
ATOM 2733 N N . ASP A 1 332 ? -14.505 -3.398 17.885 1.00 89.00 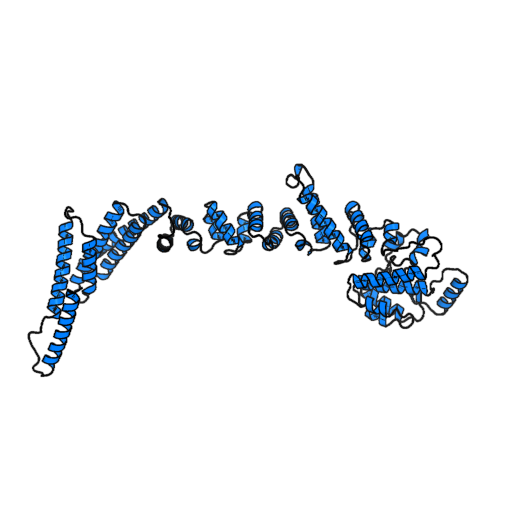332 ASP A N 1
ATOM 2734 C CA . ASP A 1 332 ? -14.663 -3.842 19.264 1.00 89.00 332 ASP A CA 1
ATOM 2735 C C . ASP A 1 332 ? -13.854 -2.975 20.233 1.00 89.00 332 ASP A C 1
ATOM 2737 O O . ASP A 1 332 ? -12.849 -3.379 20.827 1.00 89.00 332 ASP A O 1
ATOM 2741 N N . LEU A 1 333 ? -14.291 -1.724 20.375 1.00 89.19 333 LEU A N 1
ATOM 2742 C CA . LEU A 1 333 ? -13.650 -0.793 21.299 1.00 89.19 333 LEU A CA 1
ATOM 2743 C C . LEU A 1 333 ? -13.808 -1.225 22.766 1.00 89.19 333 LEU A C 1
ATOM 2745 O O . LEU A 1 333 ? -12.992 -0.851 23.607 1.00 89.19 333 LEU A O 1
ATOM 2749 N N . ASN A 1 334 ? -14.836 -2.019 23.067 1.00 89.38 334 ASN A N 1
ATOM 2750 C CA . ASN A 1 334 ? -15.139 -2.485 24.415 1.00 89.38 334 ASN A CA 1
ATOM 2751 C C . ASN A 1 334 ? -14.038 -3.404 24.941 1.00 89.38 334 ASN A C 1
ATOM 2753 O O . ASN A 1 334 ? -13.605 -3.240 26.077 1.00 89.38 334 ASN A O 1
ATOM 2757 N N . THR A 1 335 ? -13.550 -4.322 24.105 1.00 86.81 335 THR A N 1
ATOM 2758 C CA . THR A 1 335 ? -12.409 -5.177 24.448 1.00 86.81 335 THR A CA 1
ATOM 2759 C C . THR A 1 335 ? -11.075 -4.460 24.260 1.00 86.81 335 THR A C 1
ATOM 2761 O O . THR A 1 335 ? -10.145 -4.664 25.037 1.00 86.81 335 THR A O 1
ATOM 2764 N N . PHE A 1 336 ? -10.956 -3.608 23.239 1.00 85.81 336 PHE A N 1
ATOM 2765 C CA . PHE A 1 336 ? -9.683 -2.966 22.913 1.00 85.81 336 PHE A CA 1
ATOM 2766 C C . PHE A 1 336 ? -9.269 -1.867 23.898 1.00 85.81 336 PHE A C 1
ATOM 2768 O O . PHE A 1 336 ? -8.080 -1.696 24.165 1.00 85.81 336 PHE A O 1
ATOM 2775 N N . SER A 1 337 ? -10.236 -1.090 24.388 1.00 91.50 337 SER A N 1
ATOM 2776 C CA . SER A 1 337 ? -10.018 0.022 25.313 1.00 91.50 337 SER A CA 1
ATOM 2777 C C . SER A 1 337 ? -11.290 0.295 26.136 1.00 91.50 337 SER A C 1
ATOM 2779 O O . SER A 1 337 ? -12.009 1.279 25.900 1.00 91.50 337 SER A O 1
ATOM 2781 N N . PRO A 1 338 ? -11.614 -0.596 27.092 1.00 92.38 338 PRO A N 1
ATOM 2782 C CA . PRO A 1 338 ? -12.775 -0.468 27.979 1.00 92.38 338 PRO A CA 1
ATOM 2783 C C . PRO A 1 338 ? -12.826 0.882 28.713 1.00 92.38 338 PRO A C 1
ATOM 2785 O O . PRO A 1 338 ? -13.894 1.469 28.878 1.00 92.38 338 PRO A O 1
ATOM 2788 N N . GLU A 1 339 ? -11.674 1.426 29.105 1.00 91.94 339 GLU A N 1
ATOM 2789 C CA . GLU A 1 339 ? -11.555 2.701 29.815 1.00 91.94 339 GLU A CA 1
ATOM 2790 C C . GLU A 1 339 ? -11.993 3.919 28.987 1.00 91.94 339 GLU A C 1
ATOM 2792 O O . GLU A 1 339 ? -12.482 4.893 29.559 1.00 91.94 339 GLU A O 1
ATOM 2797 N N . HIS A 1 340 ? -11.867 3.863 27.657 1.00 92.19 340 HIS A N 1
ATOM 2798 C CA . HIS A 1 340 ? -12.308 4.931 26.755 1.00 92.19 340 HIS A CA 1
ATOM 2799 C C . HIS A 1 340 ? -13.702 4.665 26.171 1.00 92.19 340 HIS A C 1
ATOM 2801 O O . HIS A 1 340 ? -14.473 5.605 25.967 1.00 92.19 340 HIS A O 1
ATOM 2807 N N . SER A 1 341 ? -14.053 3.399 25.923 1.00 93.12 341 SER A N 1
ATOM 2808 C CA . SER A 1 341 ? -15.382 3.026 25.423 1.00 93.12 341 SER A CA 1
ATOM 2809 C C . SER A 1 341 ? -16.478 3.285 26.458 1.00 93.12 341 SER A C 1
ATOM 2811 O O . SER A 1 341 ? -17.518 3.836 26.108 1.00 93.12 341 SER A O 1
ATOM 2813 N N . PHE A 1 342 ? -16.239 2.993 27.739 1.00 94.75 342 PHE A N 1
ATOM 2814 C CA . PHE A 1 342 ? -17.218 3.208 28.807 1.00 94.75 342 PHE A CA 1
ATOM 2815 C C . PHE A 1 342 ? -17.755 4.653 28.888 1.00 94.75 342 PHE A C 1
ATOM 2817 O O . PHE A 1 342 ? -18.966 4.836 28.727 1.00 94.75 342 PHE A O 1
ATOM 2824 N N . PRO A 1 343 ? -16.926 5.702 29.083 1.00 93.94 343 PRO A N 1
ATOM 2825 C CA . PRO A 1 343 ? -17.427 7.078 29.146 1.00 93.94 343 PRO A CA 1
ATOM 2826 C C . PRO A 1 343 ? -18.057 7.535 27.821 1.00 93.94 343 PRO A C 1
ATOM 2828 O O . PRO A 1 343 ? -18.993 8.337 27.826 1.00 93.94 343 PRO A O 1
ATOM 2831 N N . TYR A 1 344 ? -17.602 7.000 26.683 1.00 93.38 344 TYR A N 1
ATOM 2832 C CA . TYR A 1 344 ? -18.218 7.269 25.386 1.00 93.38 344 TYR A CA 1
ATOM 2833 C C . TYR A 1 344 ? -19.646 6.706 25.299 1.00 93.38 344 TYR A C 1
ATOM 2835 O O . TYR A 1 344 ? -20.561 7.441 24.927 1.00 93.38 344 TYR A O 1
ATOM 2843 N N . LEU A 1 345 ? -19.868 5.452 25.708 1.00 94.44 345 LEU A N 1
ATOM 2844 C CA . LEU A 1 345 ? -21.196 4.823 25.736 1.00 94.44 345 LEU A CA 1
ATOM 2845 C C . LEU A 1 345 ? -22.159 5.556 26.684 1.00 94.44 345 LEU A C 1
ATOM 2847 O O . LEU A 1 345 ? -23.321 5.768 26.334 1.00 94.44 345 LEU A O 1
ATOM 2851 N N . VAL A 1 346 ? -21.671 5.998 27.851 1.00 95.69 346 VAL A N 1
ATOM 2852 C CA . VAL A 1 346 ? -22.435 6.830 28.801 1.00 95.69 346 VAL A CA 1
ATOM 2853 C C . VAL A 1 346 ? -22.873 8.137 28.132 1.00 95.69 346 VAL A C 1
ATOM 2855 O O . VAL A 1 346 ? -24.059 8.459 28.133 1.00 95.69 346 VAL A O 1
ATOM 2858 N N . LYS A 1 347 ? -21.959 8.842 27.452 1.00 94.06 347 LYS A N 1
ATOM 2859 C CA . LYS A 1 347 ? -22.275 10.082 26.721 1.00 94.06 347 LYS A CA 1
ATOM 2860 C C . LYS A 1 347 ? -23.292 9.869 25.591 1.00 94.06 347 LYS A C 1
ATOM 2862 O O . LYS A 1 347 ? -24.135 10.734 25.356 1.00 94.06 347 LYS A O 1
ATOM 2867 N N . GLN A 1 348 ? -23.238 8.721 24.913 1.00 93.25 348 GLN A N 1
ATOM 2868 C CA . GLN A 1 348 ? -24.208 8.324 23.881 1.00 93.25 348 GLN A CA 1
ATOM 2869 C C . GLN A 1 348 ? -25.529 7.787 24.455 1.00 93.25 348 GLN A C 1
ATOM 2871 O O . GLN A 1 348 ? -26.414 7.395 23.695 1.00 93.25 348 GLN A O 1
ATOM 2876 N N . LYS A 1 349 ? -25.690 7.772 25.786 1.00 95.81 349 LYS A N 1
ATOM 2877 C CA . LYS A 1 349 ? -26.865 7.239 26.492 1.00 95.81 349 LYS A CA 1
ATOM 2878 C C . LYS A 1 349 ? -27.129 5.754 26.215 1.00 95.81 349 LYS A C 1
ATOM 2880 O O . LYS A 1 349 ? -28.255 5.277 26.353 1.00 95.81 349 LYS A O 1
ATOM 2885 N N . GLN A 1 350 ? -26.096 4.998 25.851 1.00 95.81 350 GLN A N 1
ATOM 2886 C CA . GLN A 1 350 ? -26.159 3.548 25.665 1.00 95.81 350 GLN A CA 1
ATOM 2887 C C . GLN A 1 350 ? -25.947 2.838 27.012 1.00 95.81 350 GLN A C 1
ATOM 2889 O O . GLN A 1 350 ? -24.996 2.084 27.207 1.00 95.81 350 GLN A O 1
ATOM 2894 N N . TRP A 1 351 ? -26.843 3.104 27.969 1.00 96.44 351 TRP A N 1
ATOM 2895 C CA . TRP A 1 351 ? -26.670 2.783 29.394 1.00 96.44 351 TRP A CA 1
ATOM 2896 C C . TRP A 1 351 ? -26.397 1.304 29.678 1.00 96.44 351 TRP A C 1
ATOM 2898 O O . TRP A 1 351 ? -25.483 0.959 30.421 1.00 96.44 351 TRP A O 1
ATOM 2908 N N . TYR A 1 352 ? -27.173 0.416 29.059 1.00 96.00 352 TYR A N 1
ATOM 2909 C CA . TYR A 1 352 ? -27.054 -1.024 29.272 1.00 96.00 352 TYR A CA 1
ATOM 2910 C C . TYR A 1 352 ? -25.756 -1.597 28.693 1.00 96.00 352 TYR A C 1
ATOM 2912 O O . TYR A 1 352 ? -25.138 -2.453 29.319 1.00 96.00 352 TYR A O 1
ATOM 2920 N N . GLN A 1 353 ? -25.308 -1.088 27.542 1.00 95.38 353 GLN A N 1
ATOM 2921 C CA . GLN A 1 353 ? -24.022 -1.474 26.957 1.00 95.38 353 GLN A CA 1
ATOM 2922 C C . GLN A 1 353 ? -22.861 -0.959 27.813 1.00 95.38 353 GLN A C 1
ATOM 2924 O O . GLN A 1 353 ? -21.939 -1.716 28.099 1.00 95.38 353 GLN A O 1
ATOM 2929 N N . ALA A 1 354 ? -22.939 0.285 28.302 1.00 96.38 354 ALA A N 1
ATOM 2930 C CA . ALA A 1 354 ? -21.953 0.829 29.235 1.00 96.38 354 ALA A CA 1
ATOM 2931 C C . ALA A 1 354 ? -21.863 -0.012 30.521 1.00 96.38 354 ALA A C 1
ATOM 2933 O O . ALA A 1 354 ? -20.767 -0.326 30.983 1.00 96.38 354 ALA A O 1
ATOM 2934 N N . TYR A 1 355 ? -23.006 -0.431 31.074 1.00 97.31 355 TYR A N 1
ATOM 2935 C CA . TYR A 1 355 ? -23.032 -1.309 32.244 1.00 97.31 355 TYR A CA 1
ATOM 2936 C C . TYR A 1 355 ? -22.397 -2.675 31.962 1.00 97.31 355 TYR A C 1
ATOM 2938 O O . TYR A 1 355 ? -21.646 -3.171 32.797 1.00 97.31 355 TYR A O 1
ATOM 2946 N N . GLN A 1 356 ? -22.641 -3.257 30.786 1.00 96.38 356 GLN A N 1
ATOM 2947 C CA . GLN A 1 356 ? -22.015 -4.520 30.394 1.00 96.38 356 GLN A CA 1
ATOM 2948 C C . GLN A 1 356 ? -20.484 -4.393 30.335 1.00 96.38 356 GLN A C 1
ATOM 2950 O O . GLN A 1 356 ? -19.787 -5.184 30.963 1.00 96.38 356 GLN A O 1
ATOM 2955 N N . VAL A 1 357 ? -19.961 -3.334 29.698 1.00 95.88 357 VAL A N 1
ATOM 2956 C CA . VAL A 1 357 ? -18.510 -3.055 29.655 1.00 95.88 357 VAL A CA 1
ATOM 2957 C C . VAL A 1 357 ? -17.920 -2.941 31.061 1.00 95.88 357 VAL A C 1
ATOM 2959 O O . VAL A 1 357 ? -16.849 -3.493 31.324 1.00 95.88 357 VAL A O 1
ATOM 2962 N N . PHE A 1 358 ? -18.626 -2.262 31.971 1.00 96.75 358 PHE A N 1
ATOM 2963 C CA . PHE A 1 358 ? -18.233 -2.183 33.374 1.00 96.75 358 PHE A CA 1
ATOM 2964 C C . PHE A 1 358 ? -18.186 -3.566 34.027 1.00 96.75 358 PHE A C 1
ATOM 2966 O O . PHE A 1 358 ? -17.168 -3.916 34.612 1.00 96.75 358 PHE A O 1
ATOM 2973 N N . VAL A 1 359 ? -19.250 -4.368 33.927 1.00 95.69 359 VAL A N 1
ATOM 2974 C CA . VAL A 1 359 ? -19.309 -5.700 34.552 1.00 95.69 359 VAL A CA 1
ATOM 2975 C C . VAL A 1 359 ? -18.175 -6.598 34.064 1.00 95.69 359 VAL A C 1
ATOM 2977 O O . VAL A 1 359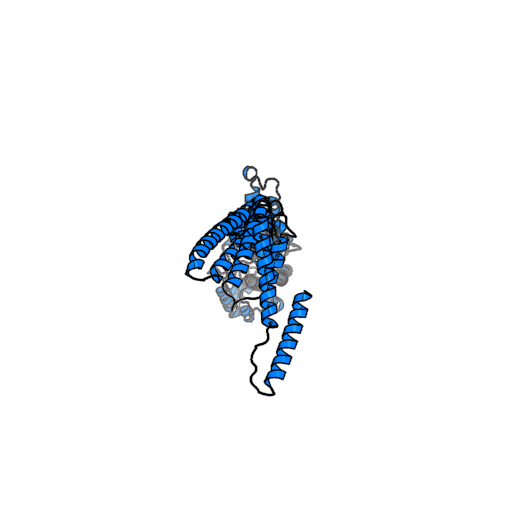 ? -17.536 -7.251 34.892 1.00 95.69 359 VAL A O 1
ATOM 2980 N N . ASP A 1 360 ? -17.896 -6.573 32.762 1.00 95.62 360 ASP A N 1
ATOM 2981 C CA . ASP A 1 360 ? -16.891 -7.429 32.133 1.00 95.62 360 ASP A CA 1
ATOM 2982 C C . ASP A 1 360 ? -15.455 -7.053 32.537 1.00 95.62 360 ASP A C 1
ATOM 2984 O O . ASP A 1 360 ? -14.589 -7.924 32.608 1.00 95.62 360 ASP A O 1
ATOM 2988 N N . HIS A 1 361 ? -15.194 -5.779 32.864 1.00 95.44 361 HIS A N 1
ATOM 2989 C CA . HIS A 1 361 ? -13.829 -5.270 33.080 1.00 95.44 361 HIS A CA 1
ATOM 2990 C C . HIS A 1 361 ? -13.592 -4.572 34.433 1.00 95.44 361 HIS A C 1
ATOM 2992 O O . HIS A 1 361 ? -12.489 -4.080 34.683 1.00 95.44 361 HIS A O 1
ATOM 2998 N N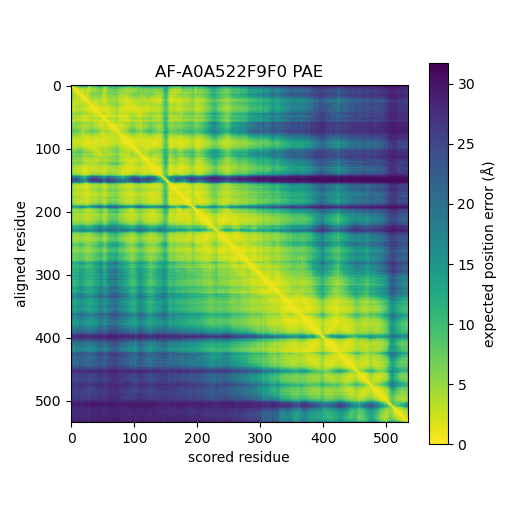 . LYS A 1 362 ? -14.568 -4.543 35.353 1.00 93.50 362 LYS A N 1
ATOM 2999 C CA . LYS A 1 362 ? -14.471 -3.851 36.663 1.00 93.50 362 LYS A CA 1
ATOM 3000 C C . LYS A 1 362 ? -13.305 -4.295 37.548 1.00 93.50 362 LYS A C 1
ATOM 3002 O O . LYS A 1 362 ? -12.933 -3.572 38.465 1.00 93.50 362 LYS A O 1
ATOM 3007 N N . HIS A 1 363 ? -12.750 -5.482 37.309 1.00 92.69 363 HIS A N 1
ATOM 3008 C CA . HIS A 1 363 ? -11.615 -6.014 38.068 1.00 92.69 363 HIS A CA 1
ATOM 3009 C C . HIS A 1 363 ? -10.252 -5.705 37.434 1.00 92.69 363 HIS A C 1
ATOM 3011 O O . HIS A 1 363 ? -9.234 -5.843 38.106 1.00 92.69 363 HIS A O 1
ATOM 3017 N N . SER A 1 364 ? -10.221 -5.285 36.167 1.00 92.06 364 SER A N 1
ATOM 3018 C CA . SER A 1 364 ? -8.992 -5.032 35.405 1.00 92.06 364 SER A CA 1
ATOM 3019 C C . SER A 1 364 ? -8.796 -3.565 35.022 1.00 92.06 364 SER A C 1
ATOM 3021 O O . SER A 1 364 ? -7.686 -3.175 34.670 1.00 92.06 364 SER A O 1
ATOM 3023 N N . VAL A 1 365 ? -9.851 -2.749 35.071 1.00 93.06 365 VAL A N 1
ATOM 3024 C CA . VAL A 1 365 ? -9.861 -1.385 34.528 1.00 93.06 365 VAL A CA 1
ATOM 3025 C C . VAL A 1 365 ? -10.369 -0.395 35.568 1.00 93.06 365 VAL A C 1
ATOM 3027 O O . VAL A 1 365 ? -11.341 -0.650 36.275 1.00 93.06 365 VAL A O 1
ATOM 3030 N N . THR A 1 366 ? -9.725 0.772 35.638 1.00 93.25 366 THR A N 1
ATOM 3031 C CA . THR A 1 366 ? -10.216 1.899 36.442 1.00 93.25 366 THR A CA 1
ATOM 3032 C C . THR A 1 366 ? -11.064 2.816 35.570 1.00 93.25 366 THR A C 1
ATOM 3034 O O . THR A 1 366 ? -10.542 3.491 34.687 1.00 93.25 366 THR A O 1
ATOM 3037 N N . PHE A 1 367 ? -12.368 2.853 35.827 1.00 94.62 367 PHE A N 1
ATOM 3038 C CA . PHE A 1 367 ? -13.308 3.691 35.083 1.00 94.62 367 PHE A CA 1
ATOM 3039 C C . PHE A 1 367 ? -13.386 5.125 35.624 1.00 94.62 367 PHE A C 1
ATOM 3041 O O . PHE A 1 367 ? -13.154 5.389 36.807 1.00 94.62 367 PHE A O 1
ATOM 3048 N N . GLU A 1 368 ? -13.750 6.068 34.751 1.00 93.19 368 GLU A N 1
ATOM 3049 C CA . GLU A 1 368 ? -13.921 7.472 35.120 1.00 93.19 368 GLU A CA 1
ATOM 3050 C C . GLU A 1 368 ? -15.081 7.658 36.114 1.00 93.19 368 GLU A C 1
ATOM 3052 O O . GLU A 1 368 ? -16.229 7.301 35.842 1.00 93.19 368 GLU A O 1
ATOM 3057 N N . LYS A 1 369 ? -14.797 8.293 37.259 1.00 93.75 369 LYS A N 1
ATOM 3058 C CA . LYS A 1 369 ? -15.772 8.492 38.347 1.00 93.75 369 LYS A CA 1
ATOM 3059 C C . LYS A 1 369 ? -17.030 9.254 37.925 1.00 93.75 369 LYS A C 1
ATOM 3061 O O . LYS A 1 369 ? -18.116 8.923 38.391 1.00 93.75 369 LYS A O 1
ATOM 3066 N N . ASN A 1 370 ? -16.899 10.264 37.064 1.00 95.19 370 ASN A N 1
ATOM 3067 C CA . ASN A 1 370 ? -18.048 11.051 36.611 1.00 95.19 370 ASN A CA 1
ATOM 3068 C C . ASN A 1 370 ? -18.993 10.210 35.748 1.00 95.19 370 ASN A C 1
ATOM 3070 O O . ASN A 1 370 ? -20.199 10.235 35.978 1.00 95.19 370 ASN A O 1
ATOM 3074 N N . ALA A 1 371 ? -18.443 9.411 34.830 1.00 95.44 371 ALA A N 1
ATOM 3075 C CA . ALA A 1 371 ? -19.220 8.501 33.995 1.00 95.44 371 ALA A CA 1
ATOM 3076 C C . ALA A 1 371 ? -19.892 7.391 34.826 1.00 95.44 371 ALA A C 1
ATOM 3078 O O . ALA A 1 371 ? -21.059 7.080 34.598 1.00 95.44 371 ALA A O 1
ATOM 3079 N N . LEU A 1 372 ? -19.198 6.847 35.840 1.00 96.56 372 LEU A N 1
ATOM 3080 C CA . LEU A 1 372 ? -19.790 5.902 36.799 1.00 96.56 372 LEU A CA 1
ATOM 3081 C C . LEU A 1 372 ? -20.984 6.521 37.535 1.00 96.56 372 LEU A C 1
ATOM 3083 O O . LEU A 1 372 ? -22.043 5.902 37.622 1.00 96.56 372 LEU A O 1
ATOM 3087 N N . LYS A 1 373 ? -20.832 7.754 38.032 1.00 95.75 373 LYS A N 1
ATOM 3088 C CA . LYS A 1 373 ? -21.897 8.484 38.727 1.00 95.75 373 LYS A CA 1
ATOM 3089 C C . LYS A 1 373 ? -23.086 8.775 37.809 1.00 95.75 373 LYS A C 1
ATOM 3091 O O . LYS A 1 373 ? -24.227 8.620 38.229 1.00 95.75 373 LYS A O 1
ATOM 3096 N N . GLU A 1 374 ? -22.840 9.191 36.569 1.00 96.69 374 GLU A N 1
ATOM 3097 C CA . GLU A 1 374 ? -23.900 9.462 35.593 1.00 96.69 374 GLU A CA 1
ATOM 3098 C C . GLU A 1 374 ? -24.701 8.196 35.261 1.00 96.69 374 GLU A C 1
ATOM 3100 O O . GLU A 1 374 ? -25.932 8.215 35.319 1.00 96.69 374 GLU A O 1
ATOM 3105 N N . LEU A 1 375 ? -24.014 7.077 35.010 1.00 97.75 375 LEU A N 1
ATOM 3106 C CA . LEU A 1 375 ? -24.664 5.791 34.771 1.00 97.75 375 LEU A CA 1
ATOM 3107 C C . LEU A 1 375 ? -25.425 5.291 36.012 1.00 97.75 375 LEU A C 1
ATOM 3109 O O . LEU A 1 375 ? -26.540 4.787 35.888 1.00 97.75 375 LEU A O 1
ATOM 3113 N N . ALA A 1 376 ? -24.865 5.471 37.213 1.00 96.75 376 ALA A N 1
ATOM 3114 C CA . ALA A 1 376 ? -25.548 5.134 38.459 1.00 96.75 376 ALA A CA 1
ATOM 3115 C C . ALA A 1 376 ? -26.835 5.956 38.639 1.00 96.75 376 ALA A C 1
ATOM 3117 O O . ALA A 1 376 ? -27.878 5.387 38.948 1.00 96.75 376 ALA A O 1
ATOM 3118 N N . ASN A 1 377 ? -26.802 7.265 38.369 1.00 95.62 377 ASN A N 1
ATOM 3119 C CA . ASN A 1 377 ? -27.981 8.133 38.448 1.00 95.62 377 ASN A CA 1
ATOM 3120 C C . ASN A 1 377 ? -29.093 7.709 37.474 1.00 95.62 377 ASN A C 1
ATOM 3122 O O . ASN A 1 377 ? -30.271 7.793 37.822 1.00 95.62 377 ASN A O 1
ATOM 3126 N N . PHE A 1 378 ? -28.738 7.248 36.267 1.00 97.00 378 PHE A N 1
ATOM 3127 C CA . PHE A 1 378 ? -29.711 6.668 35.338 1.00 97.00 378 PHE A CA 1
ATOM 3128 C C . PHE A 1 378 ? -30.432 5.471 35.975 1.00 97.00 378 PHE A C 1
ATOM 3130 O O . PHE A 1 378 ? -31.662 5.443 35.995 1.00 97.00 378 PHE A O 1
ATOM 3137 N N . PHE A 1 379 ? -29.681 4.528 36.550 1.00 97.38 379 PHE A N 1
ATOM 3138 C CA . PHE A 1 379 ? -30.254 3.339 37.181 1.00 97.38 379 PHE A CA 1
ATOM 3139 C C . PHE A 1 379 ? -31.032 3.642 38.471 1.00 97.38 379 PHE A C 1
ATOM 3141 O O . PHE A 1 379 ? -32.038 2.984 38.730 1.00 97.38 379 PHE A O 1
ATOM 3148 N N . VAL A 1 380 ? -30.638 4.661 39.245 1.00 95.56 380 VAL A N 1
ATOM 3149 C CA . VAL A 1 380 ? -31.446 5.167 40.372 1.00 95.56 380 VAL A CA 1
ATOM 3150 C C . VAL A 1 380 ? -32.802 5.645 39.862 1.00 95.56 380 VAL A C 1
ATOM 3152 O O . VAL A 1 380 ? -33.830 5.161 40.324 1.00 95.56 380 VAL A O 1
ATOM 3155 N N . LYS A 1 381 ? -32.817 6.529 38.857 1.00 95.88 381 LYS A N 1
ATOM 3156 C CA . LYS A 1 381 ? -34.059 7.078 38.298 1.00 95.88 381 LYS A CA 1
ATOM 3157 C C . LYS A 1 381 ? -34.951 5.997 37.683 1.00 95.88 381 LYS A C 1
ATOM 3159 O O . LYS A 1 381 ? -36.174 6.044 37.825 1.00 95.88 381 LYS A O 1
ATOM 3164 N N . GLU A 1 382 ? -34.358 5.034 36.984 1.00 96.12 382 GLU A N 1
ATOM 3165 C CA . GLU A 1 382 ? -35.076 3.881 36.435 1.00 96.12 382 GLU A CA 1
ATOM 3166 C C . GLU A 1 382 ? -35.712 3.043 37.551 1.00 96.12 382 GLU A C 1
ATOM 3168 O O . GLU A 1 382 ? -36.896 2.705 37.472 1.00 96.12 382 GLU A O 1
ATOM 3173 N N . GLY A 1 383 ? -34.959 2.771 38.618 1.00 94.94 383 GLY A N 1
ATOM 3174 C CA . GLY A 1 383 ? -35.462 2.060 39.785 1.00 94.94 383 GLY A CA 1
ATOM 3175 C C . GLY A 1 383 ? -36.586 2.814 40.493 1.00 94.94 383 GLY A C 1
ATOM 3176 O O . GLY A 1 383 ? -37.640 2.241 40.732 1.00 94.94 383 GLY A O 1
ATOM 3177 N N . GLU A 1 384 ? -36.438 4.117 40.737 1.00 94.50 384 GLU A N 1
ATOM 3178 C CA . GLU A 1 384 ? -37.487 4.969 41.322 1.00 94.50 384 GLU A CA 1
ATOM 3179 C C . GLU A 1 384 ? -38.769 4.987 40.483 1.00 94.50 384 GLU A C 1
ATOM 3181 O O . GLU A 1 384 ? -39.871 4.846 41.014 1.00 94.50 384 GLU A O 1
ATOM 3186 N N . THR A 1 385 ? -38.637 5.113 39.161 1.00 95.31 385 THR A N 1
ATOM 3187 C CA . THR A 1 385 ? -39.783 5.093 38.240 1.00 95.31 385 THR A CA 1
ATOM 3188 C C . THR A 1 385 ? -40.493 3.738 38.295 1.00 95.31 385 THR A C 1
ATOM 3190 O O . THR A 1 385 ? -41.721 3.661 38.341 1.00 95.31 385 THR A O 1
ATOM 3193 N N . THR A 1 386 ? -39.722 2.651 38.335 1.00 94.25 386 THR A N 1
ATOM 3194 C CA . THR A 1 386 ? -40.261 1.289 38.430 1.00 94.25 386 THR A CA 1
ATOM 3195 C C . THR A 1 386 ? -40.914 1.041 39.794 1.00 94.25 386 THR A C 1
ATOM 3197 O O . THR A 1 386 ? -41.976 0.430 39.866 1.00 94.25 386 THR A O 1
ATOM 3200 N N . GLN A 1 387 ? -40.354 1.599 40.869 1.00 92.38 387 GLN A N 1
ATOM 3201 C CA . GLN A 1 387 ? -40.916 1.560 42.218 1.00 92.38 387 GLN A CA 1
ATOM 3202 C C . GLN A 1 387 ? -42.268 2.273 42.309 1.00 92.38 387 GLN A C 1
ATOM 3204 O O . GLN A 1 387 ? -43.174 1.785 42.982 1.00 92.38 387 GLN A O 1
ATOM 3209 N N . GLN A 1 388 ? -42.409 3.431 41.659 1.00 92.62 388 GLN A N 1
ATOM 3210 C CA . GLN A 1 388 ? -43.674 4.170 41.617 1.00 92.62 388 GLN A CA 1
ATOM 3211 C C . GLN A 1 388 ? -44.757 3.351 40.917 1.00 92.62 388 GLN A C 1
ATOM 3213 O O . GLN A 1 388 ? -45.841 3.181 41.470 1.00 92.62 388 GLN A O 1
ATOM 3218 N N . ARG A 1 389 ? -44.423 2.742 39.773 1.00 91.00 389 ARG A N 1
ATOM 3219 C CA . ARG A 1 389 ? -45.319 1.811 39.071 1.00 91.00 389 ARG A CA 1
ATOM 3220 C C . ARG A 1 389 ? -45.695 0.611 39.940 1.00 91.00 389 ARG A C 1
ATOM 3222 O O . ARG A 1 389 ? -46.856 0.222 39.961 1.00 91.00 389 ARG A O 1
ATOM 3229 N N . ALA A 1 390 ? -44.743 0.055 40.690 1.00 90.19 390 ALA A N 1
ATOM 3230 C CA . ALA A 1 390 ? -45.010 -1.035 41.628 1.00 90.19 390 ALA A CA 1
ATOM 3231 C C . ALA A 1 390 ? -45.980 -0.607 42.745 1.00 90.19 390 ALA A C 1
ATOM 3233 O O . ALA A 1 390 ? -46.903 -1.343 43.080 1.00 90.19 390 ALA A O 1
ATOM 3234 N N . ALA A 1 391 ? -45.819 0.606 43.286 1.00 88.19 391 ALA A N 1
ATOM 3235 C CA . ALA A 1 391 ? -46.706 1.153 44.312 1.00 88.19 391 ALA A CA 1
ATOM 3236 C C . ALA A 1 391 ? -48.117 1.470 43.782 1.00 88.19 391 ALA A C 1
ATOM 3238 O O . ALA A 1 391 ? -49.096 1.318 44.510 1.00 88.19 391 ALA A O 1
ATOM 3239 N N . GLU A 1 392 ? -48.241 1.902 42.526 1.00 87.69 392 GLU A N 1
ATOM 3240 C CA . GLU A 1 392 ? -49.534 2.064 41.849 1.00 87.69 392 GLU A CA 1
ATOM 3241 C C . GLU A 1 392 ? -50.207 0.714 41.600 1.00 87.69 392 GLU A C 1
ATOM 3243 O O . GLU A 1 392 ? -51.382 0.557 41.924 1.00 87.69 392 GLU A O 1
ATOM 3248 N N . ALA A 1 393 ? -49.453 -0.276 41.111 1.00 85.19 393 ALA A N 1
ATOM 3249 C CA . ALA A 1 393 ? -49.943 -1.638 40.936 1.00 85.19 393 ALA A CA 1
ATOM 3250 C C . ALA A 1 393 ? -50.420 -2.226 42.270 1.00 85.19 393 ALA A C 1
ATOM 3252 O O . ALA A 1 393 ? -51.501 -2.802 42.327 1.00 85.19 393 ALA A O 1
ATOM 3253 N N . HIS A 1 394 ? -49.682 -2.007 43.361 1.00 83.19 394 HIS A N 1
ATOM 3254 C CA . HIS A 1 394 ? -50.062 -2.472 44.694 1.00 83.19 394 HIS A CA 1
ATOM 3255 C C . HIS A 1 394 ? -51.453 -1.962 45.122 1.00 83.19 394 HIS A C 1
ATOM 3257 O O . HIS A 1 394 ? -52.258 -2.753 45.603 1.00 83.19 394 HIS A O 1
ATOM 3263 N N . LYS A 1 395 ? -51.802 -0.695 44.846 1.00 82.75 395 LYS A N 1
ATOM 3264 C CA . LYS A 1 395 ? -53.154 -0.164 45.129 1.00 82.75 395 LYS A CA 1
ATOM 3265 C C . LYS A 1 395 ? -54.268 -0.898 44.376 1.00 82.75 395 LYS A C 1
ATOM 3267 O O . LYS A 1 395 ? -55.395 -0.929 44.844 1.00 82.75 395 LYS A O 1
ATOM 3272 N N . VAL A 1 396 ? -53.964 -1.459 43.207 1.00 76.00 396 VAL A N 1
ATOM 3273 C CA . VAL A 1 396 ? -54.920 -2.185 42.352 1.00 76.00 396 VAL A CA 1
ATOM 3274 C C . VAL A 1 396 ? -54.930 -3.687 42.666 1.00 76.00 396 VAL A C 1
ATOM 3276 O O . VAL A 1 396 ? -55.916 -4.377 42.405 1.00 76.00 396 VAL A O 1
ATOM 3279 N N . VAL A 1 397 ? -53.849 -4.224 43.242 1.00 69.81 397 VAL A N 1
ATOM 3280 C CA . VAL A 1 397 ? -53.751 -5.634 43.655 1.00 69.81 397 VAL A CA 1
ATOM 3281 C C . VAL A 1 397 ? -54.763 -5.974 44.747 1.00 69.81 397 VAL A C 1
ATOM 3283 O O . VAL A 1 397 ? -55.268 -7.098 44.745 1.00 69.81 397 VAL A O 1
ATOM 3286 N N . GLU A 1 398 ? -55.115 -5.018 45.611 1.00 63.66 398 GLU A N 1
ATOM 3287 C CA . GLU A 1 398 ? -56.187 -5.192 46.604 1.00 63.66 398 GLU A CA 1
ATOM 3288 C C . GLU A 1 398 ? -57.527 -5.590 45.948 1.00 63.66 398 GLU A C 1
ATOM 3290 O O . GLU A 1 398 ? -58.251 -6.412 46.508 1.00 63.66 398 GLU A O 1
ATOM 3295 N N . ASP A 1 399 ? -57.788 -5.133 44.715 1.00 59.75 399 ASP A N 1
ATOM 3296 C CA . ASP A 1 399 ? -59.014 -5.430 43.957 1.00 59.75 399 ASP A CA 1
ATOM 3297 C C . ASP A 1 399 ? -58.856 -6.567 42.924 1.00 59.75 399 ASP A C 1
ATOM 3299 O O . ASP A 1 399 ? -59.818 -7.268 42.608 1.00 59.75 399 ASP A O 1
ATOM 3303 N N . THR A 1 400 ? -57.654 -6.769 42.371 1.00 65.69 400 THR A N 1
ATOM 3304 C CA . THR A 1 400 ? -57.413 -7.656 41.206 1.00 65.69 400 THR A CA 1
ATOM 3305 C C . THR A 1 400 ? -56.625 -8.931 41.517 1.00 65.69 400 THR A C 1
ATOM 3307 O O . THR A 1 400 ? -56.539 -9.818 40.667 1.00 65.69 400 THR A O 1
ATOM 3310 N N . GLN A 1 401 ? -56.033 -9.041 42.713 1.00 70.88 401 GLN A N 1
ATOM 3311 C CA . GLN A 1 401 ? -55.171 -10.153 43.148 1.00 70.88 401 GLN A CA 1
ATOM 3312 C C . GLN A 1 401 ? -53.976 -10.471 42.220 1.00 70.88 401 GLN A C 1
ATOM 3314 O O . GLN A 1 401 ? -53.422 -11.575 42.273 1.00 70.88 401 GLN A O 1
ATOM 3319 N N . ASN A 1 402 ? -53.524 -9.521 41.396 1.00 80.06 402 ASN A N 1
ATOM 3320 C CA . ASN A 1 402 ? -52.401 -9.715 40.471 1.00 80.06 402 ASN A CA 1
ATOM 3321 C C . ASN A 1 402 ? -51.027 -9.496 41.146 1.00 80.06 402 ASN A C 1
ATOM 3323 O O . ASN A 1 402 ? -50.282 -8.568 40.836 1.00 80.06 402 ASN A O 1
ATOM 3327 N N . TRP A 1 403 ? -50.702 -10.360 42.110 1.00 83.38 403 TRP A N 1
ATOM 3328 C CA . TRP A 1 403 ? -49.472 -10.285 42.912 1.00 83.38 403 TRP A CA 1
ATOM 3329 C C . TRP A 1 403 ? -48.181 -10.526 42.113 1.00 83.38 403 TRP A C 1
ATOM 3331 O O . TRP A 1 403 ? -47.126 -10.011 42.490 1.00 83.38 403 TRP A O 1
ATOM 3341 N N . ASP A 1 404 ? -48.259 -11.285 41.016 1.00 84.12 404 ASP A N 1
ATOM 3342 C CA . ASP A 1 404 ? -47.097 -11.673 40.208 1.00 84.12 404 ASP A CA 1
ATOM 3343 C C . ASP A 1 404 ? -46.498 -10.451 39.483 1.00 84.12 404 ASP A C 1
ATOM 3345 O O . ASP A 1 404 ? -45.293 -10.209 39.561 1.00 84.12 404 ASP A O 1
ATOM 3349 N N . GLU A 1 405 ? -47.340 -9.622 38.855 1.00 85.44 405 GLU A N 1
ATOM 3350 C CA . GLU A 1 405 ? -46.910 -8.402 38.155 1.00 85.44 405 GLU A CA 1
ATOM 3351 C C . GLU A 1 405 ? -46.299 -7.366 39.110 1.00 85.44 405 GLU A C 1
ATOM 3353 O O . GLU A 1 405 ? -45.254 -6.778 38.829 1.00 85.44 405 GLU A O 1
ATOM 3358 N N . MET A 1 406 ? -46.920 -7.169 40.273 1.00 88.75 406 MET A N 1
ATOM 3359 C CA . MET A 1 406 ? -46.433 -6.232 41.285 1.00 88.75 406 MET A CA 1
ATOM 3360 C C . MET A 1 406 ? -45.074 -6.669 41.857 1.00 88.75 406 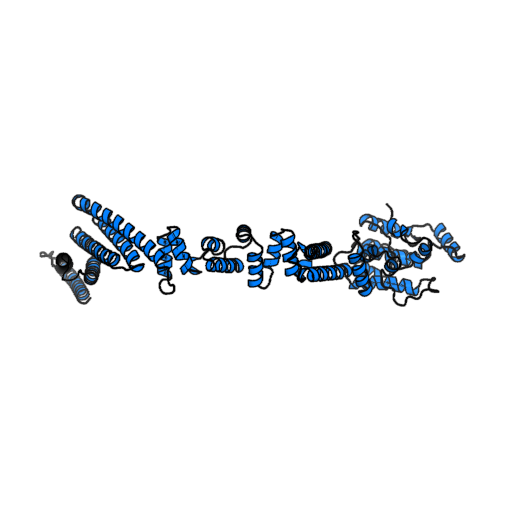MET A C 1
ATOM 3362 O O . MET A 1 406 ? -44.157 -5.849 41.971 1.00 88.75 406 MET A O 1
ATOM 3366 N N . THR A 1 407 ? -44.914 -7.961 42.161 1.00 88.38 407 THR A N 1
ATOM 3367 C CA . THR A 1 407 ? -43.650 -8.506 42.685 1.00 88.38 407 THR A CA 1
ATOM 3368 C C . THR A 1 407 ? -42.521 -8.356 41.665 1.00 88.38 407 THR A C 1
ATOM 3370 O O . THR A 1 407 ? -41.407 -7.979 42.036 1.00 88.38 407 THR A O 1
ATOM 3373 N N . GLU A 1 408 ? -42.809 -8.584 40.380 1.00 91.56 408 GLU A N 1
ATOM 3374 C CA . GLU A 1 408 ? -41.848 -8.390 39.291 1.00 91.56 408 GLU A CA 1
ATOM 3375 C C . GLU A 1 408 ? -41.415 -6.921 39.159 1.00 91.56 408 GLU A C 1
ATOM 3377 O O . GLU A 1 408 ? -40.226 -6.640 39.007 1.00 91.56 408 GLU A O 1
ATOM 3382 N N . LEU A 1 409 ? -42.329 -5.955 39.305 1.00 92.94 409 LEU A N 1
ATOM 3383 C CA . LEU A 1 409 ? -41.966 -4.532 39.289 1.00 92.94 409 LEU A CA 1
ATOM 3384 C C . LEU A 1 409 ? -41.046 -4.157 40.464 1.00 92.94 409 LEU A C 1
ATOM 3386 O O . LEU A 1 409 ? -40.043 -3.466 40.265 1.00 92.94 409 LEU A O 1
ATOM 3390 N N . TYR A 1 410 ? -41.321 -4.637 41.682 1.00 93.25 410 TYR A N 1
ATOM 3391 C CA . TYR A 1 410 ? -40.403 -4.417 42.808 1.00 93.25 410 TYR A CA 1
ATOM 3392 C C . TYR A 1 410 ? -39.052 -5.114 42.606 1.00 93.25 410 TYR A C 1
ATOM 3394 O O . TYR A 1 410 ? -38.016 -4.557 42.977 1.00 93.25 410 TYR A O 1
ATOM 3402 N N . PHE A 1 411 ? -39.036 -6.296 41.984 1.00 92.94 411 PHE A N 1
ATOM 3403 C CA . PHE A 1 411 ? -37.800 -6.989 41.627 1.00 92.94 411 PHE A CA 1
ATOM 3404 C C . PHE A 1 411 ? -36.964 -6.188 40.620 1.00 92.94 411 PHE A C 1
ATOM 3406 O O . PHE A 1 411 ? -35.769 -5.985 40.844 1.00 92.94 411 PHE A O 1
ATOM 3413 N N . GLN A 1 412 ? -37.582 -5.679 39.552 1.00 94.44 412 GLN A N 1
ATOM 3414 C CA . GLN A 1 412 ? -36.925 -4.842 38.543 1.00 94.44 412 GLN A CA 1
ATOM 3415 C C . GLN A 1 412 ? -36.379 -3.545 39.148 1.00 94.44 412 GLN A C 1
ATOM 3417 O O . GLN A 1 412 ? -35.223 -3.193 38.915 1.00 94.44 412 GLN A O 1
ATOM 3422 N N . SER A 1 413 ? -37.174 -2.884 39.992 1.00 94.88 413 SER A N 1
ATOM 3423 C CA . SER A 1 413 ? -36.769 -1.696 40.747 1.00 94.88 413 SER A CA 1
ATOM 3424 C C . SER A 1 413 ? -35.519 -1.957 41.600 1.00 94.88 413 SER A C 1
ATOM 3426 O O . SER A 1 413 ? -34.523 -1.234 41.505 1.00 94.88 413 SER A O 1
ATOM 3428 N N . MET A 1 414 ? -35.525 -3.050 42.374 1.00 94.69 414 MET A N 1
ATOM 3429 C CA . MET A 1 414 ? -34.369 -3.486 43.162 1.00 94.69 414 MET A CA 1
ATOM 3430 C C . MET A 1 414 ? -33.156 -3.771 42.272 1.00 94.69 414 MET A C 1
ATOM 3432 O O . MET A 1 414 ? -32.052 -3.335 42.596 1.00 94.69 414 MET A O 1
ATOM 3436 N N . LYS A 1 415 ? -33.345 -4.451 41.134 1.00 95.50 415 LYS A N 1
ATOM 3437 C CA . LYS A 1 415 ? -32.258 -4.763 40.200 1.00 95.50 415 LYS A CA 1
ATOM 3438 C C . LYS A 1 415 ? -31.622 -3.516 39.599 1.00 95.50 415 LYS A C 1
ATOM 3440 O O . LYS A 1 415 ? -30.402 -3.495 39.457 1.00 95.50 415 LYS A O 1
ATOM 3445 N N . SER A 1 416 ? -32.389 -2.480 39.273 1.00 95.19 416 SER A N 1
ATOM 3446 C CA . SER A 1 416 ? -31.806 -1.214 38.816 1.00 95.19 416 SER A CA 1
ATOM 3447 C C . SER A 1 416 ? -31.001 -0.540 39.936 1.00 95.19 416 SER A C 1
ATOM 3449 O O . SER A 1 416 ? -29.863 -0.135 39.703 1.00 95.19 416 SER A O 1
ATOM 3451 N N . LEU A 1 417 ? -31.493 -0.520 41.180 1.00 95.00 417 LEU A N 1
ATOM 3452 C CA . LEU A 1 417 ? -30.723 0.025 42.310 1.00 95.00 417 LEU A CA 1
ATOM 3453 C C . LEU A 1 417 ? -29.461 -0.789 42.638 1.00 95.00 417 LEU A C 1
ATOM 3455 O O . LEU A 1 417 ? -28.443 -0.204 42.997 1.00 95.00 417 LEU A O 1
ATOM 3459 N N . ASP A 1 418 ? -29.495 -2.113 42.476 1.00 94.50 418 ASP A N 1
ATOM 3460 C CA . ASP A 1 418 ? -28.317 -2.982 42.597 1.00 94.50 418 ASP A CA 1
ATOM 3461 C C . ASP A 1 418 ? -27.233 -2.581 41.583 1.00 94.50 418 ASP A C 1
ATOM 3463 O O . ASP A 1 418 ? -26.075 -2.375 41.951 1.00 94.50 418 ASP A O 1
ATOM 3467 N N . LYS A 1 419 ? -27.611 -2.345 40.318 1.00 96.88 419 LYS A N 1
ATOM 3468 C CA . LYS A 1 419 ? -26.681 -1.830 39.298 1.00 96.88 419 LYS A CA 1
ATOM 3469 C C . LYS A 1 419 ? -26.091 -0.477 39.701 1.00 96.88 419 LYS A C 1
ATOM 3471 O O . LYS A 1 419 ? -24.879 -0.296 39.600 1.00 96.88 419 LYS A O 1
ATOM 3476 N N . ALA A 1 420 ? -26.918 0.455 40.181 1.00 96.12 420 ALA A N 1
ATOM 3477 C CA . ALA A 1 420 ? -26.457 1.768 40.639 1.00 96.12 420 ALA A CA 1
ATOM 3478 C C . ALA A 1 420 ? -25.462 1.659 41.806 1.00 96.12 420 ALA A C 1
ATOM 3480 O O . ALA A 1 420 ? -24.411 2.301 41.789 1.00 96.12 420 ALA A O 1
ATOM 3481 N N . HIS A 1 421 ? -25.763 0.806 42.787 1.00 94.81 421 HIS A N 1
ATOM 3482 C CA . HIS A 1 421 ? -24.914 0.561 43.948 1.00 94.81 421 HIS A CA 1
ATOM 3483 C C . HIS A 1 421 ? -23.566 -0.062 43.554 1.00 94.81 421 HIS A C 1
ATOM 3485 O O . HIS A 1 421 ? -22.524 0.357 44.055 1.00 94.81 421 HIS A O 1
ATOM 3491 N N . GLN A 1 422 ? -23.557 -1.004 42.606 1.00 94.69 422 GLN A N 1
ATOM 3492 C CA . GLN A 1 422 ? -22.319 -1.593 42.081 1.00 94.69 422 GLN A CA 1
ATOM 3493 C C . GLN A 1 422 ? -21.432 -0.580 41.341 1.00 94.69 422 GLN A C 1
ATOM 3495 O O . GLN A 1 422 ? -20.210 -0.719 41.363 1.00 94.69 422 GLN A O 1
ATOM 3500 N N . LEU A 1 423 ? -22.028 0.417 40.682 1.00 94.69 423 LEU A N 1
ATOM 3501 C CA . LEU A 1 423 ? -21.307 1.445 39.926 1.00 94.69 423 LEU A CA 1
ATOM 3502 C C . LEU A 1 423 ? -20.751 2.561 40.817 1.00 94.69 423 LEU A C 1
ATOM 3504 O O . LEU A 1 423 ? -19.623 3.010 40.613 1.00 94.69 423 LEU A O 1
ATOM 3508 N N . TYR A 1 424 ? -21.555 3.050 41.766 1.00 93.06 424 TYR A N 1
ATOM 3509 C CA . TYR A 1 424 ? -21.213 4.211 42.586 1.00 93.06 424 TYR A CA 1
ATOM 3510 C C . TYR A 1 424 ? -21.904 4.161 43.958 1.00 93.06 424 TYR A C 1
ATOM 3512 O O . TYR A 1 424 ? -22.881 4.866 44.210 1.00 93.06 424 TYR A O 1
ATOM 3520 N N . ALA A 1 425 ? -21.382 3.339 44.871 1.00 88.75 425 ALA A N 1
ATOM 3521 C CA . ALA A 1 425 ? -21.870 3.282 46.246 1.00 88.75 425 ALA A CA 1
ATOM 3522 C C . ALA A 1 425 ? -21.542 4.585 47.000 1.00 88.75 425 ALA A C 1
ATOM 3524 O O . ALA A 1 425 ? -20.389 4.875 47.321 1.00 88.75 425 ALA A O 1
ATOM 3525 N N . ASN A 1 426 ? -22.575 5.374 47.282 1.00 91.19 426 ASN A N 1
ATOM 3526 C CA . ASN A 1 426 ? -22.548 6.482 48.233 1.00 91.19 426 ASN A CA 1
ATOM 3527 C C . ASN A 1 426 ? -23.662 6.278 49.272 1.00 91.19 426 ASN A C 1
ATOM 3529 O O . ASN A 1 426 ? -24.493 5.383 49.103 1.00 91.19 426 ASN A O 1
ATOM 3533 N N . ASP A 1 427 ? -23.688 7.089 50.329 1.00 88.06 427 ASP A N 1
ATOM 3534 C CA . ASP A 1 427 ? -24.645 6.906 51.428 1.00 88.06 427 ASP A CA 1
ATOM 3535 C C . ASP A 1 427 ? -26.103 6.902 50.945 1.00 88.06 427 ASP A C 1
ATOM 3537 O O . ASP A 1 427 ? -26.889 6.054 51.360 1.00 88.06 427 ASP A O 1
ATOM 3541 N N . ASP A 1 428 ? -26.448 7.788 50.010 1.00 89.00 428 ASP A N 1
ATOM 3542 C CA . ASP A 1 428 ? -27.803 7.929 49.473 1.00 89.00 428 ASP A CA 1
ATOM 3543 C C . ASP A 1 428 ? -28.226 6.712 48.630 1.00 89.00 428 ASP A C 1
ATOM 3545 O O . ASP A 1 428 ? -29.260 6.093 48.883 1.00 89.00 428 ASP A O 1
ATOM 3549 N N . ILE A 1 429 ? -27.389 6.287 47.680 1.00 90.88 429 ILE A N 1
ATOM 3550 C CA . ILE A 1 429 ? -27.628 5.106 46.837 1.00 90.88 429 ILE A CA 1
ATOM 3551 C C . ILE A 1 429 ? -27.652 3.835 47.688 1.00 90.88 429 ILE A C 1
ATOM 3553 O O . ILE A 1 429 ? -28.477 2.957 47.449 1.00 90.88 429 ILE A O 1
ATOM 3557 N N . SER A 1 430 ? -26.797 3.737 48.707 1.00 89.62 430 SER A N 1
ATOM 3558 C CA . SER A 1 430 ? -26.753 2.584 49.617 1.00 89.62 430 SER A CA 1
ATOM 3559 C C . SER A 1 430 ? -28.032 2.488 50.449 1.00 89.62 430 SER A C 1
ATOM 3561 O O . SER A 1 430 ? -28.612 1.409 50.587 1.00 89.62 430 SER A O 1
ATOM 3563 N N . GLN A 1 431 ? -28.531 3.621 50.949 1.00 87.25 431 GLN A N 1
ATOM 3564 C CA . GLN A 1 431 ? -29.814 3.681 51.646 1.00 87.25 431 GLN A CA 1
ATOM 3565 C C . GLN A 1 431 ? -30.977 3.289 50.726 1.00 87.25 431 GLN A C 1
ATOM 3567 O O . GLN A 1 431 ? -31.809 2.463 51.118 1.00 87.25 431 GLN A O 1
ATOM 3572 N N . HIS A 1 432 ? -31.017 3.819 49.498 1.00 88.12 432 HIS A N 1
ATOM 3573 C CA . HIS A 1 432 ? -32.036 3.471 48.505 1.00 88.12 432 HIS A CA 1
ATOM 3574 C C . HIS A 1 432 ? -31.986 1.990 48.124 1.00 88.12 432 HIS A C 1
ATOM 3576 O O . HIS A 1 432 ? -33.024 1.327 48.143 1.00 88.12 432 HIS A O 1
ATOM 3582 N N . TYR A 1 433 ? -30.793 1.449 47.871 1.00 91.94 433 TYR A N 1
ATOM 3583 C CA . TYR A 1 433 ? -30.573 0.035 47.579 1.00 91.94 433 TYR A CA 1
ATOM 3584 C C . TYR A 1 433 ? -31.142 -0.850 48.687 1.00 91.94 433 TYR A C 1
ATOM 3586 O O . TYR A 1 433 ? -32.022 -1.670 48.429 1.00 91.94 433 TYR A O 1
ATOM 3594 N N . HIS A 1 434 ? -30.729 -0.638 49.939 1.00 88.94 434 HIS A N 1
ATOM 3595 C CA . HIS A 1 434 ? -31.217 -1.446 51.054 1.00 88.94 434 HIS A CA 1
ATOM 3596 C C . HIS A 1 434 ? -32.727 -1.299 51.275 1.00 88.94 434 HIS A C 1
ATOM 3598 O O . HIS A 1 434 ? -33.403 -2.288 51.559 1.00 88.94 434 HIS A O 1
ATOM 3604 N N . LYS A 1 435 ? -33.282 -0.092 51.113 1.00 89.06 435 LYS A N 1
ATOM 3605 C CA . LYS A 1 435 ? -34.729 0.149 51.208 1.00 89.06 435 LYS A CA 1
ATOM 3606 C C . LYS A 1 435 ? -35.507 -0.618 50.139 1.00 89.06 435 LYS A C 1
ATOM 3608 O O . LYS A 1 435 ? -36.501 -1.263 50.457 1.00 89.06 435 LYS A O 1
ATOM 3613 N N . TYR A 1 436 ? -35.070 -0.559 48.887 1.00 90.69 436 TYR A N 1
ATOM 3614 C CA . TYR A 1 436 ? -35.798 -1.144 47.759 1.00 90.69 436 TYR A CA 1
ATOM 3615 C C . TYR A 1 436 ? -35.656 -2.664 47.746 1.00 90.69 436 TYR A C 1
ATOM 3617 O O . TYR A 1 436 ? -36.620 -3.374 47.465 1.00 90.69 436 TYR A O 1
ATOM 3625 N N . PHE A 1 437 ? -34.494 -3.169 48.162 1.00 90.69 437 PHE A N 1
ATOM 3626 C CA . PHE A 1 437 ? -34.283 -4.591 48.394 1.00 90.69 437 PHE A CA 1
ATOM 3627 C C . PHE A 1 437 ? -35.261 -5.141 49.435 1.00 90.69 437 PHE A C 1
ATOM 3629 O O . PHE A 1 437 ? -35.905 -6.168 49.222 1.00 90.69 437 PHE A O 1
ATOM 3636 N N . ARG A 1 438 ? -35.410 -4.426 50.552 1.00 88.94 438 ARG A N 1
ATOM 3637 C CA . ARG A 1 438 ? -36.358 -4.774 51.608 1.00 88.94 438 ARG A CA 1
ATOM 3638 C C . ARG A 1 438 ? -37.813 -4.742 51.136 1.00 88.94 438 ARG A C 1
ATOM 3640 O O . ARG A 1 438 ? -38.545 -5.675 51.449 1.00 88.94 438 ARG A O 1
ATOM 3647 N N . HIS A 1 439 ? -38.212 -3.736 50.354 1.00 89.44 439 HIS A N 1
ATOM 3648 C CA . HIS A 1 439 ? -39.548 -3.696 49.751 1.00 89.44 439 HIS A CA 1
ATOM 3649 C C . HIS A 1 439 ? -39.795 -4.899 48.837 1.00 89.44 439 HIS A C 1
ATOM 3651 O O . HIS A 1 439 ? -40.819 -5.557 48.976 1.00 89.44 439 HIS A O 1
ATOM 3657 N N . TYR A 1 440 ? -38.853 -5.236 47.951 1.00 91.69 440 TYR A N 1
ATOM 3658 C CA . TYR A 1 440 ? -38.979 -6.430 47.111 1.00 91.69 440 TYR A CA 1
ATOM 3659 C C . TYR A 1 440 ? -39.196 -7.695 47.950 1.00 91.69 440 TYR A C 1
ATOM 3661 O O . TYR A 1 440 ? -40.125 -8.448 47.673 1.00 91.69 440 TYR A O 1
ATOM 3669 N N . ILE A 1 441 ? -38.397 -7.909 49.002 1.00 88.44 441 ILE A N 1
ATOM 3670 C CA . ILE A 1 441 ? -38.573 -9.076 49.877 1.00 88.44 441 ILE A CA 1
ATOM 3671 C C . ILE A 1 441 ? -39.942 -9.059 50.565 1.00 88.44 441 ILE A C 1
ATOM 3673 O O . ILE A 1 441 ? -40.607 -10.091 50.608 1.00 88.44 441 ILE A O 1
ATOM 3677 N N . GLN A 1 442 ? -40.360 -7.910 51.099 1.00 87.31 442 GLN A N 1
ATOM 3678 C CA . GLN A 1 442 ? -41.661 -7.763 51.746 1.00 87.31 442 GLN A CA 1
ATOM 3679 C C . GLN A 1 442 ? -42.786 -8.227 50.830 1.00 87.31 442 GLN A C 1
ATOM 3681 O O . GLN A 1 442 ? -43.532 -9.138 51.186 1.00 87.31 442 GLN A O 1
ATOM 3686 N N . TYR A 1 443 ? -42.855 -7.657 49.632 1.00 87.88 443 TYR A N 1
ATOM 3687 C CA . TYR A 1 443 ? -43.935 -7.952 48.705 1.00 87.88 443 TYR A CA 1
ATOM 3688 C C . TYR A 1 443 ? -43.838 -9.349 48.105 1.00 87.88 443 TYR A C 1
ATOM 3690 O O . TYR A 1 443 ? -44.863 -9.992 47.896 1.00 87.88 443 TYR A O 1
ATOM 3698 N N . ALA A 1 444 ? -42.625 -9.873 47.918 1.00 87.06 444 ALA A N 1
ATOM 3699 C CA . ALA A 1 444 ? -42.445 -11.258 47.519 1.00 87.06 444 ALA A CA 1
ATOM 3700 C C . ALA A 1 444 ? -42.969 -12.230 48.588 1.00 87.06 444 ALA A C 1
ATOM 3702 O O . ALA A 1 444 ? -43.624 -13.206 48.244 1.00 87.06 444 ALA A O 1
ATOM 3703 N N . ILE A 1 445 ? -42.743 -11.962 49.879 1.00 84.25 445 ILE A N 1
ATOM 3704 C CA . ILE A 1 445 ? -43.278 -12.781 50.976 1.00 84.25 445 ILE A CA 1
ATOM 3705 C C . ILE A 1 445 ? -44.808 -12.637 51.067 1.00 84.25 445 ILE A C 1
ATOM 3707 O O . ILE A 1 445 ? -45.514 -13.642 51.154 1.00 84.25 445 ILE A O 1
ATOM 3711 N N . GLU A 1 446 ? -45.339 -11.414 51.003 1.00 84.25 446 GLU A N 1
ATOM 3712 C CA . GLU A 1 446 ? -46.784 -11.140 51.046 1.00 84.25 446 GLU A CA 1
ATOM 3713 C C . GLU A 1 446 ? -47.544 -11.794 49.879 1.00 84.25 446 GLU A C 1
ATOM 3715 O O . GLU A 1 446 ? -48.586 -12.415 50.100 1.00 84.25 446 GLU A O 1
ATOM 3720 N N . ALA A 1 447 ? -46.989 -11.776 48.663 1.00 84.00 447 ALA A N 1
ATOM 3721 C CA . ALA A 1 447 ? -47.551 -12.475 47.506 1.00 84.00 447 ALA A CA 1
ATOM 3722 C C . ALA A 1 447 ? -47.723 -13.982 47.764 1.00 84.00 447 ALA A C 1
ATOM 3724 O O . ALA A 1 447 ? -48.747 -14.578 47.419 1.00 84.00 447 ALA A O 1
ATOM 3725 N N . GLN A 1 448 ? -46.749 -14.605 48.434 1.00 80.50 448 GLN A N 1
ATOM 3726 C CA . GLN A 1 448 ? -46.798 -16.027 48.787 1.00 80.50 448 GLN A CA 1
ATOM 3727 C C . GLN A 1 448 ? -47.856 -16.323 49.862 1.00 80.50 448 GLN A C 1
ATOM 3729 O O . GLN A 1 448 ? -48.414 -17.425 49.886 1.00 80.50 448 GLN A O 1
ATOM 3734 N N . PHE A 1 449 ? -48.150 -15.356 50.737 1.00 77.88 449 PHE A N 1
ATOM 3735 C CA . PHE A 1 449 ? -49.257 -15.443 51.691 1.00 77.88 449 PHE A CA 1
ATOM 3736 C C . PHE A 1 449 ? -50.618 -15.296 51.018 1.00 77.88 449 PHE A C 1
ATOM 3738 O O . PHE A 1 449 ? -51.530 -16.065 51.326 1.00 77.88 449 PHE A O 1
ATOM 3745 N N . ALA A 1 450 ? -50.748 -14.341 50.098 1.00 78.69 450 ALA A N 1
ATOM 3746 C CA . ALA A 1 450 ? -51.986 -14.082 49.377 1.00 78.69 450 ALA A CA 1
ATOM 3747 C C . ALA A 1 450 ? -52.352 -15.213 48.403 1.00 78.69 450 ALA A C 1
ATOM 3749 O O . ALA A 1 450 ? -53.532 -15.454 48.151 1.00 78.69 450 ALA A O 1
ATOM 3750 N N . GLN A 1 451 ? -51.358 -15.957 47.902 1.00 77.25 451 GLN A N 1
ATOM 3751 C CA . GLN A 1 451 ? -51.557 -17.088 46.993 1.00 77.25 451 GLN A CA 1
ATOM 3752 C C . GLN A 1 451 ? -50.993 -18.407 47.569 1.00 77.25 451 GLN A C 1
ATOM 3754 O O . GLN A 1 451 ? -50.011 -18.944 47.050 1.00 77.25 451 GLN A O 1
ATOM 3759 N N . PRO A 1 452 ? -51.637 -19.010 48.598 1.00 71.00 452 PRO A N 1
ATOM 3760 C CA . PRO A 1 452 ? -51.151 -20.219 49.273 1.00 71.00 452 PRO A CA 1
ATOM 3761 C C . PRO A 1 452 ? -50.871 -21.417 48.362 1.00 71.00 452 PRO A C 1
ATOM 3763 O O . PRO A 1 452 ? -50.053 -22.269 48.700 1.00 71.00 452 PRO A O 1
ATOM 3766 N N . ALA A 1 453 ? -51.587 -21.512 47.239 1.00 69.62 453 ALA A N 1
ATOM 3767 C CA . ALA A 1 453 ? -51.448 -22.595 46.270 1.00 69.62 453 ALA A CA 1
ATOM 3768 C C . ALA A 1 453 ? -50.180 -22.473 45.408 1.00 69.62 453 ALA A C 1
ATOM 3770 O O . ALA A 1 453 ? -49.704 -23.479 44.892 1.00 69.62 453 ALA A O 1
ATOM 3771 N N . LYS A 1 454 ? -49.624 -21.261 45.272 1.00 70.62 454 LYS A N 1
ATOM 3772 C CA . LYS A 1 454 ? -48.369 -20.991 44.557 1.00 70.62 454 LYS A CA 1
ATOM 3773 C C . LYS A 1 454 ? -47.168 -20.861 45.502 1.00 70.62 454 LYS A C 1
ATOM 3775 O O . LYS A 1 454 ? -46.088 -20.484 45.053 1.00 70.62 454 LYS A O 1
ATOM 3780 N N . THR A 1 455 ? -47.345 -21.142 46.800 1.00 72.94 455 THR A N 1
ATOM 3781 C CA . THR A 1 455 ? -46.281 -20.956 47.790 1.00 72.94 455 THR A CA 1
ATOM 3782 C C . THR A 1 455 ? -45.079 -21.867 47.494 1.00 72.94 455 THR A C 1
ATOM 3784 O O . THR A 1 455 ? -45.201 -23.086 47.608 1.00 72.94 455 THR A O 1
ATOM 3787 N N . ASN A 1 456 ? -43.912 -21.289 47.195 1.00 80.38 456 ASN A N 1
ATOM 3788 C CA . ASN A 1 456 ? -42.633 -21.997 47.126 1.00 80.38 456 ASN A CA 1
ATOM 3789 C C . ASN A 1 456 ? -41.811 -21.716 48.394 1.00 80.38 456 ASN A C 1
ATOM 3791 O O . ASN A 1 456 ? -41.328 -20.601 48.606 1.00 80.38 456 ASN A O 1
ATOM 3795 N N . ILE A 1 457 ? -41.648 -22.740 49.237 1.00 80.06 457 ILE A N 1
ATOM 3796 C CA . ILE A 1 457 ? -40.993 -22.590 50.537 1.00 80.06 457 ILE A CA 1
ATOM 3797 C C . ILE A 1 457 ? -39.495 -22.284 50.424 1.00 80.06 457 ILE A C 1
ATOM 3799 O O . ILE A 1 457 ? -38.988 -21.453 51.174 1.00 80.06 457 ILE A O 1
ATOM 3803 N N . GLU A 1 458 ? -38.803 -22.849 49.433 1.00 81.88 458 GLU A N 1
ATOM 3804 C CA . GLU A 1 458 ? -37.382 -22.571 49.187 1.00 81.88 458 GLU A CA 1
ATOM 3805 C C . GLU A 1 458 ? -37.156 -21.100 48.822 1.00 81.88 458 GLU A C 1
ATOM 3807 O O . GLU A 1 458 ? -36.161 -20.486 49.213 1.00 81.88 458 GLU A O 1
ATOM 3812 N N . THR A 1 459 ? -38.095 -20.512 48.078 1.00 83.25 459 THR A N 1
ATOM 3813 C CA . THR A 1 459 ? -38.060 -19.094 47.713 1.00 83.25 459 THR A CA 1
ATOM 3814 C C . THR A 1 459 ? -38.228 -18.205 48.945 1.00 83.25 459 THR A C 1
ATOM 3816 O O . THR A 1 459 ? -37.450 -17.266 49.112 1.00 83.25 459 THR A O 1
ATOM 3819 N N . ILE A 1 460 ? -39.156 -18.544 49.850 1.00 83.81 460 ILE A N 1
ATOM 3820 C CA . ILE A 1 460 ? -39.343 -17.824 51.122 1.00 83.81 460 ILE A CA 1
ATOM 3821 C C . ILE A 1 460 ? -38.076 -17.898 51.980 1.00 83.81 460 ILE A C 1
ATOM 3823 O O . ILE A 1 460 ? -37.625 -16.866 52.476 1.00 83.81 460 ILE A O 1
ATOM 3827 N N . TYR A 1 461 ? -37.456 -19.075 52.115 1.00 84.38 461 TYR A N 1
ATOM 3828 C CA . TYR A 1 461 ? -36.196 -19.216 52.852 1.00 84.38 461 TYR A CA 1
ATOM 3829 C C . TYR A 1 461 ? -35.087 -18.330 52.273 1.00 84.38 461 TYR A C 1
ATOM 3831 O O . TYR A 1 461 ? -34.439 -17.588 53.014 1.00 84.38 461 TYR A O 1
ATOM 3839 N N . LYS A 1 462 ? -34.914 -18.322 50.943 1.00 86.62 462 LYS A N 1
ATOM 3840 C CA . LYS A 1 462 ? -33.942 -17.444 50.268 1.00 86.62 462 LYS A CA 1
ATOM 3841 C C . LYS A 1 462 ? -34.224 -15.966 50.539 1.00 86.62 462 LYS A C 1
ATOM 3843 O O . LYS A 1 462 ? -33.292 -15.201 50.795 1.00 86.62 462 LYS A O 1
ATOM 3848 N N . HIS A 1 463 ? -35.490 -15.549 50.506 1.00 87.88 463 HIS A N 1
ATOM 3849 C CA . HIS A 1 463 ? -35.880 -14.173 50.816 1.00 87.88 463 HIS A CA 1
ATOM 3850 C C . HIS A 1 463 ? -35.614 -13.808 52.279 1.00 87.88 463 HIS A C 1
ATOM 3852 O O . HIS A 1 463 ? -35.084 -12.728 52.527 1.00 87.88 463 HIS A O 1
ATOM 3858 N N . LEU A 1 464 ? -35.895 -14.699 53.233 1.00 87.19 464 LEU A N 1
ATOM 3859 C CA . LEU A 1 464 ? -35.644 -14.480 54.663 1.00 87.19 464 LEU A CA 1
ATOM 3860 C C . LEU A 1 464 ? -34.152 -14.380 54.996 1.00 87.19 464 LEU A C 1
ATOM 3862 O O . LEU A 1 464 ? -33.741 -13.444 55.686 1.00 87.19 464 LEU A O 1
ATOM 3866 N N . GLU A 1 465 ? -33.328 -15.281 54.460 1.00 86.88 465 GLU A N 1
ATOM 3867 C CA . GLU A 1 465 ? -31.869 -15.217 54.619 1.00 86.88 465 GLU A CA 1
ATOM 3868 C C . GLU A 1 465 ? -31.294 -13.926 54.032 1.00 86.88 465 GLU A C 1
ATOM 3870 O O . GLU A 1 465 ? -30.381 -13.308 54.585 1.00 86.88 465 GLU A O 1
ATOM 3875 N N . THR A 1 466 ? -31.871 -13.460 52.927 1.00 84.31 466 THR A N 1
ATOM 3876 C CA . THR A 1 466 ? -31.452 -12.202 52.313 1.00 84.31 466 THR A CA 1
ATOM 3877 C C . THR A 1 466 ? -31.963 -10.983 53.094 1.00 84.31 466 THR A C 1
ATOM 3879 O O . THR A 1 466 ? -31.223 -10.014 53.260 1.00 84.31 466 THR A O 1
ATOM 3882 N N . LEU A 1 467 ? -33.173 -11.037 53.665 1.00 87.19 467 LEU A N 1
ATOM 3883 C CA . LEU A 1 467 ? -33.723 -9.983 54.529 1.00 87.19 467 LEU A CA 1
ATOM 3884 C C . LEU A 1 467 ? -32.847 -9.761 55.756 1.00 87.19 467 LEU A C 1
ATOM 3886 O O . LEU A 1 467 ? -32.559 -8.623 56.116 1.00 87.19 467 LEU A O 1
ATOM 3890 N N . LYS A 1 468 ? -32.376 -10.853 56.360 1.00 86.19 468 LYS A N 1
ATOM 3891 C CA . LYS A 1 468 ? -31.468 -10.834 57.507 1.00 86.19 468 LYS A CA 1
ATOM 3892 C C . LYS A 1 468 ? -30.176 -10.065 57.211 1.00 86.19 468 LYS A C 1
ATOM 3894 O O . LYS A 1 468 ? -29.703 -9.334 58.076 1.00 86.19 468 LYS A O 1
ATOM 3899 N N . LYS A 1 469 ? -29.643 -10.166 55.986 1.00 85.19 469 LYS A N 1
ATOM 3900 C CA . LYS A 1 469 ? -28.448 -9.423 55.531 1.00 85.19 469 LYS A CA 1
ATOM 3901 C C . LYS A 1 469 ? -28.707 -7.933 55.285 1.00 85.19 469 LYS A C 1
ATOM 3903 O O . LYS A 1 469 ? -27.766 -7.148 55.308 1.00 85.19 469 LYS A O 1
ATOM 3908 N N . HIS A 1 470 ? -29.961 -7.543 55.058 1.00 85.81 470 HIS A N 1
ATOM 3909 C CA . HIS A 1 470 ? -30.369 -6.166 54.752 1.00 85.81 470 HIS A CA 1
ATOM 3910 C C . HIS A 1 470 ? -31.272 -5.542 55.826 1.00 85.81 470 HIS A C 1
ATOM 3912 O O . HIS A 1 470 ? -31.957 -4.544 55.566 1.00 85.81 470 HIS A O 1
ATOM 3918 N N . MET A 1 471 ? -31.268 -6.124 57.029 1.00 84.81 471 MET A N 1
ATOM 3919 C CA . MET A 1 471 ? -32.020 -5.638 58.181 1.00 84.81 471 MET A CA 1
ATOM 3920 C C . MET A 1 471 ? -31.669 -4.173 58.482 1.00 84.81 471 MET A C 1
ATOM 3922 O O . MET A 1 471 ? -30.488 -3.823 58.479 1.00 84.81 471 MET A O 1
ATOM 3926 N N . PRO A 1 472 ? -32.663 -3.310 58.764 1.00 84.88 472 PRO A N 1
ATOM 3927 C CA . PRO A 1 472 ? -32.393 -1.977 59.284 1.00 84.88 472 PRO A CA 1
ATOM 3928 C C . PRO A 1 472 ? -31.677 -2.069 60.633 1.00 84.88 472 PRO A C 1
ATOM 3930 O O . PRO A 1 472 ? -31.871 -3.036 61.377 1.00 84.88 472 PRO A O 1
ATOM 3933 N N . ASP A 1 473 ? -30.921 -1.038 60.994 1.00 82.75 473 ASP A N 1
ATOM 3934 C CA . ASP A 1 473 ? -30.349 -0.941 62.334 1.00 82.75 473 ASP A CA 1
ATOM 3935 C C . ASP A 1 473 ? -31.439 -0.966 63.407 1.00 82.75 473 ASP A C 1
ATOM 3937 O O . ASP A 1 473 ? -32.528 -0.429 63.223 1.00 82.75 473 ASP A O 1
ATOM 3941 N N . LYS A 1 474 ? -31.117 -1.502 64.591 1.00 83.31 474 LYS A N 1
ATOM 3942 C CA . LYS A 1 474 ? -32.054 -1.570 65.733 1.00 83.31 474 LYS A CA 1
ATOM 3943 C C . LYS A 1 474 ? -32.635 -0.213 66.148 1.00 83.31 474 LYS A C 1
ATOM 3945 O O . LYS A 1 474 ? -33.651 -0.164 66.833 1.00 83.31 474 LYS A O 1
ATOM 3950 N N . LYS A 1 475 ? -31.951 0.877 65.791 1.00 81.06 475 LYS A N 1
ATOM 3951 C CA . LYS A 1 475 ? -32.343 2.260 66.094 1.00 81.06 475 LYS A CA 1
ATOM 3952 C C . LYS A 1 475 ? -33.287 2.859 65.045 1.00 81.06 475 LYS A C 1
ATOM 3954 O O . LYS A 1 475 ? -33.849 3.921 65.297 1.00 81.06 475 LYS A O 1
ATOM 3959 N N . ASP A 1 476 ? -33.445 2.215 63.891 1.00 81.06 476 ASP A N 1
ATOM 3960 C CA . ASP A 1 476 ? -34.321 2.678 62.820 1.00 81.06 476 ASP A CA 1
ATOM 3961 C C . ASP A 1 476 ? -35.791 2.375 63.156 1.00 81.06 476 ASP A C 1
ATOM 3963 O O . ASP A 1 476 ? -36.126 1.307 63.676 1.00 81.06 476 ASP A O 1
ATOM 3967 N N . LYS A 1 477 ? -36.693 3.312 62.848 1.00 81.62 477 LYS A N 1
ATOM 3968 C CA . LYS A 1 477 ? -38.128 3.196 63.158 1.00 81.62 477 LYS A CA 1
ATOM 3969 C C . LYS A 1 477 ? -38.767 2.001 62.454 1.00 81.62 477 LYS A C 1
ATOM 3971 O O . LYS A 1 477 ? -39.649 1.364 63.022 1.00 81.62 477 LYS A O 1
ATOM 3976 N N . VAL A 1 478 ? -38.279 1.664 61.260 1.00 83.69 478 VAL A N 1
ATOM 3977 C CA . VAL A 1 478 ? -38.791 0.544 60.456 1.00 83.69 478 VAL A CA 1
ATOM 3978 C C . VAL A 1 478 ? -38.261 -0.823 60.911 1.00 83.69 478 VAL A C 1
ATOM 3980 O O . VAL A 1 478 ? -38.729 -1.852 60.434 1.00 83.69 478 VAL A O 1
ATOM 3983 N N . HIS A 1 479 ? -37.307 -0.886 61.850 1.00 84.50 479 HIS A N 1
ATOM 3984 C CA . HIS A 1 479 ? -36.697 -2.151 62.286 1.00 84.50 479 HIS A CA 1
ATOM 3985 C C . HIS A 1 479 ? -37.728 -3.168 62.799 1.00 84.50 479 HIS A C 1
ATOM 3987 O O . HIS A 1 479 ? -37.687 -4.344 62.436 1.00 84.50 479 HIS A O 1
ATOM 3993 N N . HIS A 1 480 ? -38.695 -2.710 63.599 1.00 83.25 480 HIS A N 1
ATOM 3994 C CA . HIS A 1 480 ? -39.750 -3.571 64.138 1.00 83.25 480 HIS A CA 1
ATOM 3995 C C . HIS A 1 480 ? -40.672 -4.125 63.043 1.00 83.25 480 HIS A C 1
ATOM 3997 O O . HIS A 1 480 ? -41.113 -5.270 63.142 1.00 83.25 480 HIS A O 1
ATOM 4003 N N . GLU A 1 481 ? -40.933 -3.350 61.987 1.00 84.81 481 GLU A N 1
ATOM 4004 C CA . GLU A 1 481 ? -41.765 -3.777 60.855 1.00 84.81 481 GLU A CA 1
ATOM 4005 C C . GLU A 1 481 ? -41.098 -4.929 60.095 1.00 84.81 481 GLU A C 1
ATOM 4007 O O . GLU A 1 481 ? -41.733 -5.948 59.824 1.00 84.81 481 GLU A O 1
ATOM 4012 N N . TYR A 1 482 ? -39.789 -4.837 59.849 1.00 85.06 482 TYR A N 1
ATOM 4013 C CA . TYR A 1 482 ? -39.045 -5.896 59.162 1.00 85.06 482 TYR A CA 1
ATOM 4014 C C . TYR A 1 482 ? -38.772 -7.125 60.038 1.00 85.06 482 TYR A C 1
ATOM 4016 O O . TYR A 1 482 ? -38.729 -8.237 59.515 1.00 85.06 482 TYR A O 1
ATOM 4024 N N . ILE A 1 483 ? -38.666 -6.974 61.366 1.00 85.75 483 ILE A N 1
ATOM 4025 C CA . ILE A 1 483 ? -38.702 -8.126 62.287 1.00 85.75 483 ILE A CA 1
ATOM 4026 C C . ILE A 1 483 ? -40.045 -8.836 62.187 1.00 85.75 483 ILE A C 1
ATOM 4028 O O . ILE A 1 483 ? -40.079 -10.062 62.103 1.00 85.75 483 ILE A O 1
ATOM 4032 N N . LYS A 1 484 ? -41.152 -8.087 62.181 1.00 85.94 484 LYS A N 1
ATOM 4033 C CA . LYS A 1 484 ? -42.486 -8.674 62.058 1.00 85.94 484 LYS A CA 1
ATOM 4034 C C . LYS A 1 484 ? -42.619 -9.455 60.751 1.00 85.94 484 LYS A C 1
ATOM 4036 O O . LYS A 1 484 ? -43.065 -10.597 60.798 1.00 85.94 484 LYS A O 1
ATOM 4041 N N . LEU A 1 485 ? -42.168 -8.889 59.631 1.00 85.62 485 LEU A N 1
ATOM 4042 C CA . LEU A 1 485 ? -42.129 -9.573 58.336 1.00 85.62 485 LEU A CA 1
ATOM 4043 C C . LEU A 1 485 ? -41.283 -10.856 58.388 1.00 85.62 485 LEU A C 1
ATOM 4045 O O . LEU A 1 485 ? -41.720 -11.907 57.923 1.00 85.62 485 LEU A O 1
ATOM 4049 N N . TYR A 1 486 ? -40.090 -10.785 58.982 1.00 87.06 486 TYR A N 1
ATOM 4050 C CA . TYR A 1 486 ? -39.203 -11.938 59.136 1.00 87.06 486 TYR A CA 1
ATOM 4051 C C . TYR A 1 486 ? -39.865 -13.057 59.955 1.00 87.06 486 TYR A C 1
ATOM 4053 O O . TYR A 1 486 ? -39.871 -14.215 59.542 1.00 87.06 486 TYR A O 1
ATOM 4061 N N . VAL A 1 487 ? -40.492 -12.708 61.084 1.00 86.19 487 VAL A N 1
ATOM 4062 C CA . VAL A 1 487 ? -41.244 -13.654 61.924 1.00 86.19 487 VAL A CA 1
ATOM 4063 C C . VAL A 1 487 ? -42.441 -14.226 61.169 1.00 86.19 487 VAL A C 1
ATOM 4065 O O . VAL A 1 487 ? -42.667 -15.429 61.234 1.00 86.19 487 VAL A O 1
ATOM 4068 N N . GLN A 1 488 ? -43.189 -13.409 60.424 1.00 84.00 488 GLN A N 1
ATOM 4069 C CA . GLN A 1 488 ? -44.300 -13.886 59.600 1.00 84.00 488 GLN A CA 1
ATOM 4070 C C . GLN A 1 488 ? -43.815 -14.922 58.583 1.00 84.00 488 GLN A C 1
ATOM 4072 O O . GLN A 1 488 ? -44.363 -16.023 58.542 1.00 84.00 488 GLN A O 1
ATOM 4077 N N . GLY A 1 489 ? -42.758 -14.626 57.822 1.00 84.94 489 GLY A N 1
ATOM 4078 C CA . GLY A 1 489 ? -42.186 -15.584 56.875 1.00 84.94 489 GLY A CA 1
ATOM 4079 C C . GLY A 1 489 ? -41.727 -16.883 57.548 1.00 84.94 489 GLY A C 1
ATOM 4080 O O . GLY A 1 489 ? -42.045 -17.960 57.050 1.00 84.94 489 GLY A O 1
ATOM 4081 N N . LEU A 1 490 ? -41.081 -16.814 58.720 1.00 85.44 490 LEU A N 1
ATOM 4082 C CA . LEU A 1 490 ? -40.730 -18.011 59.498 1.00 85.44 490 LEU A CA 1
ATOM 4083 C C . LEU A 1 490 ? -41.962 -18.817 59.925 1.00 85.44 490 LEU A C 1
ATOM 4085 O O . LEU A 1 490 ? -41.972 -20.039 59.795 1.00 85.44 490 LEU A O 1
ATOM 4089 N N . MET A 1 491 ? -43.023 -18.151 60.388 1.00 83.81 491 MET A N 1
ATOM 4090 C CA . MET A 1 491 ? -44.281 -18.816 60.737 1.00 83.81 491 MET A CA 1
ATOM 4091 C C . MET A 1 491 ? -44.909 -19.509 59.525 1.00 83.81 491 MET A C 1
ATOM 4093 O O . MET A 1 491 ? -45.503 -20.572 59.671 1.00 83.81 491 MET A O 1
ATOM 4097 N N . ARG A 1 492 ? -44.722 -18.977 58.311 1.00 79.19 492 ARG A N 1
ATOM 4098 C CA . ARG A 1 492 ? -45.167 -19.649 57.086 1.00 79.19 492 ARG A CA 1
ATOM 4099 C C . ARG A 1 492 ? -44.374 -20.911 56.780 1.00 79.19 492 ARG A C 1
ATOM 4101 O O . ARG A 1 492 ? -44.966 -21.895 56.335 1.00 79.19 492 ARG A O 1
ATOM 4108 N N . CYS A 1 493 ? -43.067 -20.893 57.031 1.00 80.62 493 CYS A N 1
ATOM 4109 C CA . CYS A 1 493 ? -42.246 -22.099 56.970 1.00 80.62 493 CYS A CA 1
ATOM 4110 C C . CYS A 1 493 ? -42.763 -23.151 57.958 1.00 80.62 493 CYS A C 1
ATOM 4112 O O . CYS A 1 493 ? -42.960 -24.303 57.581 1.00 80.62 493 CYS A O 1
ATOM 4114 N N . VAL A 1 494 ? -43.094 -22.739 59.185 1.00 82.81 494 VAL A N 1
ATOM 4115 C CA . VAL A 1 494 ? -43.700 -23.621 60.194 1.00 82.81 494 VAL A CA 1
ATOM 4116 C C . VAL A 1 494 ? -45.053 -24.169 59.725 1.00 82.81 494 VAL A C 1
ATOM 4118 O O . VAL A 1 494 ? -45.267 -25.375 59.789 1.00 82.81 494 VAL A O 1
ATOM 4121 N N . ASP A 1 495 ? -45.947 -23.336 59.187 1.00 78.69 495 ASP A N 1
ATOM 4122 C CA . ASP A 1 495 ? -47.245 -23.778 58.655 1.00 78.69 495 ASP A CA 1
ATOM 4123 C C . ASP A 1 495 ? -47.101 -24.801 57.519 1.00 78.69 495 ASP A C 1
ATOM 4125 O O . ASP A 1 495 ? -47.881 -25.753 57.427 1.00 78.69 495 ASP A O 1
ATOM 4129 N N . HIS A 1 496 ? -46.129 -24.597 56.626 1.00 79.00 496 HIS A N 1
ATOM 4130 C CA . HIS A 1 496 ? -45.828 -25.528 55.541 1.00 79.00 496 HIS A CA 1
ATOM 4131 C C . HIS A 1 496 ? -45.374 -26.880 56.092 1.00 79.00 496 HIS A C 1
ATOM 4133 O O . HIS A 1 496 ? -45.937 -27.913 55.729 1.00 79.00 496 HIS A O 1
ATOM 4139 N N . HIS A 1 497 ? -44.431 -26.857 57.031 1.00 77.38 497 HIS A N 1
ATOM 4140 C CA . HIS A 1 497 ? -43.936 -28.046 57.715 1.00 77.38 497 HIS A CA 1
ATOM 4141 C C . HIS A 1 497 ? -45.044 -28.782 58.469 1.00 77.38 497 HIS A C 1
ATOM 4143 O O . HIS A 1 497 ? -45.186 -29.994 58.320 1.00 77.38 497 HIS A O 1
ATOM 4149 N N . ILE A 1 498 ? -45.918 -28.058 59.179 1.00 78.62 498 ILE A N 1
ATOM 4150 C CA . ILE A 1 498 ? -47.104 -28.628 59.835 1.00 78.62 498 ILE A CA 1
ATOM 4151 C C . ILE A 1 498 ? -48.019 -29.306 58.810 1.00 78.62 498 ILE A C 1
ATOM 4153 O O . ILE A 1 498 ? -48.505 -30.406 59.064 1.00 78.62 498 ILE A O 1
ATOM 4157 N N . LYS A 1 499 ? -48.261 -28.690 57.646 1.00 76.25 499 LYS A N 1
ATOM 4158 C CA . LYS A 1 499 ? -49.085 -29.295 56.586 1.00 76.25 499 LYS A CA 1
ATOM 4159 C C . LYS A 1 499 ? -48.466 -30.562 56.003 1.00 76.25 499 LYS A C 1
ATOM 4161 O O . LYS A 1 499 ? -49.218 -31.487 55.715 1.00 76.25 499 LYS A O 1
ATOM 4166 N N . LEU A 1 500 ? -47.142 -30.620 55.851 1.00 73.94 500 LEU A N 1
ATOM 4167 C CA . LEU A 1 500 ? -46.441 -31.815 55.367 1.00 73.94 500 LEU A CA 1
ATOM 4168 C C . LEU A 1 500 ? -46.603 -33.005 56.323 1.00 73.94 500 LEU A C 1
ATOM 4170 O O . LEU A 1 500 ? -46.750 -34.142 55.875 1.00 73.94 500 LEU A O 1
ATOM 4174 N N . VAL A 1 501 ? -46.616 -32.758 57.634 1.00 74.69 501 VAL A N 1
ATOM 4175 C CA . VAL A 1 501 ? -46.745 -33.820 58.648 1.00 74.69 501 VAL A CA 1
ATOM 4176 C C . VAL A 1 501 ? -48.186 -34.069 59.100 1.00 74.69 501 VAL A C 1
ATOM 4178 O O . VAL A 1 501 ? -48.445 -35.046 59.804 1.00 74.69 501 VAL A O 1
ATOM 4181 N N . LYS A 1 502 ? -49.142 -33.215 58.711 1.00 73.25 502 LYS A N 1
ATOM 4182 C CA . LYS A 1 502 ? -50.547 -33.351 59.107 1.00 73.25 502 LYS A CA 1
ATOM 4183 C C . LYS A 1 502 ? -51.171 -34.585 58.462 1.00 73.25 502 LYS A C 1
ATOM 4185 O O . LYS A 1 502 ? -51.292 -34.694 57.246 1.00 73.25 502 LYS A O 1
ATOM 4190 N N . VAL A 1 503 ? -51.638 -35.485 59.315 1.00 63.84 503 VAL A N 1
ATOM 4191 C CA . VAL A 1 503 ? -52.349 -36.704 58.933 1.00 63.84 503 VAL A CA 1
ATOM 4192 C C . VAL A 1 503 ? -53.834 -36.390 58.696 1.00 63.84 503 VAL A C 1
ATOM 4194 O O . VAL A 1 503 ? -54.429 -35.612 59.448 1.00 63.84 503 VAL A O 1
ATOM 4197 N N . SER A 1 504 ? -54.457 -37.001 57.683 1.00 61.94 504 SER A N 1
ATOM 4198 C CA . SER A 1 504 ? -55.920 -36.957 57.532 1.00 61.94 504 SER A CA 1
ATOM 4199 C C . SER A 1 504 ? -56.591 -37.710 58.686 1.00 61.94 504 SER A C 1
ATOM 4201 O O . SER A 1 504 ? -56.171 -38.808 59.041 1.00 61.94 504 SER A O 1
ATOM 4203 N N . ALA A 1 505 ? -57.639 -37.131 59.276 1.00 59.62 505 ALA A N 1
ATOM 4204 C CA . ALA A 1 505 ? -58.332 -37.711 60.432 1.00 59.62 505 ALA A CA 1
ATOM 4205 C C . ALA A 1 505 ? -59.161 -38.964 60.083 1.00 59.62 505 ALA A C 1
ATOM 4207 O O . ALA A 1 505 ? -59.599 -39.686 60.977 1.00 59.62 505 ALA A O 1
ATOM 4208 N N . THR A 1 506 ? -59.382 -39.226 58.794 1.00 59.97 506 THR A N 1
ATOM 4209 C CA . THR A 1 506 ? -60.202 -40.332 58.297 1.00 59.97 506 THR A CA 1
ATOM 4210 C C . THR A 1 506 ? -59.427 -41.132 57.262 1.00 59.97 506 THR A C 1
ATOM 4212 O O . THR A 1 506 ? -58.945 -40.565 56.281 1.00 59.97 506 THR A O 1
ATOM 4215 N N . TYR A 1 507 ? -59.357 -42.447 57.463 1.00 61.75 507 TYR A N 1
ATOM 4216 C CA . TYR A 1 507 ? -58.785 -43.392 56.508 1.00 61.75 507 TYR A CA 1
ATOM 4217 C C . TYR A 1 507 ? -59.893 -44.192 55.827 1.00 61.75 507 TYR A C 1
ATOM 4219 O O . TYR A 1 507 ? -60.868 -44.582 56.473 1.00 61.75 507 TYR A O 1
ATOM 4227 N N . HIS A 1 508 ? -59.721 -44.495 54.540 1.00 61.69 508 HIS A N 1
ATOM 4228 C CA . HIS A 1 508 ? -60.478 -45.571 53.911 1.00 61.69 508 HIS A CA 1
ATOM 4229 C C . HIS A 1 508 ? -60.009 -46.915 54.487 1.00 61.69 508 HIS A C 1
ATOM 4231 O O . HIS A 1 508 ? -58.815 -47.129 54.684 1.00 61.69 508 HIS A O 1
ATOM 4237 N N . ALA A 1 509 ? -60.946 -47.821 54.778 1.00 59.66 509 ALA A N 1
ATOM 4238 C CA . ALA A 1 509 ? -60.682 -49.125 55.395 1.00 59.66 509 ALA A CA 1
ATOM 4239 C C . ALA A 1 509 ? -60.047 -50.151 54.423 1.00 59.66 509 ALA A C 1
ATOM 4241 O O . ALA A 1 509 ? -60.402 -51.327 54.436 1.00 59.66 509 ALA A O 1
ATOM 4242 N N . ASP A 1 510 ? -59.129 -49.711 53.560 1.00 75.00 510 ASP A N 1
ATOM 4243 C CA . ASP A 1 510 ? -58.330 -50.568 52.680 1.00 75.00 510 ASP A CA 1
ATOM 4244 C C . ASP A 1 510 ? -56.976 -50.871 53.346 1.00 75.00 510 ASP A C 1
ATOM 4246 O O . ASP A 1 510 ? -56.346 -49.999 53.939 1.00 75.00 510 ASP A O 1
ATOM 4250 N N . LYS A 1 511 ? -56.493 -52.113 53.236 1.00 66.81 511 LYS A N 1
ATOM 4251 C CA . LYS A 1 511 ? -55.172 -52.542 53.726 1.00 66.81 511 LYS A CA 1
ATOM 4252 C C . LYS A 1 511 ? -54.006 -51.804 53.057 1.00 66.81 511 LYS A C 1
ATOM 4254 O O . LYS A 1 511 ? -52.926 -51.764 53.645 1.00 66.81 511 LYS A O 1
ATOM 4259 N N . GLN A 1 512 ? -54.181 -51.260 51.850 1.00 74.81 512 GLN A N 1
ATOM 4260 C CA . GLN A 1 512 ? -53.105 -50.559 51.133 1.00 74.81 512 GLN A CA 1
ATOM 4261 C C . GLN A 1 512 ? -52.932 -49.091 51.558 1.00 74.81 512 GLN A C 1
ATOM 4263 O O . GLN A 1 512 ? -51.822 -48.557 51.475 1.00 74.81 512 GLN A O 1
ATOM 4268 N N . GLU A 1 513 ? -53.996 -48.453 52.046 1.00 71.94 513 GLU A N 1
ATOM 4269 C CA . GLU A 1 513 ? -54.013 -47.034 52.424 1.00 71.94 513 GLU A CA 1
ATOM 4270 C C . GLU A 1 513 ? -53.020 -46.712 53.566 1.00 71.94 513 GLU A C 1
ATOM 4272 O O . GLU A 1 513 ? -52.224 -45.780 53.420 1.00 71.94 513 GLU A O 1
ATOM 4277 N N . PRO A 1 514 ? -52.940 -47.506 54.661 1.00 70.88 514 PRO A N 1
ATOM 4278 C CA . PRO A 1 514 ? -51.986 -47.271 55.747 1.00 70.88 514 PRO A CA 1
ATOM 4279 C C . PRO A 1 514 ? -50.521 -47.364 55.308 1.00 70.88 514 PRO A C 1
ATOM 4281 O O . PRO A 1 514 ? -49.678 -46.620 55.806 1.00 70.88 514 PRO A O 1
ATOM 4284 N N . ALA A 1 515 ? -50.201 -48.261 54.369 1.00 78.31 515 ALA A N 1
ATOM 4285 C CA . ALA A 1 515 ? -48.839 -48.428 53.864 1.00 78.31 515 ALA A CA 1
ATOM 4286 C C . ALA A 1 515 ? -48.409 -47.238 52.991 1.00 78.31 515 ALA A C 1
ATOM 4288 O O . ALA A 1 515 ? -47.301 -46.726 53.160 1.00 78.31 515 ALA A O 1
ATOM 4289 N N . LYS A 1 516 ? -49.302 -46.751 52.114 1.00 77.31 516 LYS A N 1
ATOM 4290 C CA . LYS A 1 516 ? -49.078 -45.533 51.317 1.00 77.31 516 LYS A CA 1
ATOM 4291 C C . LYS A 1 516 ? -48.925 -44.301 52.207 1.00 77.31 516 LYS A C 1
ATOM 4293 O O . LYS A 1 516 ? -47.991 -43.529 52.013 1.00 77.31 516 LYS A O 1
ATOM 4298 N N . HIS A 1 517 ? -49.776 -44.157 53.225 1.00 73.62 517 HIS A N 1
ATOM 4299 C CA . HIS A 1 517 ? -49.654 -43.082 54.210 1.00 73.62 517 HIS A CA 1
ATOM 4300 C C . HIS A 1 517 ? -48.337 -43.150 54.980 1.00 73.62 517 HIS A C 1
ATOM 4302 O O . HIS A 1 517 ? -47.665 -42.133 55.109 1.00 73.62 517 HIS A O 1
ATOM 4308 N N . LYS A 1 518 ? -47.927 -44.333 55.453 1.00 79.12 518 LYS A N 1
ATOM 4309 C CA . LYS A 1 518 ? -46.646 -44.503 56.152 1.00 79.12 518 LYS A CA 1
ATOM 4310 C C . LYS A 1 518 ? -45.462 -44.102 55.269 1.00 79.12 518 LYS A C 1
ATOM 4312 O O . LYS A 1 518 ? -44.579 -43.398 55.745 1.00 79.12 518 LYS A O 1
ATOM 4317 N N . ALA A 1 519 ? -45.454 -44.512 54.001 1.00 80.69 519 ALA A N 1
ATOM 4318 C CA . ALA A 1 519 ? -44.401 -44.146 53.055 1.00 80.69 519 ALA A CA 1
ATOM 4319 C C . ALA A 1 519 ? -44.378 -42.633 52.765 1.00 80.69 519 ALA A C 1
ATOM 4321 O O . ALA A 1 519 ? -43.311 -42.025 52.790 1.00 80.69 519 ALA A O 1
ATOM 4322 N N . ALA A 1 520 ? -45.547 -42.013 52.563 1.00 75.44 520 ALA A N 1
ATOM 4323 C CA . ALA A 1 520 ? -45.663 -40.567 52.375 1.00 75.44 520 ALA A CA 1
ATOM 4324 C C . ALA A 1 520 ? -45.216 -39.786 53.622 1.00 75.44 520 ALA A C 1
ATOM 4326 O O . ALA A 1 520 ? -44.486 -38.809 53.504 1.00 75.44 520 ALA A O 1
ATOM 4327 N N . HIS A 1 521 ? -45.581 -40.245 54.823 1.00 79.38 521 HIS A N 1
ATOM 4328 C CA . HIS A 1 521 ? -45.119 -39.647 56.074 1.00 79.38 521 HIS A CA 1
ATOM 4329 C C . HIS A 1 521 ? -43.614 -39.769 56.248 1.00 79.38 521 HIS A C 1
ATOM 4331 O O . HIS A 1 521 ? -42.985 -38.779 56.599 1.00 79.38 521 HIS A O 1
ATOM 4337 N N . GLN A 1 522 ? -43.037 -40.943 55.981 1.00 81.31 522 GLN A N 1
ATOM 4338 C CA . GLN A 1 522 ? -41.592 -41.133 56.057 1.00 81.31 522 GLN A CA 1
ATOM 4339 C C . GLN A 1 522 ? -40.878 -40.157 55.114 1.00 81.31 522 GLN A C 1
ATOM 4341 O O . GLN A 1 522 ? -40.035 -39.394 55.564 1.00 81.31 522 GLN A O 1
ATOM 4346 N N . SER A 1 523 ? -41.320 -40.075 53.855 1.00 80.50 523 SER A N 1
ATOM 4347 C CA . SER A 1 523 ? -40.775 -39.121 52.884 1.00 80.50 523 SER A CA 1
ATOM 4348 C C . SER A 1 523 ? -40.944 -37.657 53.314 1.00 80.50 523 SER A C 1
ATOM 4350 O O . SER A 1 523 ? -40.053 -36.849 53.065 1.00 80.50 523 SER A O 1
ATOM 4352 N N . ASN A 1 524 ? -42.069 -37.295 53.940 1.00 80.69 524 ASN A N 1
ATOM 4353 C CA . ASN A 1 524 ? -42.315 -35.933 54.424 1.00 80.69 524 ASN A CA 1
ATOM 4354 C C . ASN A 1 524 ? -41.462 -35.594 55.656 1.00 80.69 524 ASN A C 1
ATOM 4356 O O . ASN A 1 524 ? -41.001 -34.462 55.771 1.00 80.69 524 ASN A O 1
ATOM 4360 N N . PHE A 1 525 ? -41.229 -36.554 56.557 1.00 80.62 525 PHE A N 1
ATOM 4361 C CA . PHE A 1 525 ? -40.320 -36.389 57.693 1.00 80.62 525 PHE A CA 1
ATOM 4362 C C . PHE A 1 525 ? -38.866 -36.293 57.238 1.00 80.62 525 PHE A C 1
ATOM 4364 O O . PHE A 1 525 ? -38.162 -35.405 57.702 1.00 80.62 525 PHE A O 1
ATOM 4371 N N . ASP A 1 526 ? -38.434 -37.135 56.299 1.00 79.75 526 ASP A N 1
ATOM 4372 C CA . ASP A 1 526 ? -37.077 -37.087 55.747 1.00 79.75 526 ASP A CA 1
ATOM 4373 C C . ASP A 1 526 ? -36.804 -35.721 55.088 1.00 79.75 526 ASP A C 1
ATOM 4375 O O . ASP A 1 526 ? -35.752 -35.122 55.309 1.00 79.75 526 ASP A O 1
ATOM 4379 N N . LYS A 1 527 ? -37.788 -35.175 54.357 1.00 73.62 527 LYS A N 1
ATOM 4380 C CA . LYS A 1 527 ? -37.718 -33.821 53.788 1.00 73.62 527 LYS A CA 1
ATOM 4381 C C . LYS A 1 527 ? -37.668 -32.729 54.866 1.00 73.62 527 LYS A C 1
ATOM 4383 O O . LYS A 1 527 ? -36.875 -31.803 54.764 1.00 73.62 527 LYS A O 1
ATOM 4388 N N . LEU A 1 528 ? -38.475 -32.854 55.919 1.00 76.44 528 LEU A N 1
ATOM 4389 C CA . LEU A 1 528 ? -38.481 -31.915 57.044 1.00 76.44 528 LEU A CA 1
ATOM 4390 C C . LEU A 1 528 ? -37.146 -31.910 57.806 1.00 76.44 528 LEU A C 1
ATOM 4392 O O . LEU A 1 528 ? -36.685 -30.848 58.208 1.00 76.44 528 LEU A O 1
ATOM 4396 N N . PHE A 1 529 ? -36.513 -33.071 57.993 1.00 77.62 529 PHE A N 1
ATOM 4397 C CA . PHE A 1 529 ? -35.191 -33.149 58.617 1.00 77.62 529 PHE A CA 1
ATOM 4398 C C . PHE A 1 529 ? -34.114 -32.484 57.756 1.00 77.62 529 PHE A C 1
ATOM 4400 O O . PHE A 1 529 ? -33.308 -31.733 58.295 1.00 77.62 529 PHE A O 1
ATOM 4407 N N . GLN A 1 530 ? -34.148 -32.672 56.433 1.00 74.38 530 GLN A N 1
ATOM 4408 C CA . GLN A 1 530 ? -33.243 -31.971 55.514 1.00 74.38 530 GLN A CA 1
ATOM 4409 C C . GLN A 1 530 ? -33.417 -30.446 55.578 1.00 74.38 530 GLN A C 1
ATOM 4411 O O . GLN A 1 530 ? -32.426 -29.730 55.693 1.00 74.38 530 GLN A O 1
ATOM 4416 N N . ASP A 1 531 ? -34.661 -29.957 55.571 1.00 67.88 531 ASP A N 1
ATOM 4417 C CA . ASP A 1 531 ? -34.971 -28.520 55.608 1.00 67.88 531 ASP A CA 1
ATOM 4418 C C . ASP A 1 531 ? -34.646 -27.856 56.968 1.00 67.88 531 ASP A C 1
ATOM 4420 O O . ASP A 1 531 ? -34.547 -26.632 57.047 1.00 67.88 531 ASP A O 1
ATOM 4424 N N . LEU A 1 532 ? -34.524 -28.631 58.055 1.00 68.81 532 LEU A N 1
ATOM 4425 C CA . LEU A 1 532 ? -34.141 -28.140 59.389 1.00 68.81 532 LEU A CA 1
ATOM 4426 C C . LEU A 1 532 ? -32.621 -28.133 59.624 1.00 68.81 532 LEU A C 1
ATOM 4428 O O . LEU A 1 532 ? -32.158 -27.439 60.530 1.00 68.81 532 LEU A O 1
ATOM 4432 N N . GLU A 1 533 ? -31.862 -28.924 58.863 1.00 64.75 533 GLU A N 1
ATOM 4433 C CA . GLU A 1 533 ? -30.396 -28.997 58.947 1.00 64.75 533 GLU A CA 1
ATOM 4434 C C . GLU A 1 533 ? -29.685 -27.952 58.065 1.00 64.75 533 GLU A C 1
ATOM 4436 O O . GLU A 1 533 ? -28.527 -27.620 58.334 1.00 64.75 533 GLU A O 1
ATOM 4441 N N . SER A 1 534 ? -30.366 -27.433 57.035 1.00 51.31 534 SER A N 1
ATOM 4442 C CA . SER A 1 534 ? -29.917 -26.349 56.141 1.00 51.31 534 SER A CA 1
ATOM 4443 C C . SER A 1 534 ? -30.222 -24.959 56.685 1.00 51.31 534 SER A C 1
ATOM 4445 O O . SER A 1 534 ? -29.365 -24.061 56.513 1.00 51.31 534 SER A O 1
#

Mean predicted aligned error: 13.17 Å

Sequence (534 aa):
MPIYNVQSYLRIPKTKREAMVHYPDVILFDLNAGDYVRYWESLSQSQYLATNGYHIYPTHWLDYAWQTFKGWLGFTNDCHPETLYMSLHKLAYYGYLAGYDQRPLDSMLHYPLNPNFLCQAKQKRNDNVTVQMQKHLTNHYLTTSLYQHSYQRPSHSFGSTWETLGFWQAIPALDPQDLGLIQRTVSHLVTNSEQKYPFISCSRYTAAAVEFYIAEANNAYKSLTFMMPSLSNSQAKMRKCAKAALDLDPLCTDNDLELFIEYYLLEEQYDKAYELIARLPSVSKALKYLKDRFSPENLRRYVPKDSPLGLQLGRYYLEKKDVGEAVNFVSDLNTFSPEHSFPYLVKQKQWYQAYQVFVDHKHSVTFEKNALKELANFFVKEGETTQQRAAEAHKVVEDTQNWDEMTELYFQSMKSLDKAHQLYANDDISQHYHKYFRHYIQYAIEAQFAQPAKTNIETIYKHLETLKKHMPDKKDKVHHEYIKLYVQGLMRCVDHHIKLVKVSATYHADKQEPAKHKAAHQSNFDKLFQDLES

Foldseek 3Di:
DPQFAVVLLVLPPPVCNQVLLQQLQPAGGDDDQVRLLVQLVQQLVALAWFASSHDIHHDDPVLQVVLVVCVVVVHHRRRPLLSNLSSVLSSLLLCLLVVHDLVSLVSNPNNHHDPVSSVLSRDHDDLVSLVVSSCVSNVSSVPPDPPPPPDPPVDDFNCVVCVVSVNLLSSQSSLTNDPVNLLVSLVCCVVPPPDDGDHRAPGPSLVVNLVVLCVQLVVLCPDPCNVPVVVDCSVVSNLVSNVVSCVRPVPCCVVPLVSVLVNCLVVVVLVVNLVSLVVDPDLVVSLVCCVPRPDLVSCLVRADAPDPNLLVVLVVCVVVLNNVSSCSRYVPCLVSPVQSVLLVCLVVVVLVVSLVSCVVCVPPDDHDLVSLQSSLVVLLVVLVVLVVVLVVVVVCCVPVVPLVVSLVSLVSSLVSLVSSCVSDNDPVSLVSNLVSLLVSLLSVLVNCVSCVVPRDLVVLVVSLVVLVVSQDPPPDPCNVVSVVSSVVSVVVNVVVLCVQQDDDPDDDPDPVGVVVVVVSNVVSVVVVVVVVVD

Secondary structure (DSSP, 8-state):
--SB-HHHHHHS-GGGHHHHTT-TT---B---HHHHHHHHHHHHT-SEEEE-SS-EEEE-HHHHHHHHHHHHTTS--TT-HHHHHHHHHHHHHHHHHHT---GGGGG--SSPPPHHHHHHHTSPP-HHHHHHHHHHHHHHHHHH-TTTTS---S---TTHHHHHTT-GGGGGGG----HHHHHHHHHHHHHH--S-----TT-HHHHHHHHHHHHHHHHHHTSTTTT-TTT-SHHHHHHHHHHHHHHH-TTGGGG-HHHHHHHHHHTT-HHHHHHHHHT-S-HHHHHHHHHHH--HHHHHHHS-TTSHHHHHHHHHHHHTT-HHHHHHH-S-HHHH-HHHHHHHHHHTT-HHHHHHHHHHHTTT----HHHHHHHHHHHHHHHHHHHHHHHHHHHHHHHH--HHHHHHHHHHHHHHHHHHHHH---HHHHHHHHHHHHHHHHHHHHHHHH-GGG--HHHHHHHHHHHHHTPPPTTSTTHHHHHHHHHHHHHHHHHHHHHHHPPPS---S-TTHHHHHHHHHHHHHHHHHHHHH-